Protein AF-A0A523IGF0-F1 (afdb_monomer_lite)

Secondary structure (DSSP, 8-state):
--------------PPPPPPPP-----------------SPPHHHHHHHHHHHHHHHHHHHHHHHHHHHHHHHHTTT-STT--HHHHHHS-TTSHHHHHHHHHHHHHHHHTTT---SSS---HHHHHHHHHHHHHHHHHHHH-S-HHHHSPPTTT-HHHHHHHHHHHHHHHHHHHHHHHHHHHHHHHHHHHT---SHHHHHTTTT--TTSHHIIIIIIIHHHHHHHH-TT--HHHH--STTSS-SSHHHHHHHHHHHHHHHHHHHHHT----GGGGTTSSSS--S---TTSS---TT-S---SS--TTSSB-TTS-B-SSEEEEEEEEE--TT--S--TT---HHHHHHHHHHHHHHT--SEEEEES---SSSSSHHHHHHHHHHHH--EEEEEE-SSS-EEEEEESS-EEEEEEEEPP--S--TT-----EEEEEEEEETTEEEEEEEEEPPPGGGT--HHHHHHHHHHHHHHHHHH---SSPEEEEEE-SS----TTSSS-SPPHHHHHHHHTT-EESTTSSPPP-BTTTB-TT-SBS-S-TT-TT-TT-B--EEEEEEPPPSSSSS---EEEEE-SPPEETT-S---------------B-SSGGGSPTTEEE-TTSBEEES-PPP-PBPTT--TTS-GGGSBPP--SSSB--EEEEEEEEE--

pLDDT: mean 74.48, std 20.08, range [22.47, 98.38]

Radius of gyration: 32.59 Å; chains: 1; bounding box: 82×56×120 Å

Foldseek 3Di:
DDDDDDDDDDDDDDDDDDDDDDDDDDDDDDDDDPDDPDFADDPLQLQLLLQLLVLLLQLLLLLLVQLLVLLLCQLAVNPPPDASVNRSPVSPVCRNVVSLVSNQVSCVVRPVVDHDPWNADHSVLSSVLSNVLSVVLVCQQQNDDSRVQRHRCVRPVLLNQLQSQLSVLLSQLLSQQSVQLSVLSSVCSVVSQCRDQVSSLVSGPDDPPCSSVCRLPVRNVVSCVVRCVVPQQCSNGVHPCNPPPDSSLVSSLQSQLSSSQSSCRRTVHQDDSVCNRPNDPDCPSADQAQCLDDGPPALFHPNHADPPQQAHNRRHGPPFDKFKEWFDEQDQPCPDAFPPDNFLLVLLVVVLVLVVVSLGQKYKYWFQFPDDPDHRCSNVVVNCVLNVWDKDWDWFPGTIIMMMTGPADWDDKDKDAQAADDDQPPDHGTWIKIWIWGRGRSGTAIEIETEADAVVSPGDLVRLLSSLVVVLVVCLVPFADLFWHKYWYQSNWFDAAPQECHNHTRNSVVVQVVLVKDWLQHDAFDYCHPPCDNRSFFAQPQFVVPSHRRPTGHRTTMMIGGHHPPHSHHRFWYKDFDHHKHWSPPDPADDDDDDADDDPWQFAPFQVSEDPQWTQDPSRTTDHPHHHDGDFDPPPPPVDDSSVRDTDHDSDSGIMIMTMMTTGTDD

Sequence (667 aa):
MTACVKPHERALCKRPPRLAPLIAAVGIALAFLPGSVSGQIPKDQQKCINGLNKNFAAVAKAQGKDICKCIKDGAQGKLGPMTIEACTTADSNGKVDKAKQKTISKEFKDCAASFPAFGATDSATVNQVAVDKELALIHAVFGSDLNQAIVLRENGKSAHKCQVDVVKATKKCQDAKLKAFNSCKKAGLKDGGITDRLDLEACMGLDPKGKIQSACVAKLGDKITKKCSGVDQATAFPGECFDAVDLQACLDQLVECGVCLALNVADGLSRNCDELDDGMLNLSCVPICGNGVFEFSEECDDGNTSDGDGCSSSCQAELPFTVRIVNHNILQNISTGNVGFDDLADRLILLADQIALVEPDLVTLQEVTLGFAGGPTILVDDLESRFGLEYFAAEYGVATGNAVLSKWPLTLKEVVRIPSEETVPVFSDRRFAARVVAESPVGPIDVYTMHFCAGSIGCSMAERTVQAEVFIDFLEATHVSAHPAIVGADFNAHTGTAPDSDPNNDPPIDLMQAAGWFSLFDGFDAACDAPTDRSGCTSGIADLTMMDDTTARRIDNIMIAPASQIGPIPPISEAVELGPTQRFADTPFADPNPECHFDPRLPCDDDSDCPSGSECNPNDFCVRETPMPCSIDANCPGDIAPESCRTTLWISDHVGVESTIEIQRLP

Structure (mmCIF, N/CA/C/O backbone):
data_AF-A0A523IGF0-F1
#
_entry.id   AF-A0A523IGF0-F1
#
loop_
_atom_site.group_PDB
_atom_site.id
_atom_site.type_symbol
_atom_site.label_atom_id
_atom_site.label_alt_id
_atom_site.label_comp_id
_atom_site.label_asym_id
_atom_site.label_entity_id
_atom_site.label_seq_id
_atom_site.pdbx_PDB_ins_code
_atom_site.Cartn_x
_atom_site.Cartn_y
_atom_site.Cartn_z
_atom_site.occupancy
_atom_site.B_iso_or_equiv
_atom_site.auth_seq_id
_atom_site.auth_comp_id
_atom_site.auth_asym_id
_atom_site.auth_atom_id
_atom_site.pdbx_PDB_model_num
ATOM 1 N N . MET A 1 1 ? -40.960 -32.192 48.885 1.00 31.78 1 MET A N 1
ATOM 2 C CA . MET A 1 1 ? -40.096 -33.169 49.577 1.00 31.78 1 MET A CA 1
ATOM 3 C C . MET A 1 1 ? -38.707 -33.038 48.958 1.00 31.78 1 MET A C 1
ATOM 5 O O . MET A 1 1 ? -38.567 -33.372 47.796 1.00 31.78 1 MET A O 1
ATOM 9 N N . THR A 1 2 ? -37.887 -32.117 49.485 1.00 30.45 2 THR A N 1
ATOM 10 C CA . THR A 1 2 ? -36.758 -32.346 50.433 1.00 30.45 2 THR A CA 1
ATOM 11 C C . THR A 1 2 ? -35.524 -32.942 49.729 1.00 30.45 2 THR A C 1
ATOM 13 O O . THR A 1 2 ? -35.648 -33.989 49.122 1.00 30.45 2 THR A O 1
ATOM 16 N N . ALA A 1 3 ? -34.312 -32.375 49.779 1.00 27.69 3 ALA A N 1
ATOM 17 C CA . ALA A 1 3 ? -33.796 -31.237 50.541 1.00 27.69 3 ALA A CA 1
ATOM 18 C C . ALA A 1 3 ? -32.466 -30.718 49.947 1.00 27.69 3 ALA A C 1
ATOM 20 O O . ALA A 1 3 ? -31.624 -31.502 49.519 1.00 27.69 3 ALA A O 1
ATOM 21 N N . CYS A 1 4 ? -32.263 -29.400 50.018 1.00 22.47 4 CYS A N 1
ATOM 22 C CA . CYS A 1 4 ? -30.950 -28.753 50.057 1.00 22.47 4 CYS A CA 1
ATOM 23 C C . CYS A 1 4 ? -30.325 -28.913 51.452 1.00 22.47 4 CYS A C 1
ATOM 25 O O . CYS A 1 4 ? -31.029 -28.681 52.433 1.00 22.47 4 CYS A O 1
ATOM 27 N N . VAL A 1 5 ? -29.006 -29.136 51.538 1.00 29.64 5 VAL A N 1
ATOM 28 C CA . VAL A 1 5 ? -28.158 -28.722 52.677 1.00 29.64 5 VAL A CA 1
ATOM 29 C C . VAL A 1 5 ? -26.767 -28.298 52.143 1.00 29.64 5 VAL A C 1
ATOM 31 O O . VAL A 1 5 ? -26.114 -29.060 51.440 1.00 29.64 5 VAL A O 1
ATOM 34 N N . LYS A 1 6 ? -26.349 -27.056 52.440 1.00 28.00 6 LYS A N 1
ATOM 35 C CA . LYS A 1 6 ? -24.984 -26.448 52.325 1.00 28.00 6 LYS A CA 1
ATOM 36 C C . LYS A 1 6 ? -24.284 -26.493 53.725 1.00 28.00 6 LYS A C 1
ATOM 38 O O . LYS A 1 6 ? -24.989 -26.938 54.630 1.00 28.00 6 LYS A O 1
ATOM 43 N N . PRO A 1 7 ? -23.079 -25.909 54.039 1.00 49.22 7 PRO A N 1
ATOM 44 C CA . PRO A 1 7 ? -21.962 -25.277 53.268 1.00 49.22 7 PRO A CA 1
ATOM 45 C C . PRO A 1 7 ? -20.502 -25.625 53.761 1.00 49.22 7 PRO A C 1
ATOM 47 O O . PRO A 1 7 ? -20.339 -26.382 54.709 1.00 49.22 7 PRO A O 1
ATOM 50 N N . HIS A 1 8 ? -19.493 -24.920 53.185 1.00 25.34 8 HIS A N 1
ATOM 51 C CA . HIS A 1 8 ? -18.041 -24.750 53.521 1.00 25.34 8 HIS A CA 1
ATOM 52 C C . HIS A 1 8 ? -17.089 -25.779 52.858 1.00 25.34 8 HIS A C 1
ATOM 54 O O . HIS A 1 8 ? -17.374 -26.961 52.897 1.00 25.34 8 HIS A O 1
ATOM 60 N N . GLU A 1 9 ? -15.977 -25.466 52.171 1.00 28.02 9 GLU A N 1
ATOM 61 C CA . GLU A 1 9 ? -15.043 -24.327 52.176 1.00 28.02 9 GLU A CA 1
ATOM 62 C C . GLU A 1 9 ? -14.240 -24.233 50.843 1.00 28.02 9 GLU A C 1
ATOM 64 O O . GLU A 1 9 ? -14.315 -25.107 49.985 1.00 28.02 9 GLU A O 1
ATOM 69 N N . ARG A 1 10 ? -13.509 -23.125 50.653 1.00 28.02 10 ARG A N 1
ATOM 70 C CA . ARG A 1 10 ? -12.804 -22.683 49.430 1.00 28.02 10 ARG A CA 1
ATOM 71 C C . ARG A 1 10 ? -11.469 -23.409 49.148 1.00 28.02 10 ARG A C 1
ATOM 73 O O . ARG A 1 10 ? -10.744 -23.733 50.076 1.00 28.02 10 ARG A O 1
ATOM 80 N N . ALA A 1 11 ? -11.088 -23.350 47.862 1.00 26.47 11 ALA A N 1
ATOM 81 C CA . ALA A 1 11 ? -9.728 -23.280 47.290 1.00 26.47 11 ALA A CA 1
ATOM 82 C C . ALA A 1 11 ? -8.967 -24.591 47.001 1.00 26.47 11 ALA A C 1
ATOM 84 O O . ALA A 1 11 ? -8.607 -25.310 47.920 1.00 26.47 11 ALA A O 1
ATOM 85 N N . LEU A 1 12 ? -8.611 -24.802 45.719 1.00 26.58 12 LEU A N 1
ATOM 86 C CA . LEU A 1 12 ? -7.233 -24.974 45.198 1.00 26.58 12 LEU A CA 1
ATOM 87 C C . LEU A 1 12 ? -7.236 -25.663 43.815 1.00 26.58 12 LEU A C 1
ATOM 89 O O . LEU A 1 12 ? -7.115 -26.876 43.716 1.00 26.58 12 LEU A O 1
ATOM 93 N N . CYS A 1 13 ? -7.252 -24.874 42.739 1.00 24.09 13 CYS A N 1
ATOM 94 C CA . CYS A 1 13 ? -6.592 -25.250 41.484 1.00 24.09 13 CYS A CA 1
ATOM 95 C C . CYS A 1 13 ? -5.586 -24.141 41.150 1.00 24.09 13 CYS A C 1
ATOM 97 O O . CYS A 1 13 ? -5.926 -23.140 40.526 1.00 24.09 13 CYS A O 1
ATOM 99 N N . LYS A 1 14 ? -4.351 -24.287 41.648 1.00 25.97 14 LYS A N 1
ATOM 100 C CA . LYS A 1 14 ? -3.180 -23.505 41.227 1.00 25.97 14 LYS A CA 1
ATOM 101 C C . LYS A 1 14 ? -2.313 -24.392 40.329 1.00 25.97 14 LYS A C 1
ATOM 103 O O . LYS A 1 14 ? -1.988 -25.511 40.714 1.00 25.97 14 LYS A O 1
ATOM 108 N N . ARG A 1 15 ? -1.953 -23.862 39.155 1.00 26.69 15 ARG A N 1
ATOM 109 C CA . ARG A 1 15 ? -0.914 -24.374 38.240 1.00 26.69 15 ARG A CA 1
ATOM 110 C C . ARG A 1 15 ? 0.449 -24.501 38.966 1.00 26.69 15 ARG A C 1
ATOM 112 O O . ARG A 1 15 ? 0.661 -23.788 39.951 1.00 26.69 15 ARG A O 1
ATOM 119 N N . PRO A 1 16 ? 1.351 -25.398 38.519 1.00 27.67 16 PRO A N 1
ATOM 120 C CA . PRO A 1 16 ? 2.559 -25.782 39.258 1.00 27.67 16 PRO A CA 1
ATOM 121 C C . PRO A 1 16 ? 3.610 -24.654 39.320 1.00 27.67 16 PRO A C 1
ATOM 123 O O . PRO A 1 16 ? 3.613 -23.772 38.457 1.00 27.67 16 PRO A O 1
ATOM 126 N N . PRO A 1 17 ? 4.510 -24.653 40.325 1.00 29.50 17 PRO A N 1
ATOM 127 C CA . PRO A 1 17 ? 5.514 -23.608 40.488 1.00 29.50 17 PRO A CA 1
ATOM 128 C C . PRO A 1 17 ? 6.702 -23.824 39.539 1.00 29.50 17 PRO A C 1
ATOM 130 O O . PRO A 1 17 ? 7.252 -24.920 39.450 1.00 29.50 17 PRO A O 1
ATOM 133 N N . ARG A 1 18 ? 7.133 -22.750 38.869 1.00 30.66 18 ARG A N 1
ATOM 134 C CA . ARG A 1 18 ? 8.437 -22.679 38.194 1.00 30.66 18 ARG A CA 1
ATOM 135 C C . ARG A 1 18 ? 9.541 -22.650 39.259 1.00 30.66 18 ARG A C 1
ATOM 137 O O . ARG A 1 18 ? 9.499 -21.806 40.155 1.00 30.66 18 ARG A O 1
ATOM 144 N N . LEU A 1 19 ? 10.503 -23.571 39.172 1.00 27.78 19 LEU A N 1
ATOM 145 C CA . LEU A 1 19 ? 11.728 -23.543 39.976 1.00 27.78 19 LEU A CA 1
ATOM 146 C C . LEU A 1 19 ? 12.536 -22.277 39.649 1.00 27.78 19 LEU A C 1
ATOM 148 O O . LEU A 1 19 ? 12.823 -22.003 38.487 1.00 27.78 19 LEU A O 1
ATOM 152 N N . ALA A 1 20 ? 12.930 -21.535 40.683 1.00 27.88 20 ALA A N 1
ATOM 153 C CA . ALA A 1 20 ? 13.970 -20.514 40.605 1.00 27.88 20 ALA A CA 1
ATOM 154 C C . ALA A 1 20 ? 15.355 -21.179 40.719 1.00 27.88 20 ALA A C 1
ATOM 156 O O . ALA A 1 20 ? 15.499 -22.083 41.549 1.00 27.88 20 ALA A O 1
ATOM 157 N N . PRO A 1 21 ? 16.392 -20.746 39.979 1.00 32.00 21 PRO A N 1
ATOM 158 C CA . PRO A 1 21 ? 17.744 -21.196 40.256 1.00 32.00 21 PRO A CA 1
ATOM 159 C C . PRO A 1 21 ? 18.361 -20.342 41.372 1.00 32.00 21 PRO A C 1
ATOM 161 O O . PRO A 1 21 ? 18.374 -19.111 41.326 1.00 32.00 21 PRO A O 1
ATOM 164 N N . LEU A 1 22 ? 18.863 -21.034 42.396 1.00 26.75 22 LEU A N 1
ATOM 165 C CA . LEU A 1 22 ? 19.730 -20.497 43.439 1.00 26.75 22 LEU A CA 1
ATOM 166 C C . LEU A 1 22 ? 21.075 -20.077 42.831 1.00 26.75 22 LEU A C 1
ATOM 168 O O . LEU A 1 22 ? 21.742 -20.867 42.167 1.00 26.75 22 LEU A O 1
ATOM 172 N N . ILE A 1 23 ? 21.489 -18.848 43.126 1.00 28.97 23 ILE A N 1
ATOM 173 C CA . ILE A 1 23 ? 22.829 -18.328 42.856 1.00 28.97 23 ILE A CA 1
ATOM 174 C C . ILE A 1 23 ? 23.820 -19.050 43.778 1.00 28.97 23 ILE A C 1
ATOM 176 O O . ILE A 1 23 ? 23.772 -18.879 44.996 1.00 28.97 23 ILE A O 1
ATOM 180 N N . ALA A 1 24 ? 24.733 -19.829 43.199 1.00 28.36 24 ALA A N 1
ATOM 181 C CA . ALA A 1 24 ? 25.944 -20.295 43.864 1.00 28.36 24 ALA A CA 1
ATOM 182 C C . ALA A 1 24 ? 27.136 -19.501 43.318 1.00 28.36 24 ALA A C 1
ATOM 184 O O . ALA A 1 24 ? 27.433 -19.531 42.126 1.00 28.36 24 ALA A O 1
ATOM 185 N N . ALA A 1 25 ? 27.793 -18.758 44.206 1.00 34.06 25 ALA A N 1
ATOM 186 C CA . ALA A 1 25 ? 28.998 -18.000 43.916 1.00 34.06 25 ALA A CA 1
ATOM 187 C C . ALA A 1 25 ? 30.176 -18.944 43.624 1.00 34.06 25 ALA A C 1
ATOM 189 O O . ALA A 1 25 ? 30.599 -19.699 44.499 1.00 34.06 25 ALA A O 1
ATOM 190 N N . VAL A 1 26 ? 30.746 -18.848 42.423 1.00 30.06 26 VAL A N 1
ATOM 191 C CA . VAL A 1 26 ? 32.098 -19.329 42.117 1.00 30.06 26 VAL A CA 1
ATOM 192 C C . VAL A 1 26 ? 32.860 -18.154 41.523 1.00 30.06 26 VAL A C 1
ATOM 194 O O . VAL A 1 26 ? 32.544 -17.667 40.440 1.00 30.06 26 VAL A O 1
ATOM 197 N N . GLY A 1 27 ? 33.834 -17.656 42.283 1.00 34.88 27 GLY A N 1
ATOM 198 C CA . GLY A 1 27 ? 34.740 -16.610 41.839 1.00 34.88 27 GLY A CA 1
ATOM 199 C C . GLY A 1 27 ? 35.701 -17.151 40.789 1.00 34.88 27 GLY A C 1
ATOM 200 O O . GLY A 1 27 ? 36.528 -18.009 41.088 1.00 34.88 27 GLY A O 1
ATOM 201 N N . ILE A 1 28 ? 35.618 -16.606 39.579 1.00 31.39 28 ILE A N 1
ATOM 202 C CA . ILE A 1 28 ? 36.698 -16.652 38.597 1.00 31.39 28 ILE A CA 1
ATOM 203 C C . ILE A 1 28 ? 37.107 -15.202 38.359 1.00 31.39 28 ILE A C 1
ATOM 205 O O . ILE A 1 28 ? 36.371 -14.415 37.768 1.00 31.39 28 ILE A O 1
ATOM 209 N N . ALA A 1 29 ? 38.275 -14.841 38.884 1.00 36.44 29 ALA A N 1
ATOM 210 C CA . ALA A 1 29 ? 38.940 -13.590 38.570 1.00 36.44 29 ALA A CA 1
ATOM 211 C C . ALA A 1 29 ? 39.449 -13.664 37.122 1.00 36.44 29 ALA A C 1
ATOM 213 O O . ALA A 1 29 ? 40.508 -14.230 36.860 1.00 36.44 29 ALA A O 1
ATOM 214 N N . LEU A 1 30 ? 38.674 -13.118 36.185 1.00 32.78 30 LEU A N 1
ATOM 215 C CA . LEU A 1 30 ? 39.119 -12.835 34.824 1.00 32.78 30 LEU A CA 1
ATOM 216 C C . LEU A 1 30 ? 39.528 -11.364 34.753 1.00 32.78 30 LEU A C 1
ATOM 218 O O . LEU A 1 30 ? 38.759 -10.462 35.083 1.00 32.78 30 LEU A O 1
ATOM 222 N N . ALA A 1 31 ? 40.794 -11.158 34.405 1.00 33.50 31 ALA A N 1
ATOM 223 C CA . ALA A 1 31 ? 41.445 -9.866 34.314 1.00 33.50 31 ALA A CA 1
ATOM 224 C C . ALA A 1 31 ? 40.680 -8.917 33.375 1.00 33.50 31 ALA A C 1
ATOM 226 O O . ALA A 1 31 ? 40.396 -9.257 32.228 1.00 33.50 31 ALA A O 1
ATOM 227 N N . PHE A 1 32 ? 40.387 -7.712 33.866 1.00 32.47 32 PHE A N 1
ATOM 228 C CA . PHE A 1 32 ? 39.876 -6.613 33.056 1.00 32.47 32 PHE A CA 1
ATOM 229 C C . PHE A 1 32 ? 40.948 -6.178 32.050 1.00 32.47 32 PHE A C 1
ATOM 231 O O . PHE A 1 32 ? 41.901 -5.483 32.401 1.00 32.47 32 PHE A O 1
ATOM 238 N N . LEU A 1 33 ? 40.766 -6.560 30.788 1.00 34.41 33 LEU A N 1
ATOM 239 C CA . LEU A 1 33 ? 41.190 -5.727 29.668 1.00 34.41 33 LEU A CA 1
ATOM 240 C C . LEU A 1 33 ? 40.113 -4.645 29.471 1.00 34.41 33 LEU A C 1
ATOM 242 O O . LEU A 1 33 ? 38.929 -4.952 29.631 1.00 34.41 33 LEU A O 1
ATOM 246 N N . PRO A 1 34 ? 40.469 -3.390 29.143 1.00 38.53 34 PRO A N 1
ATOM 247 C CA . PRO A 1 34 ? 39.488 -2.373 28.793 1.00 38.53 34 PRO A CA 1
ATOM 248 C C . PRO A 1 34 ? 38.891 -2.729 27.425 1.00 38.53 34 PRO A C 1
ATOM 250 O O . PRO A 1 34 ? 39.392 -2.318 26.383 1.00 38.53 34 PRO A O 1
ATOM 253 N N . GLY A 1 35 ? 37.850 -3.560 27.435 1.00 33.47 35 GLY A N 1
ATOM 254 C CA . GLY A 1 35 ? 37.002 -3.808 26.279 1.00 33.47 35 GLY A CA 1
ATOM 255 C C . GLY A 1 35 ? 36.142 -2.578 26.012 1.00 33.47 35 GLY A C 1
ATOM 256 O O . GLY A 1 35 ? 35.470 -2.071 26.910 1.00 33.47 35 GLY A O 1
ATOM 257 N N . SER A 1 36 ? 36.207 -2.082 24.785 1.00 34.75 36 SER A N 1
ATOM 258 C CA . SER A 1 36 ? 35.426 -0.973 24.252 1.00 34.75 36 SER A CA 1
ATOM 259 C C . SER A 1 36 ? 33.935 -1.114 24.583 1.00 34.75 36 SER A C 1
ATOM 261 O O . SER A 1 36 ? 33.307 -2.106 24.226 1.00 34.75 36 SER A O 1
ATOM 263 N N . VAL A 1 37 ? 33.350 -0.107 25.236 1.00 41.19 37 VAL A N 1
ATOM 264 C CA . VAL A 1 37 ? 31.892 0.034 25.345 1.00 41.19 37 VAL A CA 1
ATOM 265 C C . VAL A 1 37 ? 31.378 0.424 23.959 1.00 41.19 37 VAL A C 1
ATOM 267 O O . VAL A 1 37 ? 31.504 1.578 23.563 1.00 41.19 37 VAL A O 1
ATOM 270 N N . SER A 1 38 ? 30.838 -0.531 23.208 1.00 53.00 38 SER A N 1
ATOM 271 C CA . SER A 1 38 ? 30.121 -0.276 21.956 1.00 53.00 38 SER A CA 1
ATOM 272 C C . SER A 1 38 ? 28.827 -1.084 21.984 1.00 53.00 38 SER A C 1
ATOM 274 O O . SER A 1 38 ? 28.884 -2.303 22.111 1.00 53.00 38 SER A O 1
ATOM 276 N N . GLY A 1 39 ? 27.676 -0.405 21.960 1.00 61.50 39 GLY A N 1
ATOM 277 C CA . GLY A 1 39 ? 26.359 -1.056 21.941 1.00 61.50 39 GLY A CA 1
ATOM 278 C C . GLY A 1 39 ? 25.184 -0.187 22.407 1.00 61.50 39 GLY A C 1
ATOM 279 O O . GLY A 1 39 ? 24.046 -0.478 22.071 1.00 61.50 39 GLY A O 1
ATOM 280 N N . GLN A 1 40 ? 25.410 0.904 23.150 1.00 79.94 40 GLN A N 1
ATOM 281 C CA . GLN A 1 40 ? 24.304 1.770 23.578 1.00 79.94 40 GLN A CA 1
ATOM 282 C C . GLN A 1 40 ? 23.946 2.798 22.495 1.00 79.94 40 GLN A C 1
ATOM 284 O O . GLN A 1 40 ? 24.803 3.578 22.079 1.00 79.94 40 GLN A O 1
ATOM 289 N N . ILE A 1 41 ? 22.664 2.854 22.114 1.00 88.25 41 ILE A N 1
ATOM 290 C CA . ILE A 1 41 ? 22.127 3.850 21.173 1.00 88.25 41 ILE A CA 1
ATOM 291 C C . ILE A 1 41 ? 22.488 5.278 21.625 1.00 88.25 41 ILE A C 1
ATOM 293 O O . ILE A 1 41 ? 22.282 5.607 22.803 1.00 88.25 41 ILE A O 1
ATOM 297 N N . PRO A 1 42 ? 22.991 6.153 20.735 1.00 90.94 42 PRO A N 1
ATOM 298 C CA . PRO A 1 42 ? 23.308 7.543 21.056 1.00 90.94 42 PRO A CA 1
ATOM 299 C C . PRO A 1 42 ? 22.140 8.309 21.700 1.00 90.94 42 PRO A C 1
ATOM 301 O O . PRO A 1 42 ? 20.970 8.110 21.378 1.00 90.94 42 PRO A O 1
ATOM 304 N N . LYS A 1 43 ? 22.430 9.206 22.654 1.00 91.31 43 LYS A N 1
ATOM 305 C CA . LYS A 1 43 ? 21.389 9.893 23.455 1.00 91.31 43 LYS A CA 1
ATOM 306 C C . LYS A 1 43 ? 20.462 10.792 22.634 1.00 91.31 43 LYS A C 1
ATOM 308 O O . LYS A 1 43 ? 19.345 11.063 23.067 1.00 91.31 43 LYS A O 1
ATOM 313 N N . ASP A 1 44 ? 20.948 11.334 21.533 1.00 90.00 44 ASP A N 1
ATOM 314 C CA . ASP A 1 44 ? 20.191 12.080 20.530 1.00 90.00 44 ASP A CA 1
ATOM 315 C C . ASP A 1 44 ? 19.226 11.163 19.770 1.00 90.00 44 ASP A C 1
ATOM 317 O O . ASP A 1 44 ? 18.024 11.423 19.804 1.00 90.00 44 ASP A O 1
ATOM 321 N N . GLN A 1 45 ? 19.694 10.020 19.261 1.00 92.19 45 GLN A N 1
ATOM 322 C CA . GLN A 1 45 ? 18.820 9.004 18.661 1.00 92.19 45 GLN A CA 1
ATOM 323 C C . GLN A 1 45 ? 17.765 8.494 19.657 1.00 92.19 45 GLN A C 1
ATOM 325 O O . GLN A 1 45 ? 16.576 8.445 19.345 1.00 92.19 45 GLN A O 1
ATOM 330 N N . GLN A 1 46 ? 18.139 8.243 20.919 1.00 94.25 46 GLN A N 1
ATOM 331 C CA . GLN A 1 46 ? 17.171 7.892 21.966 1.00 94.25 46 GLN A CA 1
ATOM 332 C C . GLN A 1 46 ? 16.102 8.979 22.170 1.00 94.25 46 GLN A C 1
ATOM 334 O O . GLN A 1 46 ? 14.955 8.664 22.497 1.00 94.25 46 GLN A O 1
ATOM 339 N N . LYS A 1 47 ? 16.451 10.268 22.048 1.00 93.81 47 LYS A N 1
ATOM 340 C CA . LYS A 1 47 ? 15.484 11.372 22.178 1.00 93.81 47 LYS A CA 1
ATOM 341 C C . LYS A 1 47 ? 14.534 11.427 20.986 1.00 93.81 47 LYS A C 1
ATOM 343 O O . LYS A 1 47 ? 13.343 11.627 21.229 1.00 93.81 47 LYS A O 1
ATOM 348 N N . CYS A 1 48 ? 15.042 11.214 19.771 1.00 93.69 48 CYS A N 1
ATOM 349 C CA . CYS A 1 48 ? 14.235 11.074 18.560 1.00 93.69 48 CYS A CA 1
ATOM 350 C C . CYS A 1 48 ? 13.208 9.944 18.731 1.00 93.69 48 CYS A C 1
ATOM 352 O O . CYS A 1 48 ? 12.005 10.218 18.793 1.00 93.69 48 CYS A O 1
ATOM 354 N N . ILE A 1 49 ? 13.689 8.720 18.990 1.00 94.56 49 ILE A N 1
ATOM 355 C CA . ILE A 1 49 ? 12.874 7.513 19.202 1.00 94.56 49 ILE A CA 1
ATOM 356 C C . ILE A 1 49 ? 11.778 7.762 20.242 1.00 94.56 49 ILE A C 1
ATOM 358 O O . ILE A 1 49 ? 10.585 7.632 19.968 1.00 94.56 49 ILE A O 1
ATOM 362 N N . ASN A 1 50 ? 12.159 8.183 21.453 1.00 95.25 50 ASN A N 1
ATOM 363 C CA . ASN A 1 50 ? 11.201 8.421 22.537 1.00 95.25 50 ASN A CA 1
ATOM 364 C C . ASN A 1 50 ? 10.244 9.593 22.246 1.00 95.25 50 ASN A C 1
ATOM 366 O O . ASN A 1 50 ? 9.154 9.664 22.823 1.00 95.25 50 ASN A O 1
ATOM 370 N N . GLY A 1 51 ? 10.674 10.556 21.430 1.00 94.94 51 GLY A N 1
ATOM 371 C CA . GLY A 1 51 ? 9.918 11.742 21.057 1.00 94.94 51 GLY A CA 1
ATOM 372 C C . GLY A 1 51 ? 8.769 11.415 20.115 1.00 94.94 51 GLY A C 1
ATOM 373 O O . GLY A 1 51 ? 7.623 11.743 20.437 1.00 94.94 51 GLY A O 1
ATOM 374 N N . LEU A 1 52 ? 9.079 10.750 19.002 1.00 94.69 52 LEU A N 1
ATOM 375 C CA . LEU A 1 52 ? 8.106 10.368 17.979 1.00 94.69 52 LEU A CA 1
ATOM 376 C C . LEU A 1 52 ? 7.083 9.379 18.529 1.00 94.69 52 LEU A C 1
ATOM 378 O O . LEU A 1 52 ? 5.891 9.653 18.490 1.00 94.69 52 LEU A O 1
ATOM 382 N N . ASN A 1 53 ? 7.528 8.351 19.242 1.00 92.88 53 ASN A N 1
ATOM 383 C CA . ASN A 1 53 ? 6.659 7.365 19.890 1.00 92.88 53 ASN A CA 1
ATOM 384 C C . ASN A 1 53 ? 5.672 7.923 20.918 1.00 92.88 53 ASN A C 1
ATOM 386 O O . ASN A 1 53 ? 4.513 7.509 21.044 1.00 92.88 53 ASN A O 1
ATOM 390 N N . LYS A 1 54 ? 6.133 8.895 21.707 1.00 95.81 54 LYS A N 1
ATOM 391 C CA . LYS A 1 54 ? 5.254 9.589 22.645 1.00 95.81 54 LYS A CA 1
ATOM 392 C C . LYS A 1 54 ? 4.174 10.372 21.895 1.00 95.81 54 LYS A C 1
ATOM 394 O O . LYS A 1 54 ? 3.061 10.497 22.413 1.00 95.81 54 LYS A O 1
ATOM 399 N N . ASN A 1 55 ? 4.517 10.930 20.737 1.00 97.06 55 ASN A N 1
ATOM 400 C CA . ASN A 1 55 ? 3.601 11.698 19.910 1.00 97.06 55 ASN A CA 1
ATOM 401 C C . ASN A 1 55 ? 2.669 10.799 19.088 1.00 97.06 55 ASN A C 1
ATOM 403 O O . ASN A 1 55 ? 1.483 11.106 19.071 1.00 97.06 55 ASN A O 1
ATOM 407 N N . PHE A 1 56 ? 3.127 9.647 18.587 1.00 97.19 56 PHE A N 1
ATOM 408 C CA . PHE A 1 56 ? 2.294 8.565 18.045 1.00 97.19 56 PHE A CA 1
ATOM 409 C C . PHE A 1 56 ? 1.121 8.256 18.987 1.00 97.19 56 PHE A C 1
ATOM 411 O O . PHE A 1 56 ? -0.048 8.491 18.679 1.00 97.19 56 PHE A O 1
ATOM 418 N N . ALA A 1 57 ? 1.435 7.897 20.238 1.00 97.38 57 ALA A N 1
ATOM 419 C CA . ALA A 1 57 ? 0.426 7.627 21.261 1.00 97.38 57 ALA A CA 1
ATOM 420 C C . ALA A 1 57 ? -0.420 8.862 21.641 1.00 97.38 57 ALA A C 1
ATOM 422 O O . ALA A 1 57 ? -1.478 8.724 22.262 1.00 97.38 57 ALA A O 1
ATOM 423 N N . ALA A 1 58 ? 0.035 10.082 21.342 1.00 98.00 58 ALA A N 1
ATOM 424 C CA . ALA A 1 58 ? -0.724 11.306 21.577 1.00 98.00 58 ALA A CA 1
ATOM 425 C C . ALA A 1 58 ? -1.717 11.608 20.444 1.00 98.00 58 ALA A C 1
ATOM 427 O O . ALA A 1 58 ? -2.831 12.029 20.763 1.00 98.00 58 ALA A O 1
ATOM 428 N N . VAL A 1 59 ? -1.330 11.376 19.184 1.00 98.19 59 VAL A N 1
ATOM 429 C CA . VAL A 1 59 ? -2.186 11.481 17.991 1.00 98.19 59 VAL A CA 1
ATOM 430 C C . VAL A 1 59 ? -3.280 10.425 18.063 1.00 98.19 59 VAL A C 1
ATOM 432 O O . VAL A 1 59 ? -4.449 10.793 18.143 1.00 98.19 59 VAL A O 1
ATOM 435 N N . ALA A 1 60 ? -2.910 9.153 18.238 1.00 97.56 60 ALA A N 1
ATOM 436 C CA . ALA A 1 60 ? -3.847 8.041 18.418 1.00 97.56 60 ALA A CA 1
ATOM 437 C C . ALA A 1 60 ? -4.851 8.329 19.553 1.00 97.56 60 ALA A C 1
ATOM 439 O O . ALA A 1 60 ? -6.071 8.225 19.429 1.00 97.56 60 ALA A O 1
ATOM 440 N N . LYS A 1 61 ? -4.357 8.860 20.681 1.00 97.81 61 LYS A N 1
ATOM 441 C CA . LYS A 1 61 ? -5.215 9.256 21.804 1.00 97.81 61 LYS A CA 1
ATOM 442 C C . LYS A 1 61 ? -6.152 10.424 21.491 1.00 97.81 61 LYS A C 1
ATOM 444 O O . LYS A 1 61 ? -7.193 10.511 22.156 1.00 97.81 61 LYS A O 1
ATOM 449 N N . ALA A 1 62 ? -5.750 11.360 20.634 1.00 98.06 62 ALA A N 1
ATOM 450 C CA . ALA A 1 62 ? -6.583 12.472 20.193 1.00 98.06 62 ALA A CA 1
ATOM 451 C C . ALA A 1 62 ? -7.677 11.961 19.251 1.00 98.06 62 ALA A C 1
ATOM 453 O O . ALA A 1 62 ? -8.845 12.192 19.561 1.00 98.06 62 ALA A O 1
ATOM 454 N N . GLN A 1 63 ? -7.303 11.174 18.239 1.00 97.81 63 GLN A N 1
ATOM 455 C CA . GLN A 1 63 ? -8.213 10.568 17.269 1.00 97.81 63 GLN A CA 1
ATOM 456 C C . GLN A 1 63 ? -9.257 9.684 17.958 1.00 97.81 63 GLN A C 1
ATOM 458 O O . GLN A 1 63 ? -10.447 9.981 17.916 1.00 97.81 63 GLN A O 1
ATOM 463 N N . GLY A 1 64 ? -8.839 8.705 18.767 1.00 97.25 64 GLY A N 1
ATOM 464 C CA . GLY A 1 64 ? -9.782 7.831 19.475 1.00 97.25 64 GLY A CA 1
ATOM 465 C C . GLY A 1 64 ? -10.706 8.565 20.459 1.00 97.25 64 GLY A C 1
ATOM 466 O O . GLY A 1 64 ? -11.785 8.082 20.805 1.00 97.25 64 GLY A O 1
ATOM 467 N N . LYS A 1 65 ? -10.318 9.752 20.953 1.00 97.38 65 LYS A N 1
ATOM 468 C CA . LYS A 1 65 ? -11.225 10.593 21.757 1.00 97.38 65 LYS A CA 1
ATOM 469 C C . LYS A 1 65 ? -12.273 11.288 20.901 1.00 97.38 65 LYS A C 1
ATOM 471 O O . LYS A 1 65 ? -13.379 11.481 21.410 1.00 97.38 65 LYS A O 1
ATOM 476 N N . ASP A 1 66 ? -11.898 11.711 19.703 1.00 97.06 66 ASP A N 1
ATOM 477 C CA . ASP A 1 66 ? -12.807 12.350 18.764 1.00 97.06 66 ASP A CA 1
ATOM 478 C C . ASP A 1 66 ? -13.816 11.324 18.244 1.00 97.06 66 ASP A C 1
ATOM 480 O O . ASP A 1 66 ? -15.009 11.526 18.443 1.00 97.06 66 ASP A O 1
ATOM 484 N N . ILE A 1 67 ? -13.363 10.131 17.841 1.00 97.19 67 ILE A N 1
ATOM 485 C CA . ILE A 1 67 ? -14.224 8.982 17.500 1.00 97.19 67 ILE A CA 1
ATOM 486 C C . ILE A 1 67 ? -15.224 8.667 18.625 1.00 97.19 67 ILE A C 1
ATOM 488 O O . ILE A 1 67 ? -16.439 8.659 18.421 1.00 97.19 67 ILE A O 1
ATOM 492 N N . CYS A 1 68 ? -14.748 8.498 19.868 1.00 97.69 68 CYS A N 1
ATOM 493 C CA . CYS A 1 68 ? -15.632 8.259 21.019 1.00 97.69 68 CYS A CA 1
ATOM 494 C C . CYS A 1 68 ? -16.670 9.378 21.224 1.00 97.69 68 CYS A C 1
ATOM 496 O O . CYS A 1 68 ? -17.753 9.136 21.769 1.00 97.69 68 CYS A O 1
ATOM 498 N N . LYS A 1 69 ? -16.315 10.628 20.898 1.00 97.56 69 LYS A N 1
ATOM 499 C CA . LYS A 1 69 ? -17.223 11.773 20.988 1.00 97.56 69 LYS A CA 1
ATOM 500 C C . LYS A 1 69 ? -18.245 11.714 19.853 1.00 97.56 69 LYS A C 1
ATOM 502 O O . LYS A 1 69 ? -19.425 11.873 20.148 1.00 97.56 69 LYS A O 1
ATOM 507 N N . CYS A 1 70 ? -17.813 11.452 18.625 1.00 97.75 70 CYS A N 1
ATOM 508 C CA . CYS A 1 70 ? -18.659 11.331 17.444 1.00 97.75 70 CYS A CA 1
ATOM 509 C C . CYS A 1 70 ? -19.707 10.238 17.598 1.00 97.75 70 CYS A C 1
ATOM 511 O O . CYS A 1 70 ? -20.889 10.531 17.480 1.00 97.75 70 CYS A O 1
ATOM 513 N N . ILE A 1 71 ? -19.320 9.037 18.029 1.00 97.81 71 ILE A N 1
ATOM 514 C CA . ILE A 1 71 ? -20.274 7.951 18.305 1.00 97.81 71 ILE A CA 1
ATOM 515 C C . ILE A 1 71 ? -21.286 8.362 19.375 1.00 97.81 71 ILE A C 1
ATOM 517 O O . ILE A 1 71 ? -22.491 8.167 19.233 1.00 97.81 71 ILE A O 1
ATOM 521 N N . LYS A 1 72 ? -20.816 8.970 20.470 1.00 97.69 72 LYS A N 1
ATOM 522 C CA . LYS A 1 72 ? -21.702 9.394 21.559 1.00 97.69 72 LYS A CA 1
ATOM 523 C C . LYS A 1 72 ? -22.686 10.476 21.112 1.00 97.69 72 LYS A C 1
ATOM 525 O O . LYS A 1 72 ? -23.848 10.425 21.517 1.00 97.69 72 LYS A O 1
ATOM 530 N N . ASP A 1 73 ? -22.208 11.487 20.399 1.00 97.31 73 ASP A N 1
ATOM 531 C CA . ASP A 1 73 ? -23.012 12.632 19.984 1.00 97.31 73 ASP A CA 1
ATOM 532 C C . ASP A 1 73 ? -23.931 12.250 18.813 1.00 97.31 73 ASP A C 1
ATOM 534 O O . ASP A 1 73 ? -25.106 12.613 18.835 1.00 97.31 73 ASP A O 1
ATOM 538 N N . GLY A 1 74 ? -23.452 11.430 17.877 1.00 96.25 74 GLY A N 1
ATOM 539 C CA . GLY A 1 74 ? -24.210 10.837 16.775 1.00 96.25 74 GLY A CA 1
ATOM 540 C C . GLY A 1 74 ? -25.365 9.981 17.258 1.00 96.25 74 GLY A C 1
ATOM 541 O O . GLY A 1 74 ? -26.519 10.275 16.960 1.00 96.25 74 GLY A O 1
ATOM 542 N N . ALA A 1 75 ? -25.096 9.047 18.170 1.00 96.38 75 ALA A N 1
ATOM 543 C CA . ALA A 1 75 ? -26.144 8.250 18.798 1.00 96.38 75 ALA A CA 1
ATOM 544 C C . ALA A 1 75 ? -27.140 9.082 19.638 1.00 96.38 75 ALA A C 1
ATOM 546 O O . ALA A 1 75 ? -28.183 8.582 20.058 1.00 96.38 75 ALA A O 1
ATOM 547 N N . GLN A 1 76 ? -26.821 10.345 19.941 1.00 96.62 76 GLN A N 1
ATOM 548 C CA . GLN A 1 76 ? -27.703 11.290 20.632 1.00 96.62 76 GLN A CA 1
ATOM 549 C C . GLN A 1 76 ? -28.383 12.294 19.690 1.00 96.62 76 GLN A C 1
ATOM 551 O O . GLN A 1 76 ? -29.083 13.169 20.202 1.00 96.62 76 GLN A O 1
ATOM 556 N N . GLY A 1 77 ? -28.167 12.205 18.373 1.00 94.56 77 GLY A N 1
ATOM 557 C CA . GLY A 1 77 ? -28.692 13.158 17.391 1.00 94.56 77 GLY A CA 1
ATOM 558 C C . GLY A 1 77 ? -28.101 14.566 17.529 1.00 94.56 77 GLY A C 1
ATOM 559 O O . GLY A 1 77 ? -28.783 15.555 17.279 1.00 94.56 77 GLY A O 1
ATOM 560 N N . LYS A 1 78 ? -26.855 14.689 18.007 1.00 95.94 78 LYS A N 1
ATOM 561 C CA . LYS A 1 78 ? -26.202 15.976 18.325 1.00 95.94 78 LYS A CA 1
ATOM 562 C C . LYS A 1 78 ? -25.189 16.456 17.286 1.00 95.94 78 LYS A C 1
ATOM 564 O O . LYS A 1 78 ? -24.541 17.471 17.526 1.00 95.94 78 LYS A O 1
ATOM 569 N N . LEU A 1 79 ? -25.037 15.745 16.171 1.00 94.38 79 LEU A N 1
ATOM 570 C CA . LEU A 1 79 ? -24.083 16.094 15.109 1.00 94.38 79 LEU A CA 1
ATOM 571 C C . LEU A 1 79 ? -24.633 17.121 14.103 1.00 94.38 79 LEU A C 1
ATOM 573 O O . LEU A 1 79 ? -23.905 17.576 13.225 1.00 94.38 79 LEU A O 1
ATOM 577 N N . GLY A 1 80 ? -25.896 17.537 14.245 1.00 90.94 80 GLY A N 1
ATOM 578 C CA . GLY A 1 80 ? -26.536 18.406 13.260 1.00 90.94 80 GLY A CA 1
ATOM 579 C C . GLY A 1 80 ? -26.677 17.669 11.921 1.00 90.94 80 GLY A C 1
ATOM 580 O O . GLY A 1 80 ? -27.210 16.563 11.935 1.00 90.94 80 GLY A O 1
ATOM 581 N N . PRO A 1 81 ? -26.227 18.245 10.789 1.00 92.50 81 PRO A N 1
ATOM 582 C CA . PRO A 1 81 ? -26.316 17.602 9.475 1.00 92.50 81 PRO A CA 1
ATOM 583 C C . PRO A 1 81 ? -25.219 16.555 9.214 1.00 92.50 81 PRO A C 1
ATOM 585 O O . PRO A 1 81 ? -25.277 15.858 8.209 1.00 92.50 81 PRO A O 1
ATOM 588 N N . MET A 1 82 ? -24.198 16.473 10.071 1.00 94.00 82 MET A N 1
ATOM 589 C CA . MET A 1 82 ? -23.054 15.585 9.872 1.00 94.00 82 MET A CA 1
ATOM 590 C C . MET A 1 82 ? -23.397 14.145 10.275 1.00 94.00 82 MET A C 1
ATOM 592 O O . MET A 1 82 ? -24.033 13.920 11.309 1.00 94.00 82 MET A O 1
ATOM 596 N N . THR A 1 83 ? -22.948 13.178 9.476 1.00 95.50 83 THR A N 1
ATOM 597 C CA . THR A 1 83 ? -23.070 11.747 9.779 1.00 95.50 83 THR A CA 1
ATOM 598 C C . THR A 1 83 ? -22.061 11.328 10.857 1.00 95.50 83 THR A C 1
ATOM 600 O O . THR A 1 83 ? -21.169 12.096 11.231 1.00 95.50 83 THR A O 1
ATOM 603 N N . ILE A 1 84 ? -22.211 10.125 11.416 1.00 94.12 84 ILE A N 1
ATOM 604 C CA . ILE A 1 84 ? -21.261 9.597 12.405 1.00 94.12 84 ILE A CA 1
ATOM 605 C C . ILE A 1 84 ? -19.902 9.388 11.743 1.00 94.12 84 ILE A C 1
ATOM 607 O O . ILE A 1 84 ? -18.907 9.833 12.311 1.00 94.12 84 ILE A O 1
ATOM 611 N N . GLU A 1 85 ? -19.888 8.821 10.535 1.00 91.56 85 GLU A N 1
ATOM 612 C CA . GLU A 1 85 ? -18.673 8.648 9.728 1.00 91.56 85 GLU A CA 1
ATOM 613 C C . GLU A 1 85 ? -17.979 9.971 9.422 1.00 91.56 85 GLU A C 1
ATOM 615 O O . GLU A 1 85 ? -16.815 10.166 9.749 1.00 91.56 85 GLU A O 1
ATOM 620 N N . ALA A 1 86 ? -18.707 10.957 8.896 1.00 90.62 86 ALA A N 1
ATOM 621 C CA . ALA A 1 86 ? -18.104 12.253 8.598 1.00 90.62 86 ALA A CA 1
ATOM 622 C C . ALA A 1 86 ? -17.539 12.932 9.861 1.00 90.62 86 ALA A C 1
ATOM 624 O O . ALA A 1 86 ? -16.587 13.702 9.788 1.00 90.62 86 ALA A O 1
ATOM 625 N N . CYS A 1 87 ? -18.102 12.647 11.039 1.00 96.69 87 CYS A N 1
ATOM 626 C CA . CYS A 1 87 ? -17.589 13.187 12.291 1.00 96.69 87 CYS A CA 1
ATOM 627 C C . CYS A 1 87 ? -16.250 12.565 12.702 1.00 96.69 87 CYS A C 1
ATOM 629 O O . CYS A 1 87 ? -15.403 13.292 13.223 1.00 96.69 87 CYS A O 1
ATOM 631 N N . THR A 1 88 ? -16.041 11.256 12.511 1.00 91.50 88 THR A N 1
ATOM 632 C CA . THR A 1 88 ? -14.826 10.567 12.990 1.00 91.50 88 THR A CA 1
ATOM 633 C C . THR A 1 88 ? -13.554 11.076 12.311 1.00 91.50 88 THR A C 1
ATOM 635 O O . THR A 1 88 ? -12.485 11.006 12.920 1.00 91.50 88 THR A O 1
ATOM 638 N N . THR A 1 89 ? -13.662 11.647 11.111 1.00 88.75 89 THR A N 1
ATOM 639 C CA . THR A 1 89 ? -12.535 12.170 10.323 1.00 88.75 89 THR A CA 1
ATOM 640 C C . THR A 1 89 ? -12.429 13.699 10.323 1.00 88.75 89 THR A C 1
ATOM 642 O O . THR A 1 89 ? -11.386 14.239 9.965 1.00 88.75 89 THR A O 1
ATOM 645 N N . ALA A 1 90 ? -13.455 14.424 10.781 1.00 91.06 90 ALA A N 1
ATOM 646 C CA . ALA A 1 90 ? -13.518 15.883 10.651 1.00 91.06 90 ALA A CA 1
ATOM 647 C C . ALA A 1 90 ? -12.563 16.687 11.559 1.00 91.06 90 ALA A C 1
ATOM 649 O O . ALA A 1 90 ? -12.434 17.893 11.353 1.00 91.06 90 ALA A O 1
ATOM 650 N N . ASP A 1 91 ? -11.999 16.089 12.620 1.00 92.69 91 ASP A N 1
ATOM 651 C CA . ASP A 1 91 ? -11.244 16.770 13.694 1.00 92.69 91 ASP A CA 1
ATOM 652 C C . ASP A 1 91 ? -11.836 18.142 14.066 1.00 92.69 91 ASP A C 1
ATOM 654 O O . ASP A 1 91 ? -11.154 19.169 14.105 1.00 92.69 91 ASP A O 1
ATOM 658 N N . SER A 1 92 ? -13.136 18.201 14.372 1.00 87.56 92 SER A N 1
ATOM 659 C CA . SER A 1 92 ? -13.836 19.491 14.532 1.00 87.56 92 SER A CA 1
ATOM 660 C C . SER A 1 92 ? -13.294 20.360 15.682 1.00 87.56 92 SER A C 1
ATOM 662 O O . SER A 1 92 ? -13.691 21.512 15.847 1.00 87.56 92 SER A O 1
ATOM 664 N N . ASN A 1 93 ? -12.412 19.811 16.525 1.00 87.25 93 ASN A N 1
ATOM 665 C CA . ASN A 1 93 ? -11.750 20.518 17.618 1.00 87.25 93 ASN A CA 1
ATOM 666 C C . ASN A 1 93 ? -10.274 20.868 17.328 1.00 87.25 93 ASN A C 1
ATOM 668 O O . ASN A 1 93 ? -9.614 21.405 18.229 1.00 87.25 93 ASN A O 1
ATOM 672 N N . GLY A 1 94 ? -9.745 20.517 16.151 1.00 95.12 94 GLY A N 1
ATOM 673 C CA . GLY A 1 94 ? -8.351 20.708 15.736 1.00 95.12 94 GLY A CA 1
ATOM 674 C C . GLY A 1 94 ? -7.332 20.026 16.655 1.00 95.12 94 GLY A C 1
ATOM 675 O O . GLY A 1 94 ? -6.209 20.511 16.829 1.00 95.12 94 GLY A O 1
ATOM 676 N N . LYS A 1 95 ? -7.738 18.987 17.396 1.00 96.25 95 LYS A N 1
ATOM 677 C CA . LYS A 1 95 ? -6.892 18.345 18.415 1.00 96.25 95 LYS A CA 1
ATOM 678 C C . LYS A 1 95 ? -5.998 17.278 17.814 1.00 96.25 95 LYS A C 1
ATOM 680 O O . LYS A 1 95 ? -4.914 17.073 18.371 1.00 96.25 95 LYS A O 1
ATOM 685 N N . VAL A 1 96 ? -6.462 16.607 16.766 1.00 96.31 96 VAL A N 1
ATOM 686 C CA . VAL A 1 96 ? -5.697 15.601 16.030 1.00 96.31 96 VAL A CA 1
ATOM 687 C C . VAL A 1 96 ? -4.602 16.319 15.258 1.00 96.31 96 VAL A C 1
ATOM 689 O O . VAL A 1 96 ? -3.429 16.054 15.513 1.00 96.31 96 VAL A O 1
ATOM 692 N N . ASP A 1 97 ? -4.944 17.357 14.498 1.00 95.94 97 ASP A N 1
ATOM 693 C CA . ASP A 1 97 ? -3.979 18.179 13.764 1.00 95.94 97 ASP A CA 1
ATOM 694 C C . ASP A 1 97 ? -2.953 18.825 14.687 1.00 95.94 97 ASP A C 1
ATOM 696 O O . ASP A 1 97 ? -1.743 18.749 14.470 1.00 95.94 97 ASP A O 1
ATOM 700 N N . LYS A 1 98 ? -3.396 19.385 15.816 1.00 97.94 98 LYS A N 1
ATOM 701 C CA . LYS A 1 98 ? -2.470 19.937 16.813 1.00 97.94 98 LYS A CA 1
ATOM 702 C C . LYS A 1 98 ? -1.537 18.882 17.412 1.00 97.94 98 LYS A C 1
ATOM 704 O O . LYS A 1 98 ? -0.466 19.239 17.912 1.00 97.94 98 LYS A O 1
ATOM 709 N N . ALA A 1 99 ? -1.940 17.614 17.460 1.00 98.06 99 ALA A N 1
ATOM 710 C CA . ALA A 1 99 ? -1.056 16.525 17.857 1.00 98.06 99 ALA A CA 1
ATOM 711 C C . ALA A 1 99 ? -0.092 16.162 16.716 1.00 98.06 99 ALA A C 1
ATOM 713 O O . ALA A 1 99 ? 1.106 16.097 16.986 1.00 98.06 99 ALA A O 1
ATOM 714 N N . LYS A 1 100 ? -0.576 16.064 15.469 1.00 96.19 100 LYS A N 1
ATOM 715 C CA . LYS A 1 100 ? 0.239 15.799 14.271 1.00 96.19 100 LYS A CA 1
ATOM 716 C C . LYS A 1 100 ? 1.362 16.826 14.093 1.00 96.19 100 LYS A C 1
ATOM 718 O O . LYS A 1 100 ? 2.534 16.475 13.967 1.00 96.19 100 LYS A O 1
ATOM 723 N N . GLN A 1 101 ? 1.035 18.108 14.250 1.00 96.44 101 GLN A N 1
ATOM 724 C CA . GLN A 1 101 ? 2.000 19.212 14.184 1.00 96.44 101 GLN A CA 1
ATOM 725 C C . GLN A 1 101 ? 3.076 19.145 15.277 1.00 96.44 101 GLN A C 1
ATOM 727 O O . GLN A 1 101 ? 4.220 19.560 15.075 1.00 96.44 101 GLN A O 1
ATOM 732 N N . LYS A 1 102 ? 2.747 18.590 16.453 1.00 97.25 102 LYS A N 1
ATOM 733 C CA . LYS A 1 102 ? 3.751 18.348 17.498 1.00 97.25 102 LYS A CA 1
ATOM 734 C C . LYS A 1 102 ? 4.683 17.204 17.140 1.00 97.25 102 LYS A C 1
ATOM 736 O O . LYS A 1 102 ? 5.811 17.239 17.619 1.00 97.25 102 LYS A O 1
ATOM 741 N N . THR A 1 103 ? 4.236 16.220 16.362 1.00 95.94 103 THR A N 1
ATOM 742 C CA . THR A 1 103 ? 5.086 15.151 15.822 1.00 95.94 103 THR A CA 1
ATOM 743 C C . THR A 1 103 ? 6.103 15.728 14.850 1.00 95.94 103 THR A C 1
ATOM 745 O O . THR A 1 103 ? 7.291 15.591 15.117 1.00 95.94 103 THR A O 1
ATOM 748 N N . ILE A 1 104 ? 5.657 16.500 13.854 1.00 92.38 104 ILE A N 1
ATOM 749 C CA . ILE A 1 104 ? 6.527 17.170 12.866 1.00 92.38 104 ILE A CA 1
ATOM 750 C C . ILE A 1 104 ? 7.556 18.066 13.568 1.00 92.38 104 ILE A C 1
ATOM 752 O O . ILE A 1 104 ? 8.765 17.940 13.390 1.00 92.38 104 ILE A O 1
ATOM 756 N N . SER A 1 105 ? 7.085 18.922 14.483 1.00 93.44 105 SER A N 1
ATOM 757 C CA . SER A 1 105 ? 7.970 19.789 15.275 1.00 93.44 105 SER A CA 1
ATOM 758 C C . SER A 1 105 ? 8.972 18.998 16.123 1.00 93.44 105 SER A C 1
ATOM 760 O O . SER A 1 105 ? 10.037 19.509 16.471 1.00 93.44 105 SER A O 1
ATOM 762 N N . LYS A 1 106 ? 8.604 17.782 16.546 1.00 92.81 106 LYS A N 1
ATOM 763 C CA . LYS A 1 106 ? 9.450 16.934 17.384 1.00 92.81 106 LYS A CA 1
ATOM 764 C C . LYS A 1 106 ? 10.510 16.223 16.560 1.00 92.81 106 LYS A C 1
ATOM 766 O O . LYS A 1 106 ? 11.647 16.194 17.016 1.00 92.81 106 LYS A O 1
ATOM 771 N N . GLU A 1 107 ? 10.151 15.721 15.385 1.00 91.25 107 GLU A N 1
ATOM 772 C CA . GLU A 1 107 ? 11.081 15.147 14.416 1.00 91.25 107 GLU A CA 1
ATOM 773 C C . GLU A 1 107 ? 12.170 16.154 14.054 1.00 91.25 107 GLU A C 1
ATOM 775 O O . GLU A 1 107 ? 13.345 15.931 14.340 1.00 91.25 107 GLU A O 1
ATOM 780 N N . PHE A 1 108 ? 11.765 17.327 13.562 1.00 89.44 108 PHE A N 1
ATOM 781 C CA . PHE A 1 108 ? 12.689 18.383 13.156 1.00 89.44 108 PHE A CA 1
ATOM 782 C C . PHE A 1 108 ? 13.661 18.775 14.279 1.00 89.44 108 PHE A C 1
ATOM 784 O O . PHE A 1 108 ? 14.829 19.074 14.047 1.00 89.44 108 PHE A O 1
ATOM 791 N N . LYS A 1 109 ? 13.189 18.766 15.530 1.00 90.62 109 LYS A N 1
ATOM 792 C CA . LYS A 1 109 ? 13.995 19.164 16.685 1.00 90.62 109 LYS A CA 1
ATOM 793 C C . LYS A 1 109 ? 14.938 18.073 17.189 1.00 90.62 109 LYS A C 1
ATOM 795 O O . LYS A 1 109 ? 16.036 18.393 17.642 1.00 90.62 109 LYS A O 1
ATOM 800 N N . ASP A 1 110 ? 14.479 16.827 17.232 1.00 90.62 110 ASP A N 1
ATOM 801 C CA . ASP A 1 110 ? 15.165 15.751 17.950 1.00 90.62 110 ASP A CA 1
ATOM 802 C C . ASP A 1 110 ? 15.808 14.709 17.015 1.00 90.62 110 ASP A C 1
ATOM 804 O O . ASP A 1 110 ? 16.654 13.962 17.497 1.00 90.62 110 ASP A O 1
ATOM 808 N N . CYS A 1 111 ? 15.457 14.676 15.723 1.00 87.38 111 CYS A N 1
ATOM 809 C CA . CYS A 1 111 ? 15.904 13.665 14.750 1.00 87.38 111 CYS A CA 1
ATOM 810 C C . CYS A 1 111 ? 16.823 14.218 13.641 1.00 87.38 111 CYS A C 1
ATOM 812 O O . CYS A 1 111 ? 17.513 13.448 12.985 1.00 87.38 111 CYS A O 1
ATOM 814 N N . ALA A 1 112 ? 16.897 15.543 13.456 1.00 76.62 112 ALA A N 1
ATOM 815 C CA . ALA A 1 112 ? 17.595 16.166 12.320 1.00 76.62 112 ALA A CA 1
ATOM 816 C C . ALA A 1 112 ? 19.120 15.936 12.256 1.00 76.62 112 ALA A C 1
ATOM 818 O O . ALA A 1 112 ? 19.712 16.069 11.192 1.00 76.62 112 ALA A O 1
ATOM 819 N N . ALA A 1 113 ? 19.776 15.640 13.383 1.00 74.81 113 ALA A N 1
ATOM 820 C CA . ALA A 1 113 ? 21.230 15.448 13.424 1.00 74.81 113 ALA A CA 1
ATOM 821 C C . ALA A 1 113 ? 21.658 14.007 13.101 1.00 74.81 113 ALA A C 1
ATOM 823 O O . ALA A 1 113 ? 22.743 13.791 12.569 1.00 74.81 113 ALA A O 1
ATOM 824 N N . SER A 1 114 ? 20.831 13.029 13.469 1.00 77.75 114 SER A N 1
ATOM 825 C CA . SER A 1 114 ? 21.075 11.609 13.243 1.00 77.75 114 SER A CA 1
ATOM 826 C C . SER A 1 114 ? 19.766 10.859 13.437 1.00 77.75 114 SER A C 1
ATOM 828 O O . SER A 1 114 ? 19.199 10.848 14.536 1.00 77.75 114 SER A O 1
ATOM 830 N N . PHE A 1 115 ? 19.292 10.246 12.359 1.00 85.00 115 PHE A N 1
ATOM 831 C CA . PHE A 1 115 ? 18.094 9.431 12.389 1.00 85.00 115 PHE A CA 1
ATOM 832 C C . PHE A 1 115 ? 18.437 8.015 12.889 1.00 85.00 115 PHE A C 1
ATOM 834 O O . PHE A 1 115 ? 19.475 7.472 12.497 1.00 85.00 115 PHE A O 1
ATOM 841 N N . PRO A 1 116 ? 17.650 7.429 13.808 1.00 85.12 116 PRO A N 1
ATOM 842 C CA . PRO A 1 116 ? 17.917 6.090 14.326 1.00 85.12 116 PRO A CA 1
ATOM 843 C C . PRO A 1 116 ? 17.678 5.013 13.257 1.00 85.12 116 PRO A C 1
ATOM 845 O O . PRO A 1 116 ? 16.766 5.134 12.452 1.00 85.12 116 PRO A O 1
ATOM 848 N N . ALA A 1 117 ? 18.448 3.922 13.293 1.00 80.25 117 ALA A N 1
ATOM 849 C CA . ALA A 1 117 ? 18.266 2.793 12.369 1.00 80.25 117 ALA A CA 1
ATOM 850 C C . ALA A 1 117 ? 16.991 1.965 12.643 1.00 80.25 117 ALA A C 1
ATOM 852 O O . ALA A 1 117 ? 16.583 1.171 11.806 1.00 80.25 117 ALA A O 1
ATOM 853 N N . PHE A 1 118 ? 16.390 2.110 13.828 1.00 83.00 118 PHE A N 1
ATOM 854 C CA . PHE A 1 118 ? 15.148 1.442 14.221 1.00 83.00 118 PHE A CA 1
ATOM 855 C C . PHE A 1 118 ? 14.423 2.244 15.308 1.00 83.00 118 PHE A C 1
ATOM 857 O O . PHE A 1 118 ? 15.002 3.111 15.972 1.00 83.00 118 PHE A O 1
ATOM 864 N N . GLY A 1 119 ? 13.161 1.905 15.566 1.00 82.94 119 GLY A N 1
ATOM 865 C CA . GLY A 1 119 ? 12.404 2.437 16.696 1.00 82.94 119 GLY A CA 1
ATOM 866 C C . GLY A 1 119 ? 11.787 3.813 16.458 1.00 82.94 119 GLY A C 1
ATOM 867 O O . GLY A 1 119 ? 11.243 4.381 17.408 1.00 82.94 119 GLY A O 1
ATOM 868 N N . ALA A 1 120 ? 11.894 4.344 15.241 1.00 87.25 120 ALA A N 1
ATOM 869 C CA . ALA A 1 120 ? 11.127 5.467 14.722 1.00 87.25 120 ALA A CA 1
ATOM 870 C C . ALA A 1 120 ? 11.235 5.512 13.190 1.00 87.25 120 ALA A C 1
ATOM 872 O O . ALA A 1 120 ? 12.335 5.363 12.666 1.00 87.25 120 ALA A O 1
ATOM 873 N N . THR A 1 121 ? 10.120 5.776 12.511 1.00 86.00 121 THR A N 1
ATOM 874 C CA . THR A 1 121 ? 10.058 6.256 11.118 1.00 86.00 121 THR A CA 1
ATOM 875 C C . THR A 1 121 ? 9.820 7.772 11.106 1.00 86.00 121 THR A C 1
ATOM 877 O O . THR A 1 121 ? 10.072 8.446 12.110 1.00 86.00 121 THR A O 1
ATOM 880 N N . ASP A 1 122 ? 9.391 8.359 9.995 1.00 84.06 122 ASP A N 1
ATOM 881 C CA . ASP A 1 122 ? 9.172 9.801 9.873 1.00 84.06 122 ASP A CA 1
ATOM 882 C C . ASP A 1 122 ? 7.838 10.271 10.497 1.00 84.06 122 ASP A C 1
ATOM 884 O O . ASP A 1 122 ? 6.945 9.490 10.849 1.00 84.06 122 ASP A O 1
ATOM 888 N N . SER A 1 123 ? 7.673 11.588 10.665 1.00 84.75 123 SER A N 1
ATOM 889 C CA . SER A 1 123 ? 6.445 12.125 11.259 1.00 84.75 123 SER A CA 1
ATOM 890 C C . SER A 1 123 ? 5.198 11.996 10.388 1.00 84.75 123 SER A C 1
ATOM 892 O O . SER A 1 123 ? 4.107 12.031 10.964 1.00 84.75 123 SER A O 1
ATOM 894 N N . ALA A 1 124 ? 5.308 11.865 9.063 1.00 75.88 124 ALA A N 1
ATOM 895 C CA . ALA A 1 124 ? 4.155 11.645 8.193 1.00 75.88 124 ALA A CA 1
ATOM 896 C C . ALA A 1 124 ? 3.598 10.239 8.440 1.00 75.88 124 ALA A C 1
ATOM 898 O O . ALA A 1 124 ? 2.450 10.124 8.877 1.00 75.88 124 ALA A O 1
ATOM 899 N N . THR A 1 125 ? 4.450 9.217 8.337 1.00 76.56 125 THR A N 1
ATOM 900 C CA . THR A 1 125 ? 4.137 7.812 8.632 1.00 76.56 125 THR A CA 1
ATOM 901 C C . THR A 1 125 ? 3.557 7.653 10.037 1.00 76.56 125 THR A C 1
ATOM 903 O O . THR A 1 125 ? 2.445 7.152 10.214 1.00 76.56 125 THR A O 1
ATOM 906 N N . VAL A 1 126 ? 4.242 8.183 11.060 1.00 84.12 126 VAL A N 1
ATOM 907 C CA . VAL A 1 126 ? 3.787 8.117 12.461 1.00 84.12 126 VAL A CA 1
ATOM 908 C C . VAL A 1 126 ? 2.422 8.784 12.666 1.00 84.12 126 VAL A C 1
ATOM 910 O O . VAL A 1 126 ? 1.615 8.323 13.476 1.00 84.12 126 VAL A O 1
ATOM 913 N N . ASN A 1 127 ? 2.160 9.908 11.999 1.00 86.56 127 ASN A N 1
ATOM 914 C CA . ASN A 1 127 ? 0.891 10.617 12.137 1.00 86.56 127 ASN A CA 1
ATOM 915 C C . ASN A 1 127 ? -0.257 9.909 11.421 1.00 86.56 127 ASN A C 1
ATOM 917 O O . ASN A 1 127 ? -1.376 9.956 11.937 1.00 86.56 127 ASN A O 1
ATOM 921 N N . GLN A 1 128 ? 0.020 9.324 10.258 1.00 80.12 128 GLN A N 1
ATOM 922 C CA . GLN A 1 128 ? -0.955 8.649 9.414 1.00 80.12 128 GLN A CA 1
ATOM 923 C C . GLN A 1 128 ? -1.426 7.361 10.090 1.00 80.12 128 GLN A C 1
ATOM 925 O O . GLN A 1 128 ? -2.570 7.291 10.540 1.00 80.12 128 GLN A O 1
ATOM 930 N N . VAL A 1 129 ? -0.497 6.453 10.404 1.00 81.19 129 VAL A N 1
ATOM 931 C CA . VAL A 1 129 ? -0.828 5.171 11.045 1.00 81.19 129 VAL A CA 1
ATOM 932 C C . VAL A 1 129 ? -1.453 5.328 12.441 1.00 81.19 129 VAL A C 1
ATOM 934 O O . VAL A 1 129 ? -2.239 4.498 12.900 1.00 81.19 129 VAL A O 1
ATOM 937 N N . ALA A 1 130 ? -1.169 6.431 13.147 1.00 90.50 130 ALA A N 1
ATOM 938 C CA . ALA A 1 130 ? -1.838 6.741 14.412 1.00 90.50 130 ALA A CA 1
ATOM 939 C C . ALA A 1 130 ? -3.336 7.033 14.254 1.00 90.50 130 ALA A C 1
ATOM 941 O O . ALA A 1 130 ? -4.092 6.802 15.204 1.00 90.50 130 ALA A O 1
ATOM 942 N N . VAL A 1 131 ? -3.738 7.608 13.118 1.00 87.19 131 VAL A N 1
ATOM 943 C CA . VAL A 1 131 ? -5.137 7.883 12.784 1.00 87.19 131 VAL A CA 1
ATOM 944 C C . VAL A 1 131 ? -5.796 6.621 12.251 1.00 87.19 131 VAL A C 1
ATOM 946 O O . VAL A 1 131 ? -6.816 6.219 12.815 1.00 87.19 131 VAL A O 1
ATOM 949 N N . ASP A 1 132 ? -5.173 5.976 11.268 1.00 80.50 132 ASP A N 1
ATOM 950 C CA . ASP A 1 132 ? -5.746 4.833 10.550 1.00 80.50 132 ASP A CA 1
ATOM 951 C C . ASP A 1 132 ? -6.061 3.690 11.503 1.00 80.50 132 ASP A C 1
ATOM 953 O O . ASP A 1 132 ? -7.205 3.261 11.584 1.00 80.50 132 ASP A O 1
ATOM 957 N N . LYS A 1 133 ? -5.126 3.337 12.394 1.00 89.62 133 LYS A N 1
ATOM 958 C CA . LYS A 1 133 ? -5.362 2.329 13.439 1.00 89.62 133 LYS A CA 1
ATOM 959 C C . LYS A 1 133 ? -6.611 2.611 14.289 1.00 89.62 133 LYS A C 1
ATOM 961 O O . LYS A 1 133 ? -7.259 1.697 14.785 1.00 89.62 133 LYS A O 1
ATOM 966 N N . GLU A 1 134 ? -6.902 3.874 14.611 1.00 92.56 134 GLU A N 1
ATOM 967 C CA . GLU A 1 134 ? -8.082 4.202 15.430 1.00 92.56 134 GLU A CA 1
ATOM 968 C C . GLU A 1 134 ? -9.391 4.114 14.633 1.00 92.56 134 GLU A C 1
ATOM 970 O O . GLU A 1 134 ? -10.419 3.808 15.239 1.00 92.56 134 GLU A O 1
ATOM 975 N N . LEU A 1 135 ? -9.352 4.397 13.326 1.00 85.56 135 LEU A N 1
ATOM 976 C CA . LEU A 1 135 ? -10.486 4.239 12.413 1.00 85.56 135 LEU A CA 1
ATOM 977 C C . LEU A 1 135 ? -10.732 2.752 12.117 1.00 85.56 135 LEU A C 1
ATOM 979 O O . LEU A 1 135 ? -11.817 2.254 12.402 1.00 85.56 135 LEU A O 1
ATOM 983 N N . ALA A 1 136 ? -9.690 2.020 11.726 1.00 80.44 136 ALA A N 1
ATOM 984 C CA . ALA A 1 136 ? -9.725 0.577 11.512 1.00 80.44 136 ALA A CA 1
ATOM 985 C C . ALA A 1 136 ? -10.312 -0.162 12.723 1.00 80.44 136 ALA A C 1
ATOM 987 O O . ALA A 1 136 ? -11.290 -0.889 12.600 1.00 80.44 136 ALA A O 1
ATOM 988 N N . LEU A 1 137 ? -9.825 0.125 13.941 1.00 88.06 137 LEU A N 1
ATOM 989 C CA . LEU A 1 137 ? -10.363 -0.498 15.155 1.00 88.06 137 LEU A CA 1
ATOM 990 C C . LEU A 1 137 ? -11.860 -0.217 15.357 1.00 88.06 137 LEU A C 1
ATOM 992 O O . LEU A 1 137 ? -12.569 -1.056 15.909 1.00 88.06 137 LEU A O 1
ATOM 996 N N . ILE A 1 138 ? -12.353 0.978 15.015 1.00 92.25 138 ILE A N 1
ATOM 997 C CA . ILE A 1 138 ? -13.765 1.280 15.253 1.00 92.25 138 ILE A CA 1
ATOM 998 C C . ILE A 1 138 ? -14.675 0.585 14.241 1.00 92.25 138 ILE A C 1
ATOM 1000 O O . ILE A 1 138 ? -15.762 0.152 14.630 1.00 92.25 138 ILE A O 1
ATOM 1004 N N . HIS A 1 139 ? -14.206 0.421 13.005 1.00 85.75 139 HIS A N 1
ATOM 1005 C CA . HIS A 1 139 ? -14.876 -0.365 11.972 1.00 85.75 139 HIS A CA 1
ATOM 1006 C C . HIS A 1 139 ? -14.796 -1.864 12.257 1.00 85.75 139 HIS A C 1
ATOM 1008 O O . HIS A 1 139 ? -15.821 -2.527 12.203 1.00 85.75 139 HIS A O 1
ATOM 1014 N N . ALA A 1 140 ? -13.675 -2.379 12.760 1.00 81.94 140 ALA A N 1
ATOM 1015 C CA . ALA A 1 140 ? -13.581 -3.755 13.258 1.00 81.94 140 ALA A CA 1
ATOM 1016 C C . ALA A 1 140 ? -14.617 -4.053 14.363 1.00 81.94 140 ALA A C 1
ATOM 1018 O O . ALA A 1 140 ? -15.192 -5.134 14.449 1.00 81.94 140 ALA A O 1
ATOM 1019 N N . V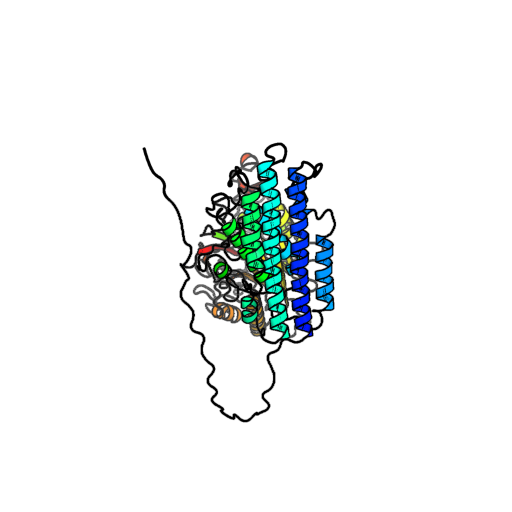AL A 1 141 ? -14.924 -3.072 15.224 1.00 88.38 141 VAL A N 1
ATOM 1020 C CA . VAL A 1 141 ? -15.896 -3.239 16.322 1.00 88.38 141 VAL A CA 1
ATOM 1021 C C . VAL A 1 141 ? -17.356 -3.174 15.852 1.00 88.38 141 VAL A C 1
ATOM 1023 O O . VAL A 1 141 ? -18.222 -3.816 16.455 1.00 88.38 141 VAL A O 1
ATOM 1026 N N . PHE A 1 142 ? -17.661 -2.374 14.831 1.00 89.19 142 PHE A N 1
ATOM 1027 C CA . PHE A 1 142 ? -19.041 -2.055 14.443 1.00 89.19 142 PHE A CA 1
ATO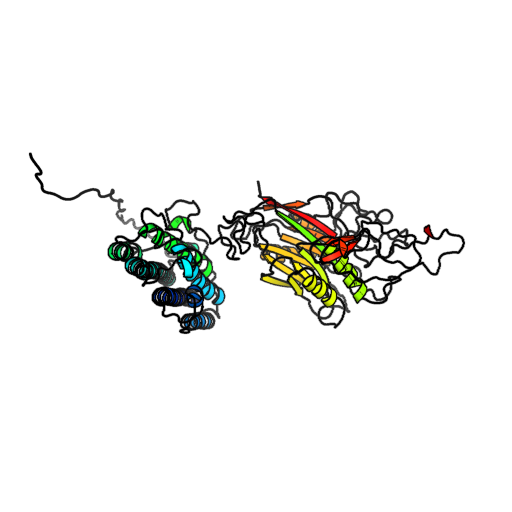M 1028 C C . PHE A 1 142 ? -19.416 -2.419 13.005 1.00 89.19 142 PHE A C 1
ATOM 1030 O O . PHE A 1 142 ? -20.580 -2.270 12.658 1.00 89.19 142 PHE A O 1
ATOM 1037 N N . GLY A 1 143 ? -18.492 -2.904 12.189 1.00 80.00 143 GLY A N 1
ATOM 1038 C CA . GLY A 1 143 ? -18.658 -3.029 10.745 1.00 80.00 143 GLY A CA 1
ATOM 1039 C C . GLY A 1 143 ? -18.315 -1.735 9.996 1.00 80.00 143 GLY A C 1
ATOM 1040 O O . GLY A 1 143 ? -18.010 -0.705 10.603 1.00 80.00 143 GLY A O 1
ATOM 1041 N N . SER A 1 144 ? -18.381 -1.808 8.667 1.00 77.94 144 SER A N 1
ATOM 1042 C CA . SER A 1 144 ? -17.923 -0.767 7.736 1.00 77.94 144 SER A CA 1
ATOM 1043 C C . SER A 1 144 ? -18.766 0.515 7.726 1.00 77.94 144 SER A C 1
ATOM 1045 O O . SER A 1 144 ? -18.237 1.573 7.405 1.00 77.94 144 SER A O 1
ATOM 1047 N N . ASP A 1 145 ? -20.051 0.459 8.102 1.00 81.75 145 ASP A N 1
ATOM 1048 C CA . ASP A 1 145 ? -20.922 1.644 8.179 1.00 81.75 145 ASP A CA 1
ATOM 1049 C C . ASP A 1 145 ? -21.328 1.970 9.625 1.00 81.75 145 ASP A C 1
ATOM 1051 O O . ASP A 1 145 ? -22.307 1.445 10.175 1.00 81.75 145 ASP A O 1
ATOM 1055 N N . LEU A 1 146 ? -20.622 2.923 10.245 1.00 87.94 146 LEU A N 1
ATOM 1056 C CA . LEU A 1 146 ? -20.952 3.408 11.587 1.00 87.94 146 LEU A CA 1
ATOM 1057 C C . LEU A 1 146 ? -22.323 4.097 11.653 1.00 87.94 146 LEU A C 1
ATOM 1059 O O . LEU A 1 146 ? -22.926 4.152 12.729 1.00 87.94 146 LEU A O 1
ATOM 1063 N N . ASN A 1 147 ? -22.839 4.647 10.552 1.00 91.44 147 ASN A N 1
ATOM 1064 C CA . ASN A 1 147 ? -24.149 5.304 10.554 1.00 91.44 147 ASN A CA 1
ATOM 1065 C C . ASN A 1 147 ? -25.277 4.287 10.711 1.00 91.44 147 ASN A C 1
ATOM 1067 O O . ASN A 1 147 ? -26.274 4.583 11.375 1.00 91.44 147 ASN A O 1
ATOM 1071 N N . GLN A 1 148 ? -25.099 3.097 10.138 1.00 90.56 148 GLN A N 1
ATOM 1072 C CA . GLN A 1 148 ? -26.026 1.983 10.276 1.00 90.56 148 GLN A CA 1
ATOM 1073 C C . GLN A 1 148 ? -25.828 1.230 11.598 1.00 90.56 148 GLN A C 1
ATOM 1075 O O . GLN A 1 148 ? -26.806 0.885 12.266 1.00 90.56 148 GLN A O 1
ATOM 1080 N N . ALA A 1 149 ? -24.580 0.995 12.004 1.00 93.31 149 ALA A N 1
ATOM 1081 C CA . ALA A 1 149 ? -24.259 0.153 13.154 1.00 93.31 149 ALA A CA 1
ATOM 1082 C C . ALA A 1 149 ? -24.536 0.807 14.520 1.00 93.31 149 ALA A C 1
ATOM 1084 O O . ALA A 1 149 ? -24.842 0.133 15.513 1.00 93.31 149 ALA A O 1
ATOM 1085 N N . ILE A 1 150 ? -24.413 2.134 14.623 1.00 97.62 150 ILE A N 1
ATOM 1086 C CA . ILE A 1 150 ? -24.572 2.827 15.903 1.00 97.62 150 ILE A CA 1
AT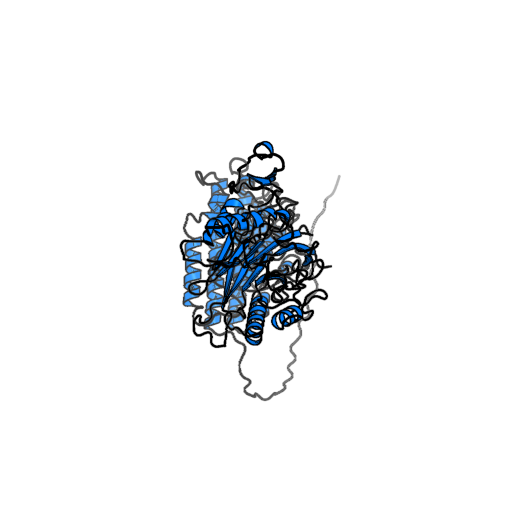OM 1087 C C . ILE A 1 150 ? -26.054 3.021 16.246 1.00 97.62 150 ILE A C 1
ATOM 1089 O O . ILE A 1 150 ? -26.795 3.772 15.612 1.00 97.62 150 ILE A O 1
ATOM 1093 N N . VAL A 1 151 ? -26.482 2.416 17.356 1.00 96.38 151 VAL A N 1
ATOM 1094 C CA . VAL A 1 151 ? -27.870 2.466 17.812 1.00 96.38 151 VAL A CA 1
ATOM 1095 C C . VAL A 1 151 ? -28.197 3.843 18.386 1.00 96.38 151 VAL A C 1
ATOM 1097 O O . VAL A 1 151 ? -27.683 4.261 19.434 1.00 96.38 151 VAL A O 1
ATOM 1100 N N . LEU A 1 152 ? -29.136 4.531 17.734 1.00 95.75 152 LEU A N 1
ATOM 1101 C CA . LEU A 1 152 ? -29.676 5.796 18.220 1.00 95.75 152 LEU A CA 1
ATOM 1102 C C . LEU A 1 152 ? -30.345 5.614 19.588 1.00 95.75 152 LEU A C 1
ATOM 1104 O O . LEU A 1 152 ? -31.082 4.660 19.850 1.00 95.75 152 LEU A O 1
ATOM 1108 N N . ARG A 1 153 ? -30.123 6.575 20.488 1.00 94.75 153 ARG A N 1
ATOM 1109 C CA . ARG A 1 153 ? -30.613 6.533 21.873 1.00 94.75 153 ARG A CA 1
ATOM 1110 C C . ARG A 1 153 ? -32.133 6.374 21.971 1.00 94.75 153 ARG A C 1
ATOM 1112 O O . ARG A 1 153 ? -32.605 5.796 22.952 1.00 94.75 153 ARG A O 1
ATOM 1119 N N . GLU A 1 154 ? -32.872 6.933 21.021 1.00 92.38 154 GLU A N 1
ATOM 1120 C CA . GLU A 1 154 ? -34.332 6.821 20.937 1.00 92.38 154 GLU A CA 1
ATOM 1121 C C . GLU A 1 154 ? -34.799 5.417 20.536 1.00 92.38 154 GLU A C 1
ATOM 1123 O O . GLU A 1 154 ? -35.796 4.946 21.077 1.00 92.38 154 GLU A O 1
ATOM 1128 N N . ASN A 1 155 ? -34.016 4.716 19.710 1.00 91.31 155 ASN A N 1
ATOM 1129 C CA . ASN A 1 155 ? -34.309 3.365 19.227 1.00 91.31 155 ASN A CA 1
ATOM 1130 C C . ASN A 1 155 ? -33.848 2.276 20.208 1.00 91.31 155 ASN A C 1
ATOM 1132 O O . ASN A 1 155 ? -34.395 1.178 20.227 1.00 91.31 15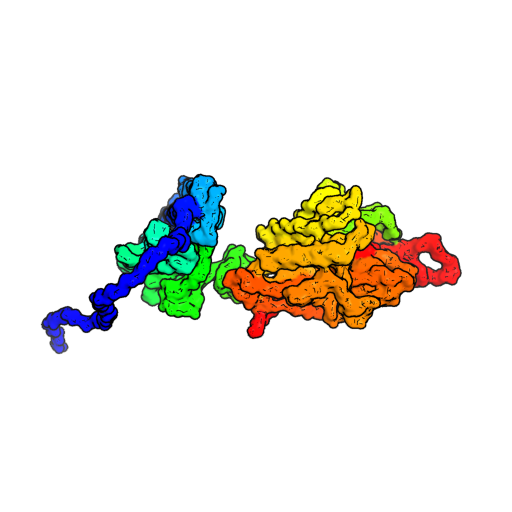5 ASN A O 1
ATOM 1136 N N . GLY A 1 156 ? -32.873 2.571 21.076 1.00 93.12 156 GLY A N 1
ATOM 1137 C CA . GLY A 1 156 ? -32.379 1.594 22.044 1.00 93.12 156 GLY A CA 1
ATOM 1138 C C . GLY A 1 156 ? -31.476 2.188 23.115 1.00 93.12 156 GLY A C 1
ATOM 1139 O O . GLY A 1 156 ? -30.254 2.127 23.022 1.00 93.12 156 GLY A O 1
ATOM 1140 N N . LYS A 1 157 ? -32.051 2.707 24.209 1.00 93.81 157 LYS A N 1
ATOM 1141 C CA . LYS A 1 157 ? -31.280 3.343 25.300 1.00 93.81 157 LYS A CA 1
ATOM 1142 C C . LYS A 1 157 ? -30.226 2.423 25.935 1.00 93.81 157 LYS A C 1
ATOM 1144 O O . LYS A 1 157 ? -29.166 2.912 26.336 1.00 93.81 157 LYS A O 1
ATOM 1149 N N . SER A 1 158 ? -30.528 1.131 26.084 1.00 94.56 158 SER A N 1
ATOM 1150 C CA . SER A 1 158 ? -29.592 0.146 26.643 1.00 94.56 158 SER A CA 1
ATOM 1151 C C . SER A 1 158 ? -28.465 -0.169 25.659 1.00 94.56 158 SER A C 1
ATOM 1153 O O . SER A 1 158 ? -27.304 -0.055 26.045 1.00 94.56 158 SER A O 1
ATOM 1155 N N . ALA A 1 159 ? -28.795 -0.447 24.392 1.00 95.00 159 ALA A N 1
ATOM 1156 C CA . ALA A 1 159 ? -27.824 -0.714 23.328 1.00 95.00 159 ALA A CA 1
ATOM 1157 C C . ALA A 1 159 ? -26.887 0.481 23.089 1.00 95.00 159 ALA A C 1
ATOM 1159 O O . ALA A 1 159 ? -25.677 0.344 23.231 1.00 95.00 159 ALA A O 1
ATOM 1160 N N . HIS A 1 160 ? -27.435 1.690 22.930 1.00 94.75 160 HIS A N 1
ATOM 1161 C CA . HIS A 1 160 ? -26.669 2.940 22.867 1.00 94.75 160 HIS A CA 1
ATOM 1162 C C . HIS A 1 160 ? -25.646 3.064 24.010 1.00 94.75 160 HIS A C 1
ATOM 1164 O O . HIS A 1 160 ? -24.482 3.419 23.819 1.00 94.75 160 HIS A O 1
ATOM 1170 N N . LYS A 1 161 ? -26.089 2.805 25.248 1.00 95.94 161 LYS A N 1
ATOM 1171 C CA . LYS A 1 161 ? -25.231 2.949 26.427 1.00 95.94 161 LYS A CA 1
ATOM 1172 C C . LYS A 1 161 ? -24.159 1.864 26.485 1.00 95.94 161 LYS A C 1
ATOM 1174 O O . LYS A 1 161 ? -23.064 2.162 26.957 1.00 95.94 161 LYS A O 1
ATOM 1179 N N . CYS A 1 162 ? -24.483 0.649 26.048 1.00 97.88 162 CYS A N 1
ATOM 1180 C CA . CYS A 1 162 ? -23.535 -0.442 25.873 1.00 97.88 162 CYS A CA 1
ATOM 1181 C C . CYS A 1 162 ? -22.430 -0.027 24.890 1.00 97.88 162 CYS A C 1
ATOM 1183 O O . CYS A 1 162 ? -21.281 0.080 25.316 1.00 97.88 162 CYS A O 1
ATOM 1185 N N . GLN A 1 163 ? -22.788 0.353 23.659 1.00 97.88 163 GLN A N 1
ATOM 1186 C CA . GLN A 1 163 ? -21.847 0.768 22.611 1.00 97.88 163 GLN A CA 1
ATOM 1187 C C . GLN A 1 163 ? -20.902 1.883 23.090 1.00 97.88 163 GLN A C 1
ATOM 1189 O O . GLN A 1 163 ? -19.683 1.719 23.113 1.00 97.88 163 GLN A O 1
ATOM 1194 N N . VAL A 1 164 ? -21.452 2.996 23.594 1.00 98.12 164 VAL A N 1
ATOM 1195 C CA . VAL A 1 164 ? -20.654 4.165 24.013 1.00 98.12 164 VAL A CA 1
ATOM 1196 C C . VAL A 1 164 ? -19.691 3.855 25.168 1.00 98.12 164 VAL A C 1
ATOM 1198 O O . VAL A 1 164 ? -18.570 4.374 25.203 1.00 98.12 164 VAL A O 1
ATOM 1201 N N . ASP A 1 165 ? -20.115 3.068 26.163 1.00 98.06 165 ASP A N 1
ATOM 1202 C CA . ASP A 1 165 ? -19.257 2.760 27.313 1.00 98.06 165 ASP A CA 1
ATOM 1203 C C . ASP A 1 165 ? -18.208 1.682 26.995 1.00 98.06 165 ASP A C 1
ATOM 1205 O O . ASP A 1 165 ? -17.113 1.760 27.567 1.00 98.06 165 ASP A O 1
ATOM 1209 N N . VAL A 1 166 ? -18.524 0.717 26.120 1.00 98.19 166 VAL A N 1
ATOM 1210 C CA . VAL A 1 166 ? -17.600 -0.346 25.687 1.00 98.19 166 VAL A CA 1
ATOM 1211 C C . VAL A 1 166 ? -16.513 0.225 24.789 1.00 98.19 166 VAL A C 1
ATOM 1213 O O . VAL A 1 166 ? -15.353 0.118 25.165 1.00 98.19 166 VAL A O 1
ATOM 1216 N N . VAL A 1 167 ? -16.844 0.979 23.736 1.00 97.56 167 VAL A N 1
ATOM 1217 C CA . VAL A 1 167 ? -15.846 1.635 22.858 1.00 97.56 167 VAL A CA 1
ATOM 1218 C C . VAL A 1 167 ? -14.871 2.489 23.656 1.00 97.56 167 VAL A C 1
ATOM 1220 O O . VAL A 1 167 ? -13.655 2.432 23.490 1.00 97.56 167 VAL A O 1
ATOM 1223 N N . LYS A 1 168 ? -15.388 3.257 24.619 1.00 98.38 168 LYS A N 1
ATOM 1224 C CA . LYS A 1 168 ? -14.551 4.076 25.499 1.00 98.38 168 LYS A CA 1
ATOM 1225 C C . LYS A 1 168 ? -13.624 3.241 26.388 1.00 98.38 168 LYS A C 1
ATOM 1227 O O . LYS A 1 168 ? -12.607 3.763 26.857 1.00 98.38 168 LYS A O 1
ATOM 1232 N N . ALA A 1 169 ? -13.993 2.007 26.718 1.00 98.31 169 ALA A N 1
ATOM 1233 C CA . ALA A 1 169 ? -13.149 1.073 27.453 1.00 98.31 169 ALA A CA 1
ATOM 1234 C C . ALA A 1 169 ? -12.147 0.358 26.536 1.00 98.31 169 ALA A C 1
ATOM 1236 O O . ALA A 1 169 ? -10.975 0.328 26.906 1.00 98.31 169 ALA A O 1
ATOM 1237 N N . THR A 1 170 ? -12.547 -0.073 25.340 1.00 97.69 170 THR A N 1
ATOM 1238 C CA . THR A 1 170 ? -11.669 -0.614 24.285 1.00 97.69 170 THR A CA 1
ATOM 1239 C C . THR A 1 170 ? -10.558 0.383 23.950 1.00 97.69 170 THR A C 1
ATOM 1241 O O . THR A 1 170 ? -9.372 0.107 24.110 1.00 97.69 170 THR A O 1
ATOM 1244 N N . LYS A 1 171 ? -10.922 1.648 23.728 1.00 97.81 171 LYS A N 1
ATOM 1245 C CA . LYS A 1 171 ? -9.974 2.756 23.550 1.00 97.81 171 LYS A CA 1
ATOM 1246 C C . LYS A 1 171 ? -9.002 2.922 24.727 1.00 97.81 171 LYS A C 1
ATOM 1248 O O . LYS A 1 171 ? -7.846 3.312 24.564 1.00 97.81 171 LYS A O 1
ATOM 1253 N N . LYS A 1 172 ? -9.460 2.684 25.964 1.00 98.12 172 LYS A N 1
ATOM 1254 C CA . LYS A 1 172 ? -8.601 2.754 27.164 1.00 98.12 172 LYS A CA 1
ATOM 1255 C C . LYS A 1 172 ? -7.658 1.562 27.284 1.00 98.12 172 LYS A C 1
ATOM 1257 O O . LYS A 1 172 ? -6.591 1.743 27.871 1.00 98.12 172 LYS A O 1
ATOM 1262 N N . CYS A 1 173 ? -8.074 0.396 26.801 1.00 97.88 173 CYS A N 1
ATOM 1263 C CA . CYS A 1 173 ? -7.232 -0.783 26.671 1.00 97.88 173 CYS A CA 1
ATOM 1264 C C . CYS A 1 173 ? -6.066 -0.484 25.719 1.00 97.88 173 CYS A C 1
ATOM 1266 O O . CYS A 1 173 ? -4.916 -0.520 26.150 1.00 97.88 173 CYS A O 1
ATOM 1268 N N . GLN A 1 174 ? -6.353 0.014 24.516 1.00 96.44 174 GLN A N 1
ATOM 1269 C CA . GLN A 1 174 ? -5.342 0.437 23.540 1.00 96.44 174 GLN A CA 1
ATOM 1270 C C . GLN A 1 174 ? -4.367 1.482 24.100 1.00 96.44 174 GLN A C 1
ATOM 1272 O O . GLN A 1 174 ? -3.146 1.333 24.068 1.00 96.44 174 GLN A O 1
ATOM 1277 N N . ASP A 1 175 ? -4.914 2.521 24.739 1.00 97.31 175 ASP A N 1
ATOM 1278 C CA . ASP A 1 175 ? -4.153 3.540 25.466 1.00 97.31 175 ASP A CA 1
ATOM 1279 C C . ASP A 1 175 ? -3.230 2.955 26.553 1.00 97.31 175 ASP A C 1
ATOM 1281 O O . ASP A 1 175 ? -2.319 3.654 27.012 1.00 97.31 175 ASP A O 1
ATOM 1285 N N . ALA A 1 176 ? -3.534 1.775 27.099 1.00 97.50 176 ALA A N 1
ATOM 1286 C CA . ALA A 1 176 ? -2.710 1.098 28.093 1.00 97.50 176 ALA A CA 1
ATOM 1287 C C . ALA A 1 176 ? -1.576 0.316 27.422 1.00 97.50 176 ALA A C 1
ATOM 1289 O O . ALA A 1 176 ? -0.444 0.466 27.887 1.00 97.50 176 ALA A O 1
ATOM 1290 N N . LYS A 1 177 ? -1.851 -0.397 26.320 1.00 96.12 177 LYS A N 1
ATOM 1291 C CA . LYS A 1 177 ? -0.851 -1.134 25.526 1.00 96.12 177 LYS A CA 1
ATOM 1292 C C . LYS A 1 177 ? 0.235 -0.206 24.981 1.00 96.12 177 LYS A C 1
ATOM 1294 O O . LYS A 1 177 ? 1.397 -0.333 25.360 1.00 96.12 177 LYS A O 1
ATOM 1299 N N . LEU A 1 178 ? -0.155 0.873 24.294 1.00 96.25 178 LEU A N 1
ATOM 1300 C CA . LEU A 1 178 ? 0.784 1.895 23.797 1.00 96.25 178 LEU A CA 1
ATOM 1301 C C . LEU A 1 178 ? 1.622 2.544 24.910 1.00 96.25 178 LEU A C 1
ATOM 1303 O O . LEU A 1 178 ? 2.782 2.909 24.720 1.00 96.25 178 LEU A O 1
ATOM 1307 N N . LYS A 1 179 ? 1.054 2.717 26.111 1.00 95.81 179 LYS A N 1
ATOM 1308 C CA . LYS A 1 179 ? 1.805 3.260 27.257 1.00 95.81 179 LYS A CA 1
ATOM 1309 C C . LYS A 1 179 ? 2.764 2.247 27.863 1.00 95.81 179 LYS A C 1
ATOM 1311 O O . LYS A 1 179 ? 3.791 2.672 28.396 1.00 95.81 179 LYS A O 1
ATOM 1316 N N . ALA A 1 180 ? 2.405 0.968 27.874 1.00 95.81 180 ALA A N 1
ATOM 1317 C CA . ALA A 1 180 ? 3.256 -0.101 28.369 1.00 95.81 180 ALA A CA 1
ATOM 1318 C C . ALA A 1 180 ? 4.474 -0.254 27.455 1.00 95.81 180 ALA A C 1
ATOM 1320 O O . ALA A 1 180 ? 5.594 -0.101 27.944 1.00 95.81 180 ALA A O 1
ATOM 1321 N N . PHE A 1 181 ? 4.244 -0.353 26.144 1.00 95.56 181 PHE A N 1
ATOM 1322 C CA . PHE A 1 181 ? 5.286 -0.382 25.122 1.00 95.56 181 PHE A CA 1
ATOM 1323 C C . PHE A 1 181 ? 6.231 0.825 25.233 1.00 95.56 181 PHE A C 1
ATOM 1325 O O . PHE A 1 181 ? 7.426 0.666 25.475 1.00 95.56 181 PHE A O 1
ATOM 1332 N N . ASN A 1 182 ? 5.689 2.050 25.244 1.00 95.62 182 ASN A N 1
ATOM 1333 C CA . ASN A 1 182 ? 6.490 3.270 25.420 1.00 95.62 182 ASN A CA 1
ATOM 1334 C C . ASN A 1 182 ? 7.270 3.319 26.743 1.00 95.62 182 ASN A C 1
ATOM 1336 O O . ASN A 1 182 ? 8.329 3.944 26.830 1.00 95.62 182 ASN A O 1
ATOM 1340 N N . SER A 1 183 ? 6.746 2.700 27.804 1.00 95.69 183 SER A N 1
ATOM 1341 C CA . SER A 1 183 ? 7.455 2.616 29.084 1.00 95.69 183 SER A CA 1
ATOM 1342 C C . SER A 1 183 ? 8.604 1.611 29.029 1.00 95.69 183 SER A C 1
ATOM 1344 O O . SER A 1 183 ? 9.656 1.901 29.596 1.00 95.69 183 SER A O 1
ATOM 1346 N N . CYS A 1 184 ? 8.399 0.466 28.371 1.00 95.81 184 CYS A N 1
ATOM 1347 C CA . CYS A 1 184 ? 9.422 -0.551 28.145 1.00 95.81 184 CYS A CA 1
ATOM 1348 C C . CYS A 1 184 ? 10.552 0.008 27.278 1.00 95.81 184 CYS A C 1
ATOM 1350 O O . CYS A 1 184 ? 11.681 0.103 27.754 1.00 95.81 184 CYS A O 1
ATOM 1352 N N . LYS A 1 185 ? 10.214 0.533 26.094 1.00 94.62 185 LYS A N 1
ATOM 1353 C CA . LYS A 1 185 ? 11.135 1.192 25.158 1.00 94.62 185 LYS A CA 1
ATOM 1354 C C . LYS A 1 185 ? 12.021 2.221 25.852 1.00 94.62 185 LYS A C 1
ATOM 1356 O O . LYS A 1 185 ? 13.246 2.158 25.798 1.00 94.62 185 LYS A O 1
ATOM 1361 N N . LYS A 1 186 ? 11.403 3.156 26.580 1.00 95.19 186 LYS A N 1
ATOM 1362 C CA . LYS A 1 186 ? 12.139 4.216 27.276 1.00 95.19 186 LYS A CA 1
ATOM 1363 C C . LYS A 1 186 ? 13.102 3.675 28.337 1.00 95.19 186 LYS A C 1
ATOM 1365 O O . LYS A 1 186 ? 14.155 4.273 28.548 1.00 95.19 186 LYS A O 1
ATOM 1370 N N . ALA A 1 187 ? 12.721 2.615 29.050 1.00 95.19 187 ALA A N 1
ATOM 1371 C CA . ALA A 1 187 ? 13.579 1.993 30.052 1.00 95.19 187 ALA A CA 1
ATOM 1372 C C . ALA A 1 187 ? 14.742 1.237 29.391 1.00 95.19 187 ALA A C 1
ATOM 1374 O O . ALA A 1 187 ? 15.889 1.483 29.752 1.00 95.19 187 ALA A O 1
ATOM 1375 N N . GLY A 1 188 ? 14.455 0.413 28.379 1.00 94.81 188 GLY A N 1
ATOM 1376 C CA . GLY A 1 188 ? 15.458 -0.367 27.656 1.00 94.81 188 GLY A CA 1
ATOM 1377 C C . GLY A 1 188 ? 16.511 0.504 26.972 1.00 94.81 188 GLY A C 1
ATOM 1378 O O . GLY A 1 188 ? 17.699 0.294 27.189 1.00 94.81 188 GLY A O 1
ATOM 1379 N N . LEU A 1 189 ? 16.101 1.567 26.270 1.00 94.69 189 LEU A N 1
ATOM 1380 C CA . LEU A 1 189 ? 17.037 2.516 25.648 1.00 94.69 189 LEU A CA 1
ATOM 1381 C C . LEU A 1 189 ? 17.932 3.222 26.679 1.00 94.69 189 LEU A C 1
ATOM 1383 O O . LEU A 1 189 ? 19.135 3.405 26.472 1.00 94.69 189 LEU A O 1
ATOM 1387 N N . LYS A 1 190 ? 17.346 3.623 27.814 1.00 94.12 190 LYS A N 1
ATOM 1388 C CA . LYS A 1 190 ? 18.070 4.341 28.867 1.00 94.12 190 LYS A CA 1
ATOM 1389 C C . LYS A 1 190 ? 19.124 3.455 29.532 1.00 94.12 190 LYS A C 1
ATOM 1391 O O . LYS A 1 190 ? 20.234 3.929 29.778 1.00 94.12 190 LYS A O 1
ATOM 1396 N N . ASP A 1 191 ? 18.762 2.215 29.834 1.00 93.12 191 ASP A N 1
ATOM 1397 C CA . ASP A 1 191 ? 19.601 1.296 30.603 1.00 93.12 191 ASP A CA 1
ATOM 1398 C C . ASP A 1 191 ? 20.469 0.399 29.691 1.00 93.12 191 ASP A C 1
ATOM 1400 O O . ASP A 1 191 ? 21.269 -0.386 30.190 1.00 93.12 191 ASP A O 1
ATOM 1404 N N . GLY A 1 192 ? 20.362 0.560 28.363 1.00 91.81 192 GLY A N 1
ATOM 1405 C CA . GLY A 1 192 ? 21.169 -0.143 27.359 1.00 91.81 192 GLY A CA 1
ATOM 1406 C C . GLY A 1 192 ? 20.696 -1.562 27.035 1.00 91.81 192 GLY A C 1
ATOM 1407 O O . GLY A 1 192 ? 21.436 -2.307 26.412 1.00 91.81 192 GLY A O 1
ATOM 1408 N N . GLY A 1 193 ? 19.488 -1.937 27.463 1.00 91.81 193 GLY A N 1
ATOM 1409 C CA . GLY A 1 193 ? 18.872 -3.234 27.166 1.00 91.81 193 GLY A CA 1
ATOM 1410 C C . GLY A 1 193 ? 18.076 -3.273 25.860 1.00 91.81 193 GLY A C 1
ATOM 1411 O O . GLY A 1 193 ? 17.442 -4.281 25.595 1.00 91.81 193 GLY A O 1
ATOM 1412 N N . ILE A 1 194 ? 18.045 -2.169 25.105 1.00 94.06 194 ILE A N 1
ATOM 1413 C CA . ILE A 1 194 ? 17.548 -2.124 23.725 1.00 94.06 194 ILE A CA 1
ATOM 1414 C C . ILE A 1 194 ? 18.660 -1.542 22.870 1.00 94.06 194 ILE A C 1
ATOM 1416 O O . ILE A 1 194 ? 18.997 -0.359 23.007 1.00 94.06 194 ILE A O 1
ATOM 1420 N N . THR A 1 195 ? 19.232 -2.396 22.035 1.00 90.00 195 THR A N 1
ATOM 1421 C CA . THR A 1 195 ? 20.376 -2.093 21.173 1.00 90.00 195 THR A CA 1
ATOM 1422 C C . THR A 1 195 ? 20.067 -2.310 19.697 1.00 90.00 195 THR A C 1
ATOM 1424 O O . THR A 1 195 ? 20.712 -1.690 18.854 1.00 90.00 195 THR A O 1
ATOM 1427 N N . ASP A 1 196 ? 19.031 -3.089 19.394 1.00 84.81 196 ASP A N 1
ATOM 1428 C CA . ASP A 1 196 ? 18.537 -3.339 18.045 1.00 84.81 196 ASP A CA 1
ATOM 1429 C C . ASP A 1 196 ? 16.996 -3.424 17.990 1.00 84.81 196 ASP A C 1
ATOM 1431 O O . ASP A 1 196 ? 16.281 -3.188 18.974 1.00 84.81 196 ASP A O 1
ATOM 1435 N N . ARG A 1 197 ? 16.487 -3.737 16.795 1.00 85.31 197 ARG A N 1
ATOM 1436 C CA . ARG A 1 197 ? 15.063 -3.902 16.500 1.00 85.31 197 ARG A CA 1
ATOM 1437 C C . ARG A 1 197 ? 14.422 -5.048 17.292 1.00 85.31 197 ARG A C 1
ATOM 1439 O O . ARG A 1 197 ? 13.331 -4.859 17.825 1.00 85.31 197 ARG A O 1
ATOM 1446 N N . LEU A 1 198 ? 15.095 -6.194 17.407 1.00 84.31 198 LEU A N 1
ATOM 1447 C CA . LEU A 1 198 ? 14.564 -7.391 18.069 1.00 84.31 198 LEU A CA 1
ATOM 1448 C C . LEU A 1 198 ? 14.372 -7.148 19.572 1.00 84.31 198 LEU A C 1
ATOM 1450 O O . LEU A 1 198 ? 13.336 -7.500 20.143 1.00 84.31 198 LEU A O 1
ATOM 1454 N N . ASP A 1 199 ? 15.331 -6.467 20.208 1.00 89.12 199 ASP A N 1
ATOM 1455 C CA . ASP A 1 199 ? 15.214 -6.047 21.607 1.00 89.12 199 ASP A CA 1
ATOM 1456 C C . ASP A 1 199 ? 13.980 -5.158 21.824 1.00 89.12 199 ASP A C 1
ATOM 1458 O O . ASP A 1 199 ? 13.311 -5.223 22.863 1.00 89.12 199 ASP A O 1
ATOM 1462 N N . LEU A 1 200 ? 13.678 -4.291 20.852 1.00 89.81 200 LEU A N 1
ATOM 1463 C CA . LEU A 1 200 ? 12.536 -3.395 20.935 1.00 89.81 200 LEU A CA 1
ATOM 1464 C C . LEU A 1 200 ? 11.206 -4.120 20.695 1.00 89.81 200 LEU A C 1
ATOM 1466 O O . LEU A 1 200 ? 10.232 -3.855 21.404 1.00 89.81 200 LEU A O 1
ATOM 1470 N N . GLU A 1 201 ? 11.153 -5.043 19.740 1.00 89.12 201 GLU A N 1
ATOM 1471 C CA . GLU A 1 201 ? 9.975 -5.874 19.474 1.00 89.12 201 GLU A CA 1
ATOM 1472 C C . GLU A 1 201 ? 9.541 -6.643 20.723 1.00 89.12 201 GLU A C 1
ATOM 1474 O O . GLU A 1 201 ? 8.343 -6.748 21.002 1.00 89.12 201 GLU A O 1
ATOM 1479 N N . ALA A 1 202 ? 10.492 -7.084 21.554 1.00 89.94 202 ALA A N 1
ATOM 1480 C CA . ALA A 1 202 ? 10.225 -7.751 22.828 1.00 89.94 202 ALA A CA 1
ATOM 1481 C C . ALA A 1 202 ? 9.429 -6.897 23.838 1.00 89.94 202 ALA A C 1
ATOM 1483 O O . ALA A 1 202 ? 8.907 -7.437 24.814 1.00 89.94 202 ALA A O 1
ATOM 1484 N N . CYS A 1 203 ? 9.297 -5.581 23.625 1.00 93.06 203 CYS A N 1
ATOM 1485 C CA . CYS A 1 203 ? 8.452 -4.721 24.452 1.00 93.06 203 CYS A CA 1
ATOM 1486 C C . CYS A 1 203 ? 6.946 -4.882 24.206 1.00 93.06 203 CYS A C 1
ATOM 1488 O O . CYS A 1 203 ? 6.158 -4.456 25.061 1.00 93.06 203 CYS A O 1
ATOM 1490 N N . MET A 1 204 ? 6.530 -5.421 23.056 1.00 90.31 204 MET A N 1
ATOM 1491 C CA . MET A 1 204 ? 5.111 -5.620 22.745 1.00 90.31 204 MET A CA 1
ATOM 1492 C C . MET A 1 204 ? 4.492 -6.681 23.668 1.00 90.31 204 MET A C 1
ATOM 1494 O O . MET A 1 204 ? 5.164 -7.623 24.085 1.00 90.31 204 MET A O 1
ATOM 1498 N N . GLY A 1 205 ? 3.241 -6.476 24.087 1.00 84.75 205 GLY A N 1
ATOM 1499 C CA . GLY A 1 205 ? 2.549 -7.350 25.045 1.00 84.75 205 GLY A CA 1
ATOM 1500 C C . GLY A 1 205 ? 3.053 -7.314 26.503 1.00 84.75 205 GLY A C 1
ATOM 1501 O O . GLY A 1 205 ? 2.398 -7.855 27.397 1.00 84.75 205 GLY A O 1
ATOM 1502 N N . LEU A 1 206 ? 4.181 -6.659 26.822 1.00 89.62 206 LEU A N 1
ATOM 1503 C CA . LEU A 1 206 ? 4.704 -6.645 28.196 1.00 89.62 206 LEU A CA 1
ATOM 1504 C C . LEU A 1 206 ? 3.829 -5.829 29.159 1.00 89.62 206 LEU A C 1
ATOM 1506 O O . LEU A 1 206 ? 3.692 -4.610 29.033 1.00 89.62 206 LEU A O 1
ATOM 1510 N N . ASP A 1 207 ? 3.357 -6.473 30.233 1.00 92.75 207 ASP A N 1
ATOM 1511 C CA . ASP A 1 207 ? 2.585 -5.815 31.297 1.00 92.75 207 ASP A CA 1
ATOM 1512 C C . ASP A 1 207 ? 3.164 -5.986 32.717 1.00 92.75 207 ASP A C 1
ATOM 1514 O O . ASP A 1 207 ? 2.477 -6.438 33.639 1.00 92.75 207 ASP A O 1
ATOM 1518 N N . PRO A 1 208 ? 4.412 -5.557 32.983 1.00 89.62 208 PRO A N 1
ATOM 1519 C CA . PRO A 1 208 ? 5.037 -5.739 34.297 1.00 89.62 208 PRO A CA 1
ATOM 1520 C C . PRO A 1 208 ? 4.309 -4.999 35.434 1.00 89.62 208 PRO A C 1
ATOM 1522 O O . PRO A 1 208 ? 4.552 -5.264 36.609 1.00 89.62 208 PRO A O 1
ATOM 1525 N N . LYS A 1 209 ? 3.437 -4.033 35.107 1.00 91.06 209 LYS A N 1
ATOM 1526 C CA . LYS A 1 209 ? 2.685 -3.221 36.080 1.00 91.06 209 LYS A CA 1
ATOM 1527 C C . LYS A 1 209 ? 1.197 -3.584 36.152 1.00 91.06 209 LYS A C 1
ATOM 1529 O O . LYS A 1 209 ? 0.466 -2.877 36.850 1.00 91.06 209 LYS A O 1
ATOM 1534 N N . GLY A 1 210 ? 0.738 -4.617 35.441 1.00 94.00 210 GLY A N 1
ATOM 1535 C CA . GLY A 1 210 ? -0.668 -5.042 35.431 1.00 94.00 210 GLY A CA 1
ATOM 1536 C C . GLY A 1 210 ? -1.647 -3.991 34.879 1.00 94.00 210 GLY A C 1
ATOM 1537 O O . GLY A 1 210 ? -2.825 -3.976 35.250 1.00 94.00 210 GLY A O 1
ATOM 1538 N N . LYS A 1 211 ? -1.168 -3.027 34.083 1.00 95.25 211 LYS A N 1
ATOM 1539 C CA . LYS A 1 211 ? -1.978 -1.924 33.549 1.00 95.25 211 LYS A CA 1
ATOM 1540 C C . LYS A 1 211 ? -2.783 -2.338 32.325 1.00 95.25 211 LYS A C 1
ATOM 1542 O O . LYS A 1 211 ? -3.906 -1.843 32.205 1.00 95.25 211 LYS A O 1
ATOM 1547 N N . ILE A 1 212 ? -2.230 -3.195 31.467 1.00 95.25 212 ILE A N 1
ATOM 1548 C CA . ILE A 1 212 ? -2.946 -3.799 30.336 1.00 95.25 212 ILE A CA 1
ATOM 1549 C C . ILE A 1 212 ? -4.038 -4.701 30.908 1.00 95.25 212 ILE A C 1
ATOM 1551 O O . ILE A 1 212 ? -5.213 -4.414 30.695 1.00 95.25 212 ILE A O 1
ATOM 1555 N N . GLN A 1 213 ? -3.688 -5.629 31.806 1.00 94.88 213 GLN A N 1
ATOM 1556 C CA . GLN A 1 213 ? -4.646 -6.500 32.499 1.00 94.88 213 GLN A CA 1
ATOM 1557 C C . GLN A 1 213 ? -5.778 -5.704 33.173 1.00 94.88 213 GLN A C 1
ATOM 1559 O O . GLN A 1 213 ? -6.958 -6.053 33.106 1.00 94.88 213 GLN A O 1
ATOM 1564 N N . SER A 1 214 ? -5.447 -4.588 33.831 1.00 97.12 214 SER A N 1
ATOM 1565 C CA . SER A 1 214 ? -6.455 -3.729 34.458 1.00 97.12 214 SER A CA 1
ATOM 1566 C C . SER A 1 214 ? -7.393 -3.067 33.445 1.00 97.12 214 SER A C 1
ATOM 1568 O O . SER A 1 214 ? -8.565 -2.853 33.760 1.00 97.12 214 SER A O 1
ATOM 1570 N N . ALA A 1 215 ? -6.887 -2.649 32.285 1.00 97.69 215 ALA A N 1
ATOM 1571 C CA . ALA A 1 215 ? -7.654 -1.900 31.297 1.00 97.69 215 ALA A CA 1
ATOM 1572 C C . ALA A 1 215 ? -8.469 -2.814 30.375 1.00 97.69 215 ALA A C 1
ATOM 1574 O O . ALA A 1 215 ? -9.667 -2.576 30.225 1.00 97.69 215 ALA A O 1
ATOM 1575 N N . CYS A 1 216 ? -7.819 -3.834 29.822 1.00 96.19 216 CYS A N 1
ATOM 1576 C CA . CYS A 1 216 ? -8.327 -4.711 28.775 1.00 96.19 216 CYS A CA 1
ATOM 1577 C C . CYS A 1 216 ? -9.172 -5.864 29.308 1.00 96.19 216 CYS A C 1
ATOM 1579 O O . CYS A 1 216 ? -10.185 -6.186 28.714 1.00 96.19 216 CYS A O 1
ATOM 1581 N N . VAL A 1 217 ? -8.852 -6.382 30.497 1.00 95.00 217 VAL A N 1
ATOM 1582 C CA . VAL A 1 217 ? -9.638 -7.460 31.112 1.00 95.00 217 VAL A CA 1
ATOM 1583 C C . VAL A 1 217 ? -10.604 -6.886 32.141 1.00 95.00 217 VAL A C 1
ATOM 1585 O O . VAL A 1 217 ? -11.816 -6.834 31.937 1.00 95.00 217 VAL A O 1
ATOM 1588 N N . ALA A 1 218 ? -10.077 -6.350 33.247 1.00 96.62 218 ALA A N 1
ATOM 1589 C CA . ALA A 1 218 ? -10.921 -5.984 34.386 1.00 96.62 218 ALA A CA 1
ATOM 1590 C C . ALA A 1 218 ? -11.905 -4.844 34.069 1.00 96.62 218 ALA A C 1
ATOM 1592 O O . ALA A 1 218 ? -13.094 -4.955 34.351 1.00 96.62 218 ALA A O 1
ATOM 1593 N N . LYS A 1 219 ? -11.431 -3.722 33.506 1.00 97.81 219 LYS A N 1
ATOM 1594 C CA . LYS A 1 219 ? -12.280 -2.541 33.259 1.00 97.81 219 LYS A CA 1
ATOM 1595 C C . LYS A 1 219 ? -13.186 -2.696 32.043 1.00 97.81 219 LYS A C 1
ATOM 1597 O O . LYS A 1 219 ? -14.296 -2.166 32.091 1.00 97.81 219 LYS A O 1
ATOM 1602 N N . LEU A 1 220 ? -12.722 -3.347 30.980 1.00 98.00 220 LEU A N 1
ATOM 1603 C CA . LEU A 1 220 ? -13.528 -3.602 29.786 1.00 98.00 220 LEU A CA 1
ATOM 1604 C C . LEU A 1 220 ? -14.632 -4.621 30.082 1.00 98.00 220 LEU A C 1
ATOM 1606 O O . LEU A 1 220 ? -15.804 -4.294 29.892 1.00 98.00 220 LEU A O 1
ATOM 1610 N N . GLY A 1 221 ? -14.295 -5.765 30.686 1.00 97.25 221 GLY A N 1
ATOM 1611 C CA . GLY A 1 221 ? -15.278 -6.765 31.119 1.00 97.25 221 GLY A CA 1
ATOM 1612 C C . GLY A 1 221 ? -16.313 -6.189 32.093 1.00 97.25 221 GLY A C 1
ATOM 1613 O O . GLY A 1 221 ? -17.516 -6.427 31.959 1.00 97.25 221 GLY A O 1
ATOM 1614 N N . ASP A 1 222 ? -15.881 -5.314 33.010 1.00 97.62 222 ASP A N 1
ATOM 1615 C CA . ASP A 1 222 ? -16.782 -4.564 33.892 1.00 97.62 222 ASP A CA 1
ATOM 1616 C C . ASP A 1 222 ? -17.778 -3.684 33.122 1.00 97.62 222 ASP A C 1
ATOM 1618 O O . ASP A 1 222 ? -18.920 -3.513 33.559 1.00 97.62 222 ASP A O 1
ATOM 1622 N N . LYS A 1 223 ? -17.352 -3.056 32.018 1.00 97.69 223 LYS A N 1
ATOM 1623 C CA . LYS A 1 223 ? -18.233 -2.223 31.191 1.00 97.69 223 LYS A CA 1
ATOM 1624 C C . LYS A 1 223 ? -19.229 -3.065 30.421 1.00 97.69 223 LYS A C 1
ATOM 1626 O O . LYS A 1 223 ? -20.411 -2.738 30.497 1.00 97.69 223 LYS A O 1
ATOM 1631 N N . ILE A 1 224 ? -18.775 -4.143 29.791 1.00 97.31 224 ILE A N 1
ATOM 1632 C CA . ILE A 1 224 ? -19.633 -5.094 29.079 1.00 97.31 224 ILE A CA 1
ATOM 1633 C C . ILE A 1 224 ? -20.711 -5.613 30.041 1.00 97.31 224 ILE A C 1
ATOM 1635 O O . ILE A 1 224 ? -21.899 -5.350 29.854 1.00 97.31 224 ILE A O 1
ATOM 1639 N N . THR A 1 225 ? -20.303 -6.169 31.183 1.00 95.75 225 THR A N 1
ATOM 1640 C CA . THR A 1 225 ? -21.225 -6.730 32.186 1.00 95.75 225 THR A CA 1
ATOM 1641 C C . THR A 1 225 ? -22.239 -5.702 32.706 1.00 95.75 225 THR A C 1
ATOM 1643 O O . THR A 1 225 ? -23.424 -5.993 32.856 1.00 95.75 225 THR A O 1
ATOM 1646 N N . LYS A 1 226 ? -21.800 -4.468 33.002 1.00 96.00 226 LYS A N 1
ATOM 1647 C CA . LYS A 1 226 ? -22.658 -3.444 33.634 1.00 96.00 226 LYS A CA 1
ATOM 1648 C C . LYS A 1 226 ? -23.518 -2.653 32.649 1.00 96.00 226 LYS A C 1
ATOM 1650 O O . LYS A 1 226 ? -24.388 -1.904 33.110 1.00 96.00 226 LYS A O 1
ATOM 1655 N N . LYS A 1 227 ? -23.219 -2.679 31.348 1.00 96.56 227 LYS A N 1
ATOM 1656 C CA . LYS A 1 227 ? -23.854 -1.798 30.347 1.00 96.56 227 LYS A CA 1
ATOM 1657 C C . LYS A 1 227 ? -24.561 -2.545 29.231 1.00 96.56 227 LYS A C 1
ATOM 1659 O O . LYS A 1 227 ? -25.510 -1.982 28.701 1.00 96.56 227 LYS A O 1
ATOM 1664 N N . CYS A 1 228 ? -24.161 -3.779 28.955 1.00 96.19 228 CYS A N 1
ATOM 1665 C CA . CYS A 1 228 ? -24.686 -4.589 27.859 1.00 96.19 228 CYS A CA 1
ATOM 1666 C C . CYS A 1 228 ? -25.646 -5.694 28.325 1.00 96.19 228 CYS A C 1
ATOM 1668 O O . CYS A 1 228 ? -26.062 -6.528 27.535 1.00 96.19 228 CYS A O 1
ATOM 1670 N N . SER A 1 229 ? -26.038 -5.709 29.605 1.00 93.06 229 SER A N 1
ATOM 1671 C CA . SER A 1 229 ? -27.007 -6.690 30.106 1.00 93.06 229 SER A CA 1
ATOM 1672 C C . SER A 1 229 ? -28.359 -6.547 29.393 1.00 93.06 229 SER A C 1
ATOM 1674 O O . SER A 1 229 ? -28.968 -5.475 29.428 1.00 93.06 229 SER A O 1
ATOM 1676 N N . GLY A 1 230 ? -28.813 -7.635 28.761 1.00 91.62 230 GLY A N 1
ATOM 1677 C CA . GLY A 1 230 ? -30.054 -7.677 27.980 1.00 91.62 230 GLY A CA 1
ATOM 1678 C C . GLY A 1 230 ? -29.966 -6.980 26.619 1.00 91.62 230 GLY A C 1
ATOM 1679 O O . GLY A 1 230 ? -31.004 -6.663 26.045 1.00 91.62 230 GLY A O 1
ATOM 1680 N N . VAL A 1 231 ? -28.756 -6.697 26.136 1.00 96.00 231 VAL A N 1
ATOM 1681 C CA . VAL A 1 231 ? -28.498 -6.190 24.787 1.00 96.00 231 VAL A CA 1
ATOM 1682 C C . VAL A 1 231 ? -27.949 -7.343 23.955 1.00 96.00 231 VAL A C 1
ATOM 1684 O O . VAL A 1 231 ? -27.043 -8.037 24.408 1.00 96.00 231 VAL A O 1
ATOM 1687 N N . ASP A 1 232 ? -28.513 -7.546 22.769 1.00 94.44 232 ASP A N 1
ATOM 1688 C CA . ASP A 1 232 ? -28.005 -8.514 21.800 1.00 94.44 232 ASP A CA 1
ATOM 1689 C C . ASP A 1 232 ? -26.631 -8.074 21.265 1.00 94.44 232 ASP A C 1
ATOM 1691 O O . ASP A 1 232 ? -26.446 -6.901 20.926 1.00 94.44 232 ASP A O 1
ATOM 1695 N N . GLN A 1 233 ? -25.659 -8.992 21.245 1.00 92.25 233 GLN A N 1
ATOM 1696 C CA . GLN A 1 233 ? -24.270 -8.673 20.902 1.00 92.25 233 GLN A CA 1
ATOM 1697 C C . GLN A 1 233 ? -24.125 -8.298 19.433 1.00 92.25 233 GLN A C 1
ATOM 1699 O O . GLN A 1 233 ? -23.539 -7.256 19.166 1.00 92.25 233 GLN A O 1
ATOM 1704 N N . ALA A 1 234 ? -24.726 -9.065 18.521 1.00 89.50 234 ALA A N 1
ATOM 1705 C CA . ALA A 1 234 ? -24.682 -8.778 17.091 1.00 89.50 234 ALA A CA 1
ATOM 1706 C C . ALA A 1 234 ? -25.324 -7.423 16.762 1.00 89.50 234 ALA A C 1
ATOM 1708 O O . ALA A 1 234 ? -24.821 -6.670 15.941 1.00 89.50 234 ALA A O 1
ATOM 1709 N N . THR A 1 235 ? -26.383 -7.048 17.481 1.00 89.12 235 THR A N 1
ATOM 1710 C CA . THR A 1 235 ? -26.984 -5.712 17.361 1.00 89.12 235 THR A CA 1
ATOM 1711 C C . THR A 1 235 ? -26.074 -4.605 17.909 1.00 89.12 235 THR A C 1
ATOM 1713 O O . THR A 1 235 ? -26.072 -3.486 17.402 1.00 89.12 235 THR A O 1
ATOM 1716 N N . ALA A 1 236 ? -25.348 -4.861 19.001 1.00 94.25 236 ALA A N 1
ATOM 1717 C CA . ALA A 1 236 ? -24.512 -3.848 19.641 1.00 94.25 236 ALA A CA 1
ATOM 1718 C C . ALA A 1 236 ? -23.142 -3.690 18.979 1.00 94.25 236 ALA A C 1
ATOM 1720 O O . ALA A 1 236 ? -22.637 -2.574 18.939 1.00 94.25 236 ALA A O 1
ATOM 1721 N N . PHE A 1 237 ? -22.545 -4.769 18.495 1.00 94.69 237 PHE A N 1
ATOM 1722 C CA . PHE A 1 237 ? -21.204 -4.817 17.923 1.00 94.69 237 PHE A CA 1
ATOM 1723 C C . PHE A 1 237 ? -21.239 -5.702 16.669 1.00 94.69 237 PHE A C 1
ATOM 1725 O O . PHE A 1 237 ? -20.773 -6.834 16.732 1.00 94.69 237 PHE A O 1
ATOM 1732 N N . PRO A 1 238 ? -21.837 -5.229 15.559 1.00 87.88 238 PRO A N 1
ATOM 1733 C CA . PRO A 1 238 ? -21.998 -6.040 14.351 1.00 87.88 238 PRO A CA 1
ATOM 1734 C C . PRO A 1 238 ? -20.703 -6.266 13.556 1.00 87.88 238 PRO A C 1
ATOM 1736 O O . PRO A 1 238 ? -20.764 -6.879 12.498 1.00 87.88 238 PRO A O 1
ATOM 1739 N N . GLY A 1 239 ? -19.557 -5.770 14.037 1.00 85.25 239 GLY A N 1
ATOM 1740 C CA . GLY A 1 239 ? -18.253 -6.040 13.433 1.00 85.25 239 GLY A CA 1
ATOM 1741 C C . GLY A 1 239 ? -17.710 -7.428 13.786 1.00 85.25 239 GLY A C 1
ATOM 1742 O O . GLY A 1 239 ? -18.453 -8.342 14.125 1.00 85.25 239 GLY A O 1
ATOM 1743 N N . GLU A 1 240 ? -16.394 -7.576 13.783 1.00 83.44 240 GLU A N 1
ATOM 1744 C CA . GLU A 1 240 ? -15.688 -8.861 13.889 1.00 83.44 240 GLU A CA 1
ATOM 1745 C C . GLU A 1 240 ? -16.002 -9.649 15.169 1.00 83.44 240 GLU A C 1
ATOM 1747 O O . GLU A 1 240 ? -15.963 -10.874 15.185 1.00 83.44 240 GLU A O 1
ATOM 1752 N N . CYS A 1 241 ? -16.380 -8.965 16.252 1.00 85.00 241 CYS A N 1
ATOM 1753 C CA . CYS A 1 241 ? -16.750 -9.613 17.510 1.00 85.00 241 CYS A CA 1
ATOM 1754 C C . CYS A 1 241 ? -18.256 -9.916 17.651 1.00 85.00 241 CYS A C 1
ATOM 1756 O O . CYS A 1 241 ? -18.720 -10.112 18.780 1.00 85.00 241 CYS A O 1
ATOM 1758 N N . PHE A 1 242 ? -19.051 -9.919 16.576 1.00 85.81 242 PHE A N 1
ATOM 1759 C CA . PHE A 1 242 ? -20.517 -10.008 16.674 1.00 85.81 242 PHE A CA 1
ATOM 1760 C C . PHE A 1 242 ? -21.028 -11.307 17.321 1.00 85.81 242 PHE A C 1
ATOM 1762 O O . PHE A 1 242 ? -21.992 -11.264 18.091 1.00 85.81 242 PHE A O 1
ATOM 1769 N N . ASP A 1 243 ? -20.369 -12.440 17.078 1.00 83.19 243 ASP A N 1
ATOM 1770 C CA . ASP A 1 243 ? -20.732 -13.770 17.590 1.00 83.19 243 ASP A CA 1
ATOM 1771 C C . ASP A 1 243 ? -19.720 -14.340 18.600 1.00 83.19 243 ASP A C 1
ATOM 1773 O O . ASP A 1 243 ? -19.886 -15.458 19.100 1.00 83.19 243 ASP A O 1
ATOM 1777 N N . ALA A 1 244 ? -18.706 -13.550 18.963 1.00 84.12 244 ALA A N 1
ATOM 1778 C CA . ALA A 1 244 ? -17.665 -13.949 19.895 1.00 84.12 244 ALA A CA 1
ATOM 1779 C C . ALA A 1 244 ? -18.246 -14.453 21.228 1.00 84.12 244 ALA A C 1
ATOM 1781 O O . ALA A 1 244 ? -18.995 -13.749 21.914 1.00 84.12 244 ALA A O 1
ATOM 1782 N N . VAL A 1 245 ? -17.828 -15.656 21.641 1.00 87.44 245 VAL A N 1
ATOM 1783 C CA . VAL A 1 245 ? -18.236 -16.277 22.917 1.00 87.44 245 VAL A CA 1
ATOM 1784 C C . VAL A 1 245 ? -17.820 -15.420 24.116 1.00 87.44 245 VAL A C 1
ATOM 1786 O O . VAL A 1 245 ? -18.564 -15.296 25.090 1.00 87.44 245 VAL A O 1
ATOM 1789 N N . ASP A 1 246 ? -16.629 -14.826 24.041 1.00 90.00 246 ASP A N 1
ATOM 1790 C CA . ASP A 1 246 ? -16.136 -13.849 25.005 1.00 90.00 246 ASP A CA 1
ATOM 1791 C C . ASP A 1 246 ? -15.816 -12.535 24.286 1.00 90.00 246 ASP A C 1
ATOM 1793 O O . ASP A 1 246 ? -14.710 -12.312 23.793 1.00 90.00 246 ASP A O 1
ATOM 1797 N N . LEU A 1 247 ? -16.806 -11.640 24.260 1.00 92.44 247 LEU A N 1
ATOM 1798 C CA . LEU A 1 247 ? -16.670 -10.304 23.683 1.00 92.44 247 LEU A CA 1
ATOM 1799 C C . LEU A 1 247 ? -15.501 -9.511 24.282 1.00 92.44 247 LEU A C 1
ATOM 1801 O O . LEU A 1 247 ? -14.892 -8.705 23.586 1.00 92.44 247 LEU A O 1
ATOM 1805 N N . GLN A 1 248 ? -15.180 -9.690 25.570 1.00 95.56 248 GLN A N 1
ATOM 1806 C CA . GLN A 1 248 ? -14.050 -8.970 26.154 1.00 95.56 248 GLN A CA 1
ATOM 1807 C C . GLN A 1 248 ? -12.741 -9.455 25.548 1.00 95.56 248 GLN A C 1
ATOM 1809 O O . GLN A 1 248 ? -11.903 -8.616 25.221 1.00 95.56 248 GLN A O 1
ATOM 1814 N N . ALA A 1 249 ? -12.561 -10.774 25.458 1.00 89.44 249 ALA A N 1
ATOM 1815 C CA . ALA A 1 249 ? -11.357 -11.369 24.895 1.00 89.44 249 ALA A CA 1
ATOM 1816 C C . ALA A 1 249 ? -11.189 -10.971 23.424 1.00 89.44 249 ALA A C 1
ATOM 1818 O O . ALA A 1 249 ? -10.133 -10.459 23.072 1.00 89.44 249 ALA A O 1
ATOM 1819 N N . CYS A 1 250 ? -12.256 -11.065 22.624 1.00 89.00 250 CYS A N 1
ATOM 1820 C CA . CYS A 1 250 ? -12.233 -10.652 21.219 1.00 89.00 250 CYS A CA 1
ATOM 1821 C C . CYS A 1 250 ? -11.835 -9.175 21.058 1.00 89.00 250 CYS A C 1
ATOM 1823 O O . CYS A 1 250 ? -10.887 -8.845 20.354 1.00 89.00 250 CYS A O 1
ATOM 1825 N N . LEU A 1 251 ? -12.466 -8.263 21.809 1.00 93.62 251 LEU A N 1
ATOM 1826 C CA . LEU A 1 251 ? -12.113 -6.838 21.758 1.00 93.62 251 LEU A CA 1
ATOM 1827 C C . LEU A 1 251 ? -10.683 -6.543 22.245 1.00 93.62 251 LEU A C 1
ATOM 1829 O O . LEU A 1 251 ? -10.109 -5.525 21.865 1.00 93.62 251 LEU A O 1
ATOM 1833 N N . ASP A 1 252 ? -10.126 -7.364 23.137 1.00 93.12 252 ASP A N 1
ATOM 1834 C CA . ASP A 1 252 ? -8.732 -7.242 23.577 1.00 93.12 252 ASP A CA 1
ATOM 1835 C C . ASP A 1 252 ? -7.757 -7.689 22.480 1.00 93.12 252 ASP A C 1
ATOM 1837 O O . ASP A 1 252 ? -6.736 -7.027 22.282 1.00 93.12 252 ASP A O 1
ATOM 1841 N N . GLN A 1 253 ? -8.107 -8.748 21.742 1.00 87.88 253 GLN A N 1
ATOM 1842 C CA . GLN A 1 253 ? -7.352 -9.260 20.595 1.00 87.88 253 GLN A CA 1
ATOM 1843 C C . GLN A 1 253 ? -7.321 -8.246 19.450 1.00 87.88 253 GLN A C 1
ATOM 1845 O O . GLN A 1 253 ? -6.228 -7.822 19.087 1.00 87.88 253 GLN A O 1
ATOM 1850 N N . LEU A 1 254 ? -8.474 -7.710 19.018 1.00 87.94 254 LEU A N 1
ATOM 1851 C CA . LEU A 1 254 ? -8.525 -6.631 18.011 1.00 87.94 254 LEU A CA 1
ATOM 1852 C C . LEU A 1 254 ? -7.615 -5.450 18.384 1.00 87.94 254 LEU A C 1
ATOM 1854 O O . LEU A 1 254 ? -6.917 -4.864 17.557 1.00 87.94 254 LEU A O 1
ATOM 1858 N N . VAL A 1 255 ? -7.587 -5.101 19.676 1.00 93.25 255 VAL A N 1
ATOM 1859 C CA . VAL A 1 255 ? -6.728 -4.031 20.186 1.00 93.25 255 VAL A CA 1
ATOM 1860 C C . VAL A 1 255 ? -5.250 -4.427 20.237 1.00 93.25 255 VAL A C 1
ATOM 1862 O O . VAL A 1 255 ? -4.405 -3.551 20.067 1.00 93.25 255 VAL A O 1
ATOM 1865 N N . GLU A 1 256 ? -4.902 -5.681 20.538 1.00 90.06 256 GLU A N 1
ATOM 1866 C CA . GLU A 1 256 ? -3.507 -6.147 20.474 1.00 90.06 256 GLU A CA 1
ATOM 1867 C C . GLU A 1 256 ? -3.001 -6.104 19.029 1.00 90.06 256 GLU A C 1
ATOM 1869 O O . GLU A 1 256 ? -1.979 -5.465 18.784 1.00 90.06 256 GLU A O 1
ATOM 1874 N N . CYS A 1 257 ? -3.771 -6.666 18.093 1.00 85.81 257 CYS A N 1
ATOM 1875 C CA . CYS A 1 257 ? -3.477 -6.710 16.664 1.00 85.81 257 CYS A CA 1
ATOM 1876 C C . CYS A 1 257 ? -3.235 -5.320 16.083 1.00 85.81 257 CYS A C 1
ATOM 1878 O O . CYS A 1 257 ? -2.124 -5.010 15.651 1.00 85.81 257 CYS A O 1
ATOM 1880 N N . GLY A 1 258 ? -4.223 -4.425 16.191 1.00 88.25 258 GLY A N 1
ATOM 1881 C CA . GLY A 1 258 ? -4.085 -3.069 15.663 1.00 88.25 258 GLY A CA 1
ATOM 1882 C C . GLY A 1 258 ? -2.937 -2.289 16.316 1.00 88.25 258 GLY A C 1
ATOM 1883 O O . GLY A 1 258 ? -2.273 -1.483 15.666 1.00 88.25 258 GLY A O 1
ATOM 1884 N N . VAL A 1 259 ? -2.647 -2.514 17.606 1.00 93.00 259 VAL A N 1
ATOM 1885 C CA . VAL A 1 259 ? -1.484 -1.883 18.255 1.00 93.00 259 VAL A CA 1
ATOM 1886 C C . VAL A 1 259 ? -0.172 -2.434 17.712 1.00 93.00 259 VAL A C 1
ATOM 1888 O O . VAL A 1 259 ? 0.743 -1.643 17.502 1.00 93.00 259 VAL A O 1
ATOM 1891 N N . CYS A 1 260 ? -0.068 -3.743 17.510 1.00 90.31 260 CYS A N 1
ATOM 1892 C CA . CYS A 1 260 ? 1.134 -4.371 16.983 1.00 90.31 260 CYS A CA 1
ATOM 1893 C C . CYS A 1 260 ? 1.419 -3.921 15.543 1.00 90.31 260 CYS A C 1
ATOM 1895 O O . CYS A 1 260 ? 2.494 -3.374 15.296 1.00 90.31 260 CYS A O 1
ATOM 1897 N N . LEU A 1 261 ? 0.434 -4.024 14.641 1.00 84.06 261 LEU A N 1
ATOM 1898 C CA . LEU A 1 261 ? 0.561 -3.621 13.234 1.00 84.06 261 LEU A CA 1
ATOM 1899 C C . LEU A 1 261 ? 0.982 -2.153 13.107 1.00 84.06 261 LEU A C 1
ATOM 1901 O O . LEU A 1 261 ? 1.962 -1.817 12.444 1.00 84.06 261 LEU A O 1
ATOM 1905 N N . ALA A 1 262 ? 0.327 -1.264 13.854 1.00 88.50 262 ALA A N 1
ATOM 1906 C CA . ALA A 1 262 ? 0.681 0.147 13.809 1.00 88.50 262 ALA A CA 1
ATOM 1907 C C . ALA A 1 262 ? 2.056 0.456 14.414 1.00 88.50 262 ALA A C 1
ATOM 1909 O O . ALA A 1 262 ? 2.675 1.446 14.031 1.00 88.50 262 ALA A O 1
ATOM 1910 N N . LEU A 1 263 ? 2.533 -0.334 15.383 1.00 92.19 263 LEU A N 1
ATOM 1911 C CA . LEU A 1 263 ? 3.891 -0.187 15.905 1.00 92.19 263 LEU A CA 1
ATOM 1912 C C . LEU A 1 263 ? 4.929 -0.716 14.913 1.00 92.19 263 LEU A C 1
ATOM 1914 O O . LEU A 1 263 ? 5.982 -0.097 14.805 1.00 92.19 263 LEU A O 1
ATOM 1918 N N . ASN A 1 264 ? 4.637 -1.781 14.160 1.00 84.62 264 ASN A N 1
ATOM 1919 C CA . ASN A 1 264 ? 5.497 -2.224 13.060 1.00 84.62 264 ASN A CA 1
ATOM 1920 C C . ASN A 1 264 ? 5.739 -1.082 12.065 1.00 84.62 264 ASN A C 1
ATOM 1922 O O . ASN A 1 264 ? 6.888 -0.734 11.802 1.00 84.62 264 ASN A O 1
ATOM 1926 N N . VAL A 1 265 ? 4.680 -0.393 11.643 1.00 79.38 265 VAL A N 1
ATOM 1927 C CA . VAL A 1 265 ? 4.783 0.755 10.727 1.00 79.38 265 VAL A CA 1
ATOM 1928 C C . VAL A 1 265 ? 5.427 1.985 11.391 1.00 79.38 265 VAL A C 1
ATOM 1930 O O . VAL A 1 265 ? 6.354 2.583 10.849 1.00 79.38 265 VAL A O 1
ATOM 1933 N N . ALA A 1 266 ? 4.976 2.386 12.585 1.00 85.94 266 ALA A N 1
ATOM 1934 C CA . ALA A 1 266 ? 5.440 3.622 13.232 1.00 85.94 266 ALA A CA 1
ATOM 1935 C C . ALA A 1 266 ? 6.903 3.565 13.714 1.00 85.94 266 ALA A C 1
ATOM 1937 O O . ALA A 1 266 ? 7.546 4.605 13.881 1.00 85.94 266 ALA A O 1
ATOM 1938 N N . ASP A 1 267 ? 7.418 2.367 13.995 1.00 87.31 267 ASP A N 1
ATOM 1939 C CA . ASP A 1 267 ? 8.760 2.163 14.540 1.00 87.31 267 ASP A CA 1
ATOM 1940 C C . ASP A 1 267 ? 9.707 1.389 13.614 1.00 87.31 267 ASP A C 1
ATOM 1942 O O . ASP A 1 267 ? 10.862 1.179 13.999 1.00 87.31 267 ASP A O 1
ATOM 1946 N N . GLY A 1 268 ? 9.250 0.970 12.429 1.00 77.88 268 GLY A N 1
ATOM 1947 C CA . GLY A 1 268 ? 10.032 0.139 11.508 1.00 77.88 268 GLY A CA 1
ATOM 1948 C C . GLY A 1 268 ? 10.351 -1.238 12.099 1.00 77.88 268 GLY A C 1
ATOM 1949 O O . GLY A 1 268 ? 11.502 -1.679 12.082 1.00 77.88 268 GLY A O 1
ATOM 1950 N N . LEU A 1 269 ? 9.357 -1.880 12.715 1.00 82.31 269 LEU A N 1
ATOM 1951 C CA . LEU A 1 269 ? 9.473 -3.219 13.305 1.00 82.31 269 LEU A CA 1
ATOM 1952 C C . LEU A 1 269 ? 8.833 -4.256 12.380 1.00 82.31 269 LEU A C 1
ATOM 1954 O O . LEU A 1 269 ? 8.044 -3.907 11.509 1.00 82.31 269 LEU A O 1
ATOM 1958 N N . SER A 1 270 ? 9.154 -5.531 12.578 1.00 78.75 270 SER A N 1
ATOM 1959 C CA . SER A 1 270 ? 8.535 -6.635 11.836 1.00 78.75 270 SER A CA 1
ATOM 1960 C C . SER A 1 270 ? 8.118 -7.754 12.786 1.00 78.75 270 SER A C 1
ATOM 1962 O O . SER A 1 270 ? 8.385 -8.932 12.536 1.00 78.75 270 SER A O 1
ATOM 1964 N N . ARG A 1 271 ? 7.522 -7.392 13.928 1.00 78.56 271 ARG A N 1
ATOM 1965 C CA . ARG A 1 271 ? 7.037 -8.395 14.870 1.00 78.56 271 ARG A CA 1
ATOM 1966 C C . ARG A 1 271 ? 5.842 -9.110 14.251 1.00 78.56 271 ARG A C 1
ATOM 1968 O O . ARG A 1 271 ? 4.906 -8.446 13.817 1.00 78.56 271 ARG A O 1
ATOM 1975 N N . ASN A 1 272 ? 5.841 -10.440 14.294 1.00 74.44 272 ASN A N 1
ATOM 1976 C CA . ASN A 1 272 ? 4.642 -11.199 13.974 1.00 74.44 272 ASN A CA 1
ATOM 1977 C C . ASN A 1 272 ? 3.557 -10.911 15.030 1.00 74.44 272 ASN A C 1
ATOM 1979 O O . ASN A 1 272 ? 3.733 -11.216 16.216 1.00 74.44 272 ASN A O 1
ATOM 1983 N N . CYS A 1 273 ? 2.472 -10.270 14.602 1.00 78.38 273 CYS A N 1
ATOM 1984 C CA . CYS A 1 273 ? 1.400 -9.832 15.486 1.00 78.38 273 CYS A CA 1
ATOM 1985 C C . CYS A 1 273 ? 0.482 -10.974 15.938 1.00 78.38 273 CYS A C 1
ATOM 1987 O O . CYS A 1 273 ? -0.076 -10.870 17.030 1.00 78.38 273 CYS A O 1
ATOM 1989 N N . ASP A 1 274 ? 0.455 -12.088 15.205 1.00 68.31 274 ASP A N 1
ATOM 1990 C CA . ASP A 1 274 ? -0.277 -13.307 15.577 1.00 68.31 274 ASP A CA 1
ATOM 1991 C C . ASP A 1 274 ? 0.301 -13.951 16.850 1.00 68.31 274 ASP A C 1
ATOM 1993 O O . ASP A 1 274 ? -0.379 -14.568 17.661 1.00 68.31 274 ASP A O 1
ATOM 1997 N N . GLU A 1 275 ? 1.593 -13.756 17.135 1.00 67.06 275 GLU A N 1
ATOM 1998 C CA . GLU A 1 275 ? 2.170 -14.276 18.382 1.00 67.06 275 GLU A CA 1
ATOM 1999 C C . GLU A 1 275 ? 1.608 -13.592 19.645 1.00 67.06 275 GLU A C 1
ATOM 2001 O O . GLU A 1 275 ? 1.917 -14.008 20.770 1.00 67.06 275 GLU A O 1
ATOM 2006 N N . LEU A 1 276 ? 0.838 -12.511 19.487 1.00 65.81 276 LEU A N 1
ATOM 2007 C CA . LEU A 1 276 ? 0.322 -11.699 20.583 1.00 65.81 276 LEU A CA 1
ATOM 2008 C C . LEU A 1 276 ? -1.171 -11.918 20.887 1.00 65.81 276 LEU A C 1
ATOM 2010 O O . LEU A 1 276 ? -1.604 -11.489 21.960 1.00 65.81 276 LEU A O 1
ATOM 2014 N N . ASP A 1 277 ? -1.946 -12.588 20.030 1.00 62.41 277 ASP A N 1
ATOM 2015 C CA . ASP A 1 277 ? -3.406 -12.720 20.183 1.00 62.41 277 ASP A CA 1
ATOM 2016 C C . ASP A 1 277 ? -3.866 -14.029 20.870 1.00 62.41 277 ASP A C 1
ATOM 2018 O O . ASP A 1 277 ? -4.584 -13.982 21.877 1.00 62.41 277 ASP A O 1
ATOM 2022 N N . ASP A 1 278 ? -3.444 -15.192 20.385 1.00 57.09 278 ASP A N 1
ATOM 2023 C CA . ASP A 1 278 ? -3.785 -16.540 20.836 1.00 57.09 278 ASP A CA 1
ATOM 2024 C C . ASP A 1 278 ? -2.536 -17.445 20.944 1.00 57.09 278 ASP A C 1
ATOM 2026 O O . ASP A 1 278 ? -2.582 -18.510 21.576 1.00 57.09 278 ASP A O 1
ATOM 2030 N N . GLY A 1 279 ? -1.389 -16.965 20.445 1.00 53.19 279 GLY A N 1
ATOM 2031 C CA . GLY A 1 279 ? -0.101 -17.652 20.495 1.00 53.19 279 GLY A CA 1
ATOM 2032 C C . GLY A 1 279 ? 0.038 -18.774 19.464 1.00 53.19 279 GLY A C 1
ATOM 2033 O O . GLY A 1 279 ? 0.913 -19.633 19.626 1.00 53.19 279 GLY A O 1
ATOM 2034 N N . MET A 1 280 ? -0.820 -18.795 18.446 1.00 49.66 280 MET A N 1
ATOM 2035 C CA . MET A 1 280 ? -0.743 -19.641 17.264 1.00 49.66 280 MET A CA 1
ATOM 2036 C C . MET A 1 280 ? -0.334 -18.790 16.056 1.00 49.66 280 MET A C 1
ATOM 2038 O O . MET A 1 280 ? -0.717 -17.640 15.918 1.00 49.66 280 MET A O 1
ATOM 2042 N N . LEU A 1 281 ? 0.471 -19.360 15.160 1.00 49.22 281 LEU A N 1
ATOM 2043 C CA . LEU A 1 281 ? 0.840 -18.717 13.896 1.00 49.22 281 LEU A CA 1
ATOM 2044 C C . LEU A 1 281 ? -0.273 -18.981 12.872 1.00 49.22 281 LEU A C 1
ATOM 2046 O O . LEU A 1 281 ? -0.143 -19.894 12.056 1.00 49.22 281 LEU A O 1
ATOM 2050 N N . ASN A 1 282 ? -1.406 -18.287 13.004 1.00 49.38 282 ASN A N 1
ATOM 2051 C CA . ASN A 1 282 ? -2.627 -18.563 12.239 1.00 49.38 282 ASN A CA 1
ATOM 2052 C C . ASN A 1 282 ? -3.289 -17.330 11.595 1.00 49.38 282 ASN A C 1
ATOM 2054 O O . ASN A 1 282 ? -4.417 -17.483 11.130 1.00 49.38 282 ASN A O 1
ATOM 2058 N N . LEU A 1 283 ? -2.621 -16.169 11.534 1.00 49.72 283 LEU A N 1
ATOM 2059 C CA . LEU A 1 283 ? -3.112 -14.971 10.835 1.00 49.72 283 LEU A CA 1
ATOM 2060 C C . LEU A 1 283 ? -4.406 -14.382 11.434 1.00 49.72 283 LEU A C 1
ATOM 2062 O O . LEU A 1 283 ? -5.303 -13.972 10.701 1.00 49.72 283 LEU A O 1
ATOM 2066 N N . SER A 1 284 ? -4.546 -14.362 12.767 1.00 57.59 284 SER A N 1
ATOM 2067 C CA . SER A 1 284 ? -5.782 -13.903 13.428 1.00 57.59 284 SER A CA 1
ATOM 2068 C C . SER A 1 284 ? -5.897 -12.373 13.586 1.00 57.59 284 SER A C 1
ATOM 2070 O O . SER A 1 284 ? -6.970 -11.858 13.909 1.00 57.59 284 SER A O 1
ATOM 2072 N N . CYS A 1 285 ? -4.836 -11.626 13.270 1.00 62.47 285 CYS A N 1
ATOM 2073 C CA . CYS A 1 285 ? -4.870 -10.173 13.108 1.00 62.47 285 CYS A CA 1
ATOM 2074 C C . CYS A 1 285 ? -5.233 -9.787 11.656 1.00 62.47 285 CYS A C 1
ATOM 2076 O O . CYS A 1 285 ? -4.339 -9.520 10.860 1.00 62.47 285 CYS A O 1
ATOM 2078 N N . VAL A 1 286 ? -6.531 -9.778 11.316 1.00 53.94 286 VAL A N 1
ATOM 2079 C CA . VAL A 1 286 ? -7.028 -9.652 9.926 1.00 53.94 286 VAL A CA 1
ATOM 2080 C C . VAL A 1 286 ? -6.960 -8.197 9.395 1.00 53.94 286 VAL A C 1
ATOM 2082 O O . VAL A 1 286 ? -7.304 -7.271 10.136 1.00 53.94 286 VAL A O 1
ATOM 2085 N N . PRO A 1 287 ? -6.529 -7.991 8.138 1.00 57.41 287 PRO A N 1
ATOM 2086 C CA . PRO A 1 287 ? -6.531 -6.715 7.423 1.00 57.41 287 PRO A CA 1
ATOM 2087 C C . PRO A 1 287 ? -7.927 -6.377 6.861 1.00 57.41 287 PRO A C 1
ATOM 2089 O O . PRO A 1 287 ? -8.794 -7.249 6.764 1.00 57.41 287 PRO A O 1
ATOM 2092 N N . ILE A 1 288 ? -8.195 -5.107 6.553 1.00 64.69 288 ILE A N 1
ATOM 2093 C CA . ILE A 1 288 ? -9.509 -4.659 6.071 1.00 64.69 288 ILE A CA 1
ATOM 2094 C C . ILE A 1 288 ? -9.545 -4.732 4.551 1.00 64.69 288 ILE A C 1
ATOM 2096 O O . ILE A 1 288 ? -9.216 -3.759 3.886 1.00 64.69 288 ILE A O 1
ATOM 2100 N N . CYS A 1 289 ? -10.098 -5.820 4.032 1.00 62.28 289 CYS A N 1
ATOM 2101 C CA . CYS A 1 289 ? -10.170 -5.990 2.594 1.00 62.28 289 CYS A CA 1
ATOM 2102 C C . CYS A 1 289 ? -11.014 -4.932 1.873 1.00 62.28 289 CYS A C 1
ATOM 2104 O O . CYS A 1 289 ? -12.166 -4.683 2.260 1.00 62.28 289 CYS A O 1
ATOM 2106 N N . GLY A 1 290 ? -10.458 -4.364 0.803 1.00 57.16 290 GLY A N 1
ATOM 2107 C CA . GLY A 1 290 ? -11.151 -3.449 -0.100 1.00 57.16 290 GLY A CA 1
ATOM 2108 C C . GLY A 1 290 ? -11.095 -1.994 0.330 1.00 57.16 290 GLY A C 1
ATOM 2109 O O . GLY A 1 290 ? -12.027 -1.227 0.071 1.00 57.16 290 GLY A O 1
ATOM 2110 N N . ASN A 1 291 ? -10.056 -1.619 1.069 1.00 60.91 291 ASN A N 1
ATOM 2111 C CA . ASN A 1 291 ? -9.879 -0.274 1.594 1.00 60.91 291 ASN A CA 1
ATOM 2112 C C . ASN A 1 291 ? -8.892 0.569 0.752 1.00 60.91 291 ASN A C 1
ATOM 2114 O O . ASN A 1 291 ? -8.771 1.778 0.983 1.00 60.91 291 ASN A O 1
ATOM 2118 N N . GLY A 1 292 ? -8.230 -0.050 -0.230 1.00 49.62 292 GLY A N 1
ATOM 2119 C CA . GLY A 1 292 ? -7.235 0.546 -1.118 1.00 49.62 292 GLY A CA 1
ATOM 2120 C C . GLY A 1 292 ? -5.839 0.649 -0.499 1.00 49.62 292 GLY A C 1
ATOM 2121 O O . GLY A 1 292 ? -5.029 1.455 -0.957 1.00 49.62 292 GLY A O 1
ATOM 2122 N N . VAL A 1 293 ? -5.565 -0.093 0.576 1.00 53.38 293 VAL A N 1
ATOM 2123 C CA . VAL A 1 293 ? -4.287 -0.120 1.294 1.00 53.38 293 VAL A CA 1
ATOM 2124 C C . VAL A 1 293 ? -3.875 -1.570 1.460 1.00 53.38 293 VAL A C 1
ATOM 2126 O O . VAL A 1 293 ? -4.391 -2.252 2.328 1.00 53.38 293 VAL A O 1
ATOM 2129 N N . PHE A 1 294 ? -2.876 -1.989 0.690 1.00 53.03 294 PHE A N 1
ATOM 2130 C CA . PHE A 1 294 ? -2.314 -3.332 0.765 1.00 53.03 294 PHE A CA 1
ATOM 2131 C C . PHE A 1 294 ? -1.639 -3.597 2.126 1.00 53.03 294 PHE A C 1
ATOM 2133 O O . PHE A 1 294 ? -0.576 -3.044 2.442 1.00 53.03 294 PHE A O 1
ATOM 2140 N N . GLU A 1 295 ? -2.260 -4.433 2.956 1.00 61.31 295 GLU A N 1
ATOM 2141 C CA . GLU A 1 295 ? -1.791 -4.800 4.292 1.00 61.31 295 GLU A CA 1
ATOM 2142 C C . GLU A 1 295 ? -1.031 -6.142 4.304 1.00 61.31 295 GLU A C 1
ATOM 2144 O O . GLU A 1 295 ? -1.143 -6.980 3.420 1.00 61.31 295 GLU A O 1
ATOM 2149 N N . PHE A 1 296 ? -0.225 -6.381 5.346 1.00 48.12 296 PHE A N 1
ATOM 2150 C CA . PHE A 1 296 ? 0.771 -7.470 5.382 1.00 48.12 296 PHE A CA 1
ATOM 2151 C C . PHE A 1 296 ? 0.223 -8.904 5.190 1.00 48.12 296 PHE A C 1
ATOM 2153 O O . PHE A 1 296 ? 0.994 -9.814 4.892 1.00 48.12 296 PHE A O 1
ATOM 2160 N N . SER A 1 297 ? -1.071 -9.131 5.393 1.00 55.69 297 SER A N 1
ATOM 2161 C CA . SER A 1 297 ? -1.725 -10.440 5.233 1.00 55.69 297 SER A CA 1
ATOM 2162 C C . SER A 1 297 ? -2.779 -10.460 4.124 1.00 55.69 297 SER A C 1
ATOM 2164 O O . SER A 1 297 ? -3.515 -11.438 4.011 1.00 55.69 297 SER A O 1
ATOM 2166 N N . GLU A 1 298 ? -2.864 -9.390 3.337 1.00 65.25 298 GLU A N 1
ATOM 2167 C CA . GLU A 1 298 ? -3.617 -9.362 2.091 1.00 65.25 298 GLU A CA 1
ATOM 2168 C C . GLU A 1 298 ? -2.732 -9.900 0.971 1.00 65.25 298 GLU A C 1
ATOM 2170 O O . GLU A 1 298 ? -1.534 -9.625 0.910 1.00 65.25 298 GLU A O 1
ATOM 2175 N N . GLU A 1 299 ? -3.315 -10.701 0.088 1.00 64.88 299 GLU A N 1
ATOM 2176 C CA . GLU A 1 299 ? -2.668 -11.052 -1.176 1.00 64.88 299 GLU A CA 1
ATOM 2177 C C . GLU A 1 299 ? -2.973 -10.020 -2.263 1.00 64.88 299 GLU A C 1
ATOM 2179 O O . GLU A 1 299 ? -2.313 -10.044 -3.291 1.00 64.88 299 GLU A O 1
ATOM 2184 N N . CYS A 1 300 ? -3.949 -9.137 -2.028 1.00 67.50 300 CYS A N 1
ATOM 2185 C CA . CYS A 1 300 ? -4.402 -8.051 -2.893 1.00 67.50 300 CYS A CA 1
ATOM 2186 C C . CYS A 1 300 ? -5.286 -7.071 -2.091 1.00 67.50 300 CYS A C 1
ATOM 2188 O O . CYS A 1 300 ? -5.903 -7.499 -1.121 1.00 67.50 300 CYS A O 1
ATOM 2190 N N . ASP A 1 301 ? -5.398 -5.806 -2.504 1.00 71.25 301 ASP A N 1
ATOM 2191 C CA . ASP A 1 301 ? -6.487 -4.896 -2.097 1.00 71.25 301 ASP A CA 1
ATOM 2192 C C . ASP A 1 301 ? -6.700 -3.887 -3.228 1.00 71.25 301 ASP A C 1
ATOM 2194 O O . ASP A 1 301 ? -5.828 -3.071 -3.528 1.00 71.25 301 ASP A O 1
ATOM 2198 N N . ASP A 1 302 ? -7.855 -3.968 -3.877 1.00 66.31 302 ASP A N 1
ATOM 2199 C CA . ASP A 1 302 ? -8.190 -3.195 -5.069 1.00 66.31 302 ASP A CA 1
ATOM 2200 C C . ASP A 1 302 ? -9.160 -2.031 -4.773 1.00 66.31 302 ASP A C 1
ATOM 2202 O O . ASP A 1 302 ? -9.764 -1.434 -5.671 1.00 66.31 302 ASP A O 1
ATOM 2206 N N . GLY A 1 303 ? -9.324 -1.688 -3.493 1.00 63.38 303 GLY A N 1
ATOM 2207 C CA . GLY A 1 303 ? -10.222 -0.630 -3.048 1.00 63.38 303 GLY A CA 1
ATOM 2208 C C . GLY A 1 303 ? -11.700 -1.009 -3.057 1.00 63.38 303 GLY A C 1
ATOM 2209 O O . GLY A 1 303 ? -12.544 -0.118 -2.888 1.00 63.38 303 GLY A O 1
ATOM 2210 N N . ASN A 1 304 ? -12.040 -2.290 -3.253 1.00 66.06 304 ASN A N 1
ATOM 2211 C CA . ASN A 1 304 ? -13.410 -2.769 -3.154 1.00 66.06 304 ASN A CA 1
ATOM 2212 C C . ASN A 1 304 ? -13.509 -4.250 -2.683 1.00 66.06 304 ASN A C 1
ATOM 2214 O O . ASN A 1 304 ? -12.547 -4.835 -2.217 1.00 66.06 304 ASN A O 1
ATOM 2218 N N . THR A 1 305 ? -14.716 -4.829 -2.638 1.00 71.50 305 THR A N 1
ATOM 2219 C CA . THR A 1 305 ? -14.940 -6.211 -2.130 1.00 71.50 305 THR A CA 1
ATOM 2220 C C . THR A 1 305 ? -15.708 -7.081 -3.130 1.00 71.50 305 THR A C 1
ATOM 2222 O O . THR A 1 305 ? -16.430 -8.001 -2.738 1.00 71.50 305 THR A O 1
ATOM 2225 N N . SER A 1 306 ? -15.633 -6.737 -4.413 1.00 67.69 306 SER A N 1
ATOM 2226 C CA . SER A 1 306 ? -16.297 -7.454 -5.497 1.00 67.69 306 SER A CA 1
ATOM 2227 C C . SER A 1 306 ? -15.413 -8.609 -5.933 1.00 67.69 306 SER A C 1
ATOM 2229 O O . SER A 1 306 ? -14.258 -8.414 -6.248 1.00 67.69 306 SER A O 1
ATOM 2231 N N . ASP A 1 307 ? -15.956 -9.819 -5.982 1.00 69.38 307 ASP A N 1
ATOM 2232 C CA . ASP A 1 307 ? -15.211 -10.937 -6.564 1.00 69.38 307 ASP A CA 1
ATOM 2233 C C . ASP A 1 307 ? -15.143 -10.792 -8.100 1.00 69.38 307 ASP A C 1
ATOM 2235 O O . ASP A 1 307 ? -16.112 -10.350 -8.734 1.00 69.38 307 ASP A O 1
ATOM 2239 N N . GLY A 1 308 ? -14.059 -11.262 -8.715 1.00 70.69 308 GLY A N 1
ATOM 2240 C CA . GLY A 1 308 ? -13.870 -11.339 -10.167 1.00 70.69 308 GLY A CA 1
ATOM 2241 C C . GLY A 1 308 ? -13.124 -10.168 -10.817 1.00 70.69 308 GLY A C 1
ATOM 2242 O O . GLY A 1 308 ? -13.044 -10.137 -12.047 1.00 70.69 308 GLY A O 1
ATOM 2243 N N . ASP A 1 309 ? -12.619 -9.204 -10.047 1.00 63.22 309 ASP A N 1
ATOM 2244 C CA . ASP A 1 309 ? -11.850 -8.044 -10.526 1.00 63.22 309 ASP A CA 1
ATOM 2245 C C . ASP A 1 309 ? -10.333 -8.166 -10.287 1.00 63.22 309 ASP A C 1
ATOM 2247 O O . ASP A 1 309 ? -9.575 -7.258 -10.634 1.00 63.22 309 ASP A O 1
ATOM 2251 N N . GLY A 1 310 ? -9.877 -9.317 -9.782 1.00 67.19 310 GLY A N 1
ATOM 2252 C CA . GLY A 1 310 ? -8.478 -9.570 -9.447 1.00 67.19 310 GLY A CA 1
ATOM 2253 C C . GLY A 1 310 ? -8.223 -9.631 -7.943 1.00 67.19 310 GLY A C 1
ATOM 2254 O O . GLY A 1 310 ? -7.226 -10.242 -7.543 1.00 67.19 310 GLY A O 1
ATOM 2255 N N . CYS A 1 311 ? -9.138 -9.115 -7.112 1.00 78.75 311 CYS A N 1
ATOM 2256 C CA . CYS A 1 311 ? -9.077 -9.270 -5.665 1.00 78.75 311 CYS A CA 1
ATOM 2257 C C . CYS A 1 311 ? -10.394 -9.765 -5.071 1.00 78.75 311 CYS A C 1
ATOM 2259 O O . CYS A 1 311 ? -11.396 -9.066 -5.046 1.00 78.75 311 CYS A O 1
ATOM 2261 N N . SER A 1 312 ? -10.397 -10.977 -4.512 1.00 77.25 312 SER A N 1
ATOM 2262 C CA . SER A 1 312 ? -11.616 -11.492 -3.876 1.00 77.25 312 SER A CA 1
ATOM 2263 C C . SER A 1 312 ? -12.012 -10.661 -2.653 1.00 77.25 312 SER A C 1
ATOM 2265 O O . SER A 1 312 ? -11.165 -10.084 -1.969 1.00 77.25 312 SER A O 1
ATOM 2267 N N . SER A 1 313 ? -13.275 -10.768 -2.232 1.00 76.75 313 SER A N 1
ATOM 2268 C CA . SER A 1 313 ? -13.800 -10.132 -1.013 1.00 76.75 313 SER A CA 1
ATOM 2269 C C . SER A 1 313 ? -13.110 -10.575 0.295 1.00 76.75 313 SER A C 1
ATOM 2271 O O . SER A 1 313 ? -13.516 -10.176 1.389 1.00 76.75 313 SER A O 1
ATOM 2273 N N . SER A 1 314 ? -12.154 -11.500 0.205 1.00 67.88 314 SER A N 1
ATOM 2274 C CA . SER A 1 314 ? -11.354 -12.047 1.302 1.00 67.88 314 SER A CA 1
ATOM 2275 C C . SER A 1 314 ? -9.865 -11.707 1.192 1.00 67.88 314 SER A C 1
ATOM 2277 O O . SER A 1 314 ? -9.058 -12.291 1.915 1.00 67.88 314 SER A O 1
ATOM 2279 N N . CYS A 1 315 ? -9.505 -10.787 0.293 1.00 72.88 315 CYS A N 1
ATOM 2280 C CA . CYS A 1 315 ? -8.138 -10.339 0.029 1.00 72.88 315 CYS A CA 1
ATOM 2281 C C . CYS A 1 315 ? -7.204 -11.484 -0.344 1.00 72.88 315 CYS A C 1
ATOM 2283 O O . CYS A 1 315 ? -6.053 -11.578 0.084 1.00 72.88 315 CYS A O 1
ATOM 2285 N N . GLN A 1 316 ? -7.762 -12.397 -1.136 1.00 75.62 316 GLN A N 1
ATOM 2286 C CA . GLN A 1 316 ? -7.025 -13.403 -1.882 1.00 75.62 316 GLN A CA 1
ATOM 2287 C C . GLN A 1 316 ? -6.949 -12.933 -3.326 1.00 75.62 316 GLN A C 1
ATOM 2289 O O . GLN A 1 316 ? -7.998 -12.650 -3.918 1.00 75.62 316 GLN A O 1
ATOM 2294 N N . ALA A 1 317 ? -5.733 -12.877 -3.865 1.00 72.00 317 ALA A N 1
ATOM 2295 C CA . ALA A 1 317 ? -5.511 -12.535 -5.257 1.00 72.00 317 ALA A CA 1
ATOM 2296 C C . ALA A 1 317 ? -6.178 -13.598 -6.131 1.00 72.00 317 ALA A C 1
ATOM 2298 O O . ALA A 1 317 ? -5.974 -14.807 -5.953 1.00 72.00 317 ALA A O 1
ATOM 2299 N N . GLU A 1 318 ? -6.984 -13.155 -7.085 1.00 75.88 318 GLU A N 1
ATOM 2300 C CA . GLU A 1 318 ? -7.671 -14.038 -8.018 1.00 75.88 318 GLU A CA 1
ATOM 2301 C C . GLU A 1 318 ? -6.731 -14.374 -9.176 1.00 75.88 318 GLU A C 1
ATOM 2303 O O . GLU A 1 318 ? -6.847 -13.861 -10.283 1.00 75.88 318 GLU A O 1
ATOM 2308 N N . LEU A 1 319 ? -5.744 -15.226 -8.889 1.00 72.62 319 LEU A N 1
ATOM 2309 C CA . LEU A 1 319 ? -4.760 -15.665 -9.876 1.00 72.62 319 LEU A CA 1
ATOM 2310 C C . LEU A 1 319 ? -5.270 -16.874 -10.686 1.00 72.62 319 LEU A C 1
ATOM 2312 O O . LEU A 1 319 ? -5.943 -17.750 -10.124 1.00 72.62 319 LEU A O 1
ATOM 2316 N N . PRO A 1 320 ? -4.894 -16.996 -11.975 1.00 76.31 320 PRO A N 1
ATOM 2317 C CA . PRO A 1 320 ? -3.966 -16.133 -12.717 1.00 76.31 320 PRO A CA 1
ATOM 2318 C C . PRO A 1 320 ? -4.537 -14.751 -13.069 1.00 76.31 320 PRO A C 1
ATOM 2320 O O . PRO A 1 320 ? -5.715 -14.630 -13.394 1.00 76.31 320 PRO A O 1
ATOM 2323 N N . PHE A 1 321 ? -3.678 -13.731 -13.050 1.00 81.25 321 PHE A N 1
ATOM 2324 C CA . PHE A 1 321 ? -4.021 -12.359 -13.426 1.00 81.25 321 PHE A CA 1
ATOM 2325 C C . PHE A 1 321 ? -3.215 -11.929 -14.648 1.00 81.25 321 PHE A C 1
ATOM 2327 O O . PHE A 1 321 ? -2.001 -12.106 -14.690 1.00 81.25 321 PHE A O 1
ATOM 2334 N N . THR A 1 322 ? -3.885 -11.387 -15.660 1.00 86.62 322 THR A N 1
ATOM 2335 C CA . THR A 1 322 ? -3.245 -11.004 -16.923 1.00 86.62 322 THR A CA 1
ATOM 2336 C C . THR A 1 322 ? -2.934 -9.513 -16.938 1.00 86.62 322 THR A C 1
ATOM 2338 O O . THR A 1 322 ? -3.790 -8.709 -16.583 1.00 86.62 322 THR A O 1
ATOM 2341 N N . VAL A 1 323 ? -1.732 -9.150 -17.385 1.00 88.00 323 VAL A N 1
ATOM 2342 C CA . VAL A 1 323 ? -1.308 -7.764 -17.610 1.00 88.00 323 VAL A CA 1
ATOM 2343 C C . VAL A 1 323 ? -0.894 -7.610 -19.069 1.00 88.00 323 VAL A C 1
ATOM 2345 O O . VAL A 1 323 ? 0.009 -8.300 -19.546 1.00 88.00 323 VAL A O 1
ATOM 2348 N N . ARG A 1 324 ? -1.541 -6.692 -19.785 1.00 87.44 324 ARG A N 1
ATOM 2349 C CA . ARG A 1 324 ? -1.149 -6.283 -21.138 1.00 87.44 324 ARG A CA 1
ATOM 2350 C C . ARG A 1 324 ? -0.217 -5.085 -21.044 1.00 87.44 324 ARG A C 1
ATOM 2352 O O . ARG A 1 324 ? -0.596 -4.051 -20.492 1.00 87.44 324 ARG A O 1
ATOM 2359 N N . ILE A 1 325 ? 0.996 -5.214 -21.570 1.00 89.25 325 ILE A N 1
ATOM 2360 C CA . ILE A 1 325 ? 1.996 -4.150 -21.537 1.00 89.25 325 ILE A CA 1
ATOM 2361 C C . ILE A 1 325 ? 2.474 -3.778 -22.937 1.00 89.25 325 ILE A C 1
ATOM 2363 O O . ILE A 1 325 ? 2.768 -4.631 -23.770 1.00 89.25 325 ILE A O 1
ATOM 2367 N N . VAL A 1 326 ? 2.614 -2.472 -23.148 1.00 88.50 326 VAL A N 1
ATOM 2368 C CA . VAL A 1 326 ? 3.220 -1.882 -24.337 1.00 88.50 326 VAL A CA 1
ATOM 2369 C C . VAL A 1 326 ? 4.508 -1.146 -23.968 1.00 88.50 326 VAL A C 1
ATOM 2371 O O . VAL A 1 326 ? 4.509 -0.323 -23.058 1.00 88.50 326 VAL A O 1
ATOM 2374 N N . ASN A 1 327 ? 5.590 -1.370 -24.715 1.00 89.88 327 ASN A N 1
ATOM 2375 C CA . ASN A 1 327 ? 6.816 -0.571 -24.636 1.00 89.88 327 ASN A CA 1
ATOM 2376 C C . ASN A 1 327 ? 7.123 0.098 -25.980 1.00 89.88 327 ASN A C 1
ATOM 2378 O O . ASN A 1 327 ? 7.128 -0.575 -27.011 1.00 89.88 327 ASN A O 1
ATOM 2382 N N . HIS A 1 328 ? 7.409 1.404 -25.981 1.00 85.81 328 HIS A N 1
ATOM 2383 C CA . HIS A 1 328 ? 7.670 2.139 -27.220 1.00 85.81 328 HIS A CA 1
ATOM 2384 C C . HIS A 1 328 ? 8.633 3.329 -27.057 1.00 85.81 328 HIS A C 1
ATOM 2386 O O . HIS A 1 328 ? 8.363 4.288 -26.331 1.00 85.81 328 HIS A O 1
ATOM 2392 N N . ASN A 1 329 ? 9.692 3.361 -27.869 1.00 81.62 329 ASN A N 1
ATOM 2393 C CA . ASN A 1 329 ? 10.479 4.573 -28.102 1.00 81.62 329 ASN A CA 1
ATOM 2394 C C . ASN A 1 329 ? 9.812 5.448 -29.181 1.00 81.62 329 ASN A C 1
ATOM 2396 O O . ASN A 1 329 ? 9.684 5.027 -30.331 1.00 81.62 329 ASN A O 1
ATOM 2400 N N . ILE A 1 330 ? 9.360 6.655 -28.825 1.00 75.06 330 ILE A N 1
ATOM 2401 C CA . ILE A 1 330 ? 8.495 7.477 -29.697 1.00 75.06 330 ILE A CA 1
ATOM 2402 C C . ILE A 1 330 ? 9.242 8.465 -30.611 1.00 75.06 330 ILE A C 1
ATOM 2404 O O . ILE A 1 330 ? 8.589 9.210 -31.336 1.00 75.06 330 ILE A O 1
ATOM 2408 N N . LEU A 1 331 ? 10.583 8.500 -30.569 1.00 69.38 331 LEU A N 1
ATOM 2409 C CA . LEU A 1 331 ? 11.471 9.244 -31.485 1.00 69.38 331 LEU A CA 1
ATOM 2410 C C . LEU A 1 331 ? 10.948 10.608 -31.989 1.00 69.38 331 LEU A C 1
ATOM 2412 O O . LEU A 1 331 ? 10.526 10.781 -33.133 1.00 69.38 331 LEU A O 1
ATOM 2416 N N . GLN A 1 332 ? 11.064 11.646 -31.163 1.00 55.34 332 GLN A N 1
ATOM 2417 C CA . GLN A 1 332 ? 10.446 12.951 -31.450 1.00 55.34 332 GLN A CA 1
ATOM 2418 C C . GLN A 1 332 ? 11.143 13.824 -32.500 1.00 55.34 332 GLN A C 1
ATOM 2420 O O . GLN A 1 332 ? 10.601 14.861 -32.883 1.00 55.34 332 GLN A O 1
ATOM 2425 N N . ASN A 1 333 ? 12.345 13.462 -32.959 1.00 48.16 333 ASN A N 1
ATOM 2426 C CA . ASN A 1 333 ? 13.189 14.358 -33.762 1.00 48.16 333 ASN A CA 1
ATOM 2427 C C . ASN A 1 333 ? 13.208 14.060 -35.276 1.00 48.16 333 ASN A C 1
ATOM 2429 O O . ASN A 1 333 ? 14.014 14.641 -36.008 1.00 48.16 333 ASN A O 1
ATOM 2433 N N . ILE A 1 334 ? 12.335 13.191 -35.795 1.00 47.03 334 ILE A N 1
ATOM 2434 C CA . ILE A 1 334 ? 12.304 12.899 -37.240 1.00 47.03 334 ILE A CA 1
ATOM 2435 C C . ILE A 1 334 ? 11.466 13.960 -37.961 1.00 47.03 334 ILE A C 1
ATOM 2437 O O . ILE A 1 334 ? 10.300 13.771 -38.303 1.00 47.03 334 ILE A O 1
ATOM 2441 N N . SER A 1 335 ? 12.098 15.106 -38.207 1.00 40.34 335 SER A N 1
ATOM 2442 C CA . SER A 1 335 ? 11.550 16.207 -39.010 1.00 40.34 335 SER A CA 1
ATOM 2443 C C . SER A 1 335 ? 11.756 16.036 -40.523 1.00 40.34 335 SER A C 1
ATOM 2445 O O . SER A 1 335 ? 11.302 16.874 -41.298 1.00 40.34 335 SER A O 1
ATOM 2447 N N . THR A 1 336 ? 12.399 14.960 -40.988 1.00 38.44 336 THR A N 1
ATOM 2448 C CA . THR A 1 336 ? 12.662 14.745 -42.421 1.00 38.44 336 THR A CA 1
ATOM 2449 C C . THR A 1 336 ? 12.747 13.255 -42.747 1.00 38.44 336 THR A C 1
ATOM 2451 O O . THR A 1 336 ? 13.770 12.641 -42.460 1.00 38.44 336 THR A O 1
ATOM 2454 N N . GLY A 1 337 ? 11.711 12.668 -43.356 1.00 40.41 337 GLY A N 1
ATOM 2455 C CA . GLY A 1 337 ? 11.817 11.299 -43.883 1.00 40.41 337 GLY A CA 1
ATOM 2456 C C . GLY A 1 337 ? 10.507 10.653 -44.324 1.00 40.41 337 GLY A C 1
ATOM 2457 O O . GLY A 1 337 ? 10.414 10.200 -45.460 1.00 40.41 337 GLY A O 1
ATOM 2458 N N . ASN A 1 338 ? 9.479 10.659 -43.474 1.00 41.97 338 ASN A N 1
ATOM 2459 C CA . ASN A 1 338 ? 8.269 9.876 -43.757 1.00 41.97 338 ASN A CA 1
ATOM 2460 C C . ASN A 1 338 ? 7.338 10.633 -44.711 1.00 41.97 338 ASN A C 1
ATOM 2462 O O . ASN A 1 338 ? 6.722 11.640 -44.358 1.00 41.97 338 ASN A O 1
ATOM 2466 N N . VAL A 1 339 ? 7.285 10.154 -45.949 1.00 39.72 339 VAL A N 1
ATOM 2467 C CA . VAL A 1 339 ? 6.493 10.700 -47.052 1.00 39.72 339 VAL A CA 1
ATOM 2468 C C . VAL A 1 339 ? 4.993 10.613 -46.715 1.00 39.72 339 VAL A C 1
ATOM 2470 O O . VAL A 1 339 ? 4.426 9.532 -46.742 1.00 39.72 339 VAL A O 1
ATOM 2473 N N . GLY A 1 340 ? 4.324 11.729 -46.405 1.00 42.38 340 GLY A N 1
ATOM 2474 C CA . GLY A 1 340 ? 2.856 11.767 -46.236 1.00 42.38 340 GLY A CA 1
ATOM 2475 C C . GLY A 1 340 ? 2.315 12.162 -44.857 1.00 42.38 340 GLY A C 1
ATOM 2476 O O . GLY A 1 340 ? 1.100 12.219 -44.702 1.00 42.38 340 GLY A O 1
ATOM 2477 N N . PHE A 1 341 ? 3.173 12.489 -43.887 1.00 45.41 341 PHE A N 1
ATOM 2478 C CA . PHE A 1 341 ? 2.752 13.086 -42.614 1.00 45.41 341 PHE A CA 1
ATOM 2479 C C . PHE A 1 341 ? 3.418 14.451 -42.434 1.00 45.41 341 PHE A C 1
ATOM 2481 O O . PHE A 1 341 ? 4.600 14.512 -42.079 1.00 45.41 341 PHE A O 1
ATOM 2488 N N . ASP A 1 342 ? 2.655 15.517 -42.683 1.00 45.25 342 ASP A N 1
ATOM 2489 C CA . ASP A 1 342 ? 3.126 16.907 -42.637 1.00 45.25 342 ASP A CA 1
ATOM 2490 C C . ASP A 1 342 ? 3.111 17.513 -41.207 1.00 45.25 342 ASP A C 1
ATOM 2492 O O . ASP A 1 342 ? 3.686 18.584 -41.006 1.00 45.25 342 ASP A O 1
ATOM 2496 N N . ASP A 1 343 ? 2.515 16.833 -40.208 1.00 58.38 343 ASP A N 1
ATOM 2497 C CA . ASP A 1 343 ? 2.399 17.286 -38.804 1.00 58.38 343 ASP A CA 1
ATOM 2498 C C . ASP A 1 343 ? 2.768 16.174 -37.785 1.00 58.38 343 ASP A C 1
ATOM 2500 O O . ASP A 1 343 ? 2.383 15.012 -37.926 1.00 58.38 343 ASP A O 1
ATOM 2504 N N . LEU A 1 344 ? 3.526 16.532 -36.738 1.00 62.22 344 LEU A N 1
ATOM 2505 C CA . LEU A 1 344 ? 3.902 15.662 -35.612 1.00 62.22 344 LEU A CA 1
ATOM 2506 C C . LEU A 1 344 ? 2.679 15.251 -34.775 1.00 62.22 344 LEU A C 1
ATOM 2508 O O . LEU A 1 344 ? 2.661 14.153 -34.222 1.00 62.22 344 LEU A O 1
ATOM 2512 N N . ALA A 1 345 ? 1.662 16.112 -34.683 1.00 61.66 345 ALA A N 1
ATOM 2513 C CA . ALA A 1 345 ? 0.446 15.828 -33.926 1.00 61.66 345 ALA A CA 1
ATOM 2514 C C . ALA A 1 345 ? -0.331 14.639 -34.514 1.00 61.66 345 ALA A C 1
ATOM 2516 O O . ALA A 1 345 ? -0.718 13.741 -33.769 1.00 61.66 345 ALA A O 1
ATOM 2517 N N . ASP A 1 346 ? -0.475 14.580 -35.840 1.00 61.09 346 ASP A N 1
ATOM 2518 C CA . ASP A 1 346 ? -1.192 13.496 -36.520 1.00 61.09 346 ASP A CA 1
ATOM 2519 C C . ASP A 1 346 ? -0.508 12.140 -36.293 1.00 61.09 346 ASP A C 1
ATOM 2521 O O . ASP A 1 346 ? -1.174 11.139 -36.035 1.00 61.09 346 ASP A O 1
ATOM 2525 N N . ARG A 1 347 ? 0.832 12.102 -36.292 1.00 66.25 347 ARG A N 1
ATOM 2526 C CA . ARG A 1 347 ? 1.596 10.872 -36.005 1.00 66.25 347 ARG A CA 1
ATOM 2527 C C . ARG A 1 347 ? 1.390 10.370 -34.583 1.00 66.25 347 ARG A C 1
ATOM 2529 O O . ARG A 1 347 ? 1.280 9.169 -34.368 1.00 66.25 347 ARG A O 1
ATOM 2536 N N . LEU A 1 348 ? 1.352 11.279 -33.615 1.00 68.56 348 LEU A N 1
ATOM 2537 C CA . LEU A 1 348 ? 1.169 10.913 -32.214 1.00 68.56 348 LEU A CA 1
ATOM 2538 C C . LEU A 1 348 ? -0.268 10.482 -31.920 1.00 68.56 348 LEU A C 1
ATOM 2540 O O . LEU A 1 348 ? -0.464 9.559 -31.143 1.00 68.56 348 LEU A O 1
ATOM 2544 N N . ILE A 1 349 ? -1.259 11.070 -32.593 1.00 67.44 349 ILE A N 1
ATOM 2545 C CA . ILE A 1 349 ? -2.651 10.603 -32.531 1.00 67.44 349 ILE A CA 1
ATOM 2546 C C . ILE A 1 349 ? -2.770 9.188 -33.111 1.00 67.44 349 ILE A C 1
ATOM 2548 O O . ILE A 1 349 ? -3.457 8.349 -32.533 1.00 67.44 349 ILE A O 1
ATOM 2552 N N . LEU A 1 350 ? -2.078 8.897 -34.215 1.00 67.38 350 LEU A N 1
ATOM 2553 C CA . LEU A 1 350 ? -2.044 7.553 -34.800 1.00 67.38 350 LEU A CA 1
ATOM 2554 C C . LEU A 1 350 ? -1.333 6.537 -33.905 1.00 67.38 350 LEU A C 1
ATOM 2556 O O . LEU A 1 350 ? -1.784 5.403 -33.781 1.00 67.38 350 LEU A O 1
ATOM 2560 N N . LEU A 1 351 ? -0.244 6.941 -33.255 1.00 71.69 351 LEU A N 1
ATOM 2561 C CA . LEU A 1 351 ? 0.423 6.094 -32.275 1.00 71.69 351 LEU A CA 1
ATOM 2562 C C . LEU A 1 351 ? -0.488 5.824 -31.067 1.00 71.69 351 LEU A C 1
ATOM 2564 O O . LEU A 1 351 ? -0.575 4.688 -30.611 1.00 71.69 351 LEU A O 1
ATOM 2568 N N . ALA A 1 352 ? -1.216 6.836 -30.588 1.00 71.94 352 ALA A N 1
ATOM 2569 C CA . ALA A 1 352 ? -2.207 6.664 -29.529 1.00 71.94 352 ALA A CA 1
ATOM 2570 C C . ALA A 1 352 ? -3.316 5.683 -29.940 1.00 71.94 352 ALA A C 1
ATOM 2572 O O . ALA A 1 352 ? -3.724 4.859 -29.132 1.00 71.94 352 ALA A O 1
ATOM 2573 N N . ASP A 1 353 ? -3.778 5.747 -31.195 1.00 68.75 353 ASP A N 1
ATOM 2574 C CA . ASP A 1 353 ? -4.732 4.787 -31.763 1.00 68.75 353 ASP A CA 1
ATOM 2575 C C . ASP A 1 353 ? -4.202 3.361 -31.746 1.00 68.75 353 ASP A C 1
ATOM 2577 O O . ASP A 1 353 ? -4.896 2.449 -31.312 1.00 68.75 353 ASP A O 1
ATOM 2581 N N . GLN A 1 354 ? -2.967 3.164 -32.199 1.00 70.69 354 GLN A N 1
ATOM 2582 C CA . GLN A 1 354 ? -2.357 1.841 -32.233 1.00 70.69 354 GLN A CA 1
ATOM 2583 C C . GLN A 1 354 ? -2.218 1.257 -30.831 1.00 70.69 354 GLN A C 1
ATOM 2585 O O . GLN A 1 354 ? -2.646 0.131 -30.601 1.00 70.69 354 GLN A O 1
ATOM 2590 N N . ILE A 1 355 ? -1.701 2.045 -29.886 1.00 73.75 355 ILE A N 1
ATOM 2591 C CA . ILE A 1 355 ? -1.597 1.644 -28.479 1.00 73.75 355 ILE A CA 1
ATOM 2592 C C . ILE A 1 355 ? -2.987 1.326 -27.910 1.00 73.75 355 ILE A C 1
ATOM 2594 O O . ILE A 1 355 ? -3.125 0.398 -27.126 1.00 73.75 355 ILE A O 1
ATOM 2598 N N . ALA A 1 356 ? -4.034 2.039 -28.324 1.00 69.12 356 ALA A N 1
ATOM 2599 C CA . ALA A 1 356 ? -5.392 1.806 -27.846 1.00 69.12 356 ALA A CA 1
ATOM 2600 C C . ALA A 1 356 ? -6.016 0.483 -28.306 1.00 69.12 356 ALA A C 1
ATOM 2602 O O . ALA A 1 356 ? -6.795 -0.096 -27.554 1.00 69.12 356 ALA A O 1
ATOM 2603 N N . LEU A 1 357 ? -5.693 0.004 -29.515 1.00 65.81 357 LEU A N 1
ATOM 2604 C CA . LEU A 1 357 ? -6.209 -1.271 -30.048 1.00 65.81 357 LEU A CA 1
ATOM 2605 C C . LEU A 1 357 ? -5.863 -2.467 -29.156 1.00 65.81 357 LEU A C 1
ATOM 2607 O O . LEU A 1 357 ? -6.577 -3.465 -29.145 1.00 65.81 357 LEU A O 1
ATOM 2611 N N . VAL A 1 358 ? -4.765 -2.337 -28.421 1.00 70.50 358 VAL A N 1
ATOM 2612 C CA . VAL A 1 358 ? -4.220 -3.340 -27.508 1.00 70.50 358 VAL A CA 1
ATOM 2613 C C . VAL A 1 358 ? -4.948 -3.354 -26.164 1.00 70.50 358 VAL A C 1
ATOM 2615 O O . VAL A 1 358 ? -4.925 -4.356 -25.449 1.00 70.50 358 VAL A O 1
ATOM 2618 N N . GLU A 1 359 ? -5.601 -2.241 -25.814 1.00 75.56 359 GLU A N 1
ATOM 2619 C CA . GLU A 1 359 ? -6.166 -1.982 -24.487 1.00 75.56 359 GLU A CA 1
ATOM 2620 C C . GLU A 1 359 ? -5.167 -2.287 -23.345 1.00 75.56 359 GLU A C 1
ATOM 2622 O O . GLU A 1 359 ? -5.441 -3.127 -22.476 1.00 75.56 359 GLU A O 1
ATOM 2627 N N . PRO A 1 360 ? -3.987 -1.642 -23.341 1.00 84.25 360 PRO A N 1
ATOM 2628 C CA . PRO A 1 360 ? -2.925 -1.971 -22.406 1.00 84.25 360 PRO A CA 1
ATOM 2629 C C . PRO A 1 360 ? -3.303 -1.598 -20.973 1.00 84.25 360 PRO A C 1
ATOM 2631 O O . PRO A 1 360 ? -3.910 -0.557 -20.716 1.00 84.25 360 PRO A O 1
ATOM 2634 N N . ASP A 1 361 ? -2.863 -2.423 -20.027 1.00 89.25 361 ASP A N 1
ATOM 2635 C CA . ASP A 1 361 ? -2.905 -2.098 -18.603 1.00 89.25 361 ASP A CA 1
ATOM 2636 C C . ASP A 1 361 ? -1.723 -1.195 -18.221 1.00 89.25 361 ASP A C 1
ATOM 2638 O O . ASP A 1 361 ? -1.861 -0.325 -17.360 1.00 89.25 361 ASP A O 1
ATOM 2642 N N . LEU A 1 362 ? -0.578 -1.366 -18.896 1.00 91.69 362 LEU A N 1
ATOM 2643 C CA . LEU A 1 362 ? 0.651 -0.597 -18.694 1.00 91.69 362 LEU A CA 1
ATOM 2644 C C . LEU A 1 362 ? 1.276 -0.163 -20.027 1.00 91.69 362 LEU A C 1
ATOM 2646 O O . LEU A 1 362 ? 1.327 -0.928 -20.989 1.00 91.69 362 LEU A O 1
ATOM 2650 N N . VAL A 1 363 ? 1.827 1.050 -20.067 1.00 91.06 363 VAL A N 1
ATOM 2651 C CA . VAL A 1 363 ? 2.587 1.569 -21.213 1.00 91.06 363 VAL A CA 1
ATOM 2652 C C . VAL A 1 363 ? 3.887 2.203 -20.728 1.00 91.06 363 VAL A C 1
ATOM 2654 O O . VAL A 1 363 ? 3.864 3.066 -19.854 1.00 91.06 363 VAL A O 1
ATOM 2657 N N . THR A 1 364 ? 5.023 1.841 -21.316 1.00 92.38 364 THR A N 1
ATOM 2658 C CA . THR A 1 364 ? 6.323 2.479 -21.067 1.00 92.38 364 THR A CA 1
ATOM 2659 C C . THR A 1 364 ? 6.817 3.190 -22.319 1.00 92.38 364 THR A C 1
ATOM 2661 O O . THR A 1 364 ? 6.898 2.600 -23.394 1.00 92.38 364 THR A O 1
ATOM 2664 N N . LEU A 1 365 ? 7.168 4.469 -22.183 1.00 88.38 365 LEU A N 1
ATOM 2665 C CA . LEU A 1 365 ? 7.612 5.316 -23.288 1.00 88.38 365 LEU A CA 1
ATOM 2666 C C . LEU A 1 365 ? 9.011 5.884 -23.042 1.00 88.38 365 LEU A C 1
ATOM 2668 O O . LEU A 1 365 ? 9.338 6.281 -21.921 1.00 88.38 365 LEU A O 1
ATOM 2672 N N . GLN A 1 366 ? 9.805 6.000 -24.106 1.00 87.38 366 GLN A N 1
ATOM 2673 C CA . GLN A 1 366 ? 11.116 6.664 -24.119 1.00 87.38 366 GLN A CA 1
ATOM 2674 C C . GLN A 1 366 ? 11.160 7.774 -25.178 1.00 87.38 366 GLN A C 1
ATOM 2676 O O . GLN A 1 366 ? 10.337 7.793 -26.087 1.00 87.38 366 GLN A O 1
ATOM 2681 N N . GLU A 1 367 ? 12.126 8.697 -25.069 1.00 79.44 367 GLU A N 1
ATOM 2682 C CA . GLU A 1 367 ? 12.231 9.911 -25.911 1.00 79.44 367 GLU A CA 1
ATOM 2683 C C . GLU A 1 367 ? 11.050 10.886 -25.720 1.00 79.44 367 GLU A C 1
ATOM 2685 O O . GLU A 1 367 ? 10.674 11.615 -26.631 1.00 79.44 367 GLU A O 1
ATOM 2690 N N . VAL A 1 368 ? 10.479 10.948 -24.512 1.00 77.25 368 VAL A N 1
ATOM 2691 C CA . VAL A 1 368 ? 9.381 11.854 -24.133 1.00 77.25 368 VAL A CA 1
ATOM 2692 C C . VAL A 1 368 ? 9.921 13.231 -23.713 1.00 77.25 368 VAL A C 1
ATOM 2694 O O . VAL A 1 368 ? 10.378 13.390 -22.590 1.00 77.25 368 VAL A O 1
ATOM 2697 N N . THR A 1 369 ? 9.893 14.260 -24.561 1.00 69.69 369 THR A N 1
ATOM 2698 C CA . THR A 1 369 ? 10.313 15.625 -24.156 1.00 69.69 369 THR A CA 1
ATOM 2699 C C . THR A 1 369 ? 9.249 16.346 -23.323 1.00 69.69 369 THR A C 1
ATOM 2701 O O . THR A 1 369 ? 8.106 16.447 -23.759 1.00 69.69 369 THR A O 1
ATOM 2704 N N . LEU A 1 370 ? 9.599 16.943 -22.179 1.00 60.81 370 LEU A N 1
ATOM 2705 C CA . LEU A 1 370 ? 8.683 17.805 -21.425 1.00 60.81 370 LEU A CA 1
ATOM 2706 C C . LEU A 1 370 ? 9.107 19.279 -21.632 1.00 60.81 370 LEU A C 1
ATOM 2708 O O . LEU A 1 370 ? 10.279 19.629 -21.697 1.00 60.81 370 LEU A O 1
ATOM 2712 N N . GLY A 1 371 ? 8.155 20.192 -21.845 1.00 51.97 371 GLY A N 1
ATOM 2713 C CA . GLY A 1 371 ? 8.445 21.639 -21.837 1.00 51.97 371 GLY A CA 1
ATOM 2714 C C . GLY A 1 371 ? 8.662 22.362 -23.179 1.00 51.97 371 GLY A C 1
ATOM 2715 O O . GLY A 1 371 ? 8.789 23.589 -23.167 1.00 51.97 371 GLY A O 1
ATOM 2716 N N . PHE A 1 372 ? 8.606 21.691 -24.333 1.00 48.88 372 PHE A N 1
ATOM 2717 C CA . PHE A 1 372 ? 8.251 22.362 -25.595 1.00 48.88 372 PHE A CA 1
ATOM 2718 C C . PHE A 1 372 ? 6.748 22.196 -25.836 1.00 48.88 372 PHE A C 1
ATOM 2720 O O . PHE A 1 372 ? 6.194 21.135 -25.583 1.00 48.88 372 PHE A O 1
ATOM 2727 N N . ALA A 1 373 ? 6.066 23.246 -26.298 1.00 47.44 373 ALA A N 1
ATOM 2728 C CA . ALA A 1 373 ? 4.627 23.237 -26.584 1.00 47.44 373 ALA A CA 1
ATOM 2729 C C . ALA A 1 373 ? 4.264 22.401 -27.836 1.00 47.44 373 ALA A C 1
ATOM 2731 O O . ALA A 1 373 ? 3.558 22.884 -28.717 1.00 47.44 373 ALA A O 1
ATOM 2732 N N . GLY A 1 374 ? 4.767 21.173 -27.950 1.00 50.47 374 GLY A N 1
ATOM 2733 C CA . GLY A 1 374 ? 4.497 20.291 -29.075 1.00 50.47 374 GLY A CA 1
ATOM 2734 C C . GLY A 1 374 ? 4.856 18.846 -28.767 1.00 50.47 374 GLY A C 1
ATOM 2735 O O . GLY A 1 374 ? 5.837 18.598 -28.076 1.00 50.47 374 GLY A O 1
ATOM 2736 N N . GLY A 1 375 ? 4.055 17.932 -29.318 1.00 54.28 375 GLY A N 1
ATOM 2737 C CA . GLY A 1 375 ? 4.340 16.508 -29.466 1.00 54.28 375 GLY A CA 1
ATOM 2738 C C . GLY A 1 375 ? 3.923 15.628 -28.274 1.00 54.28 375 GLY A C 1
ATOM 2739 O O . GLY A 1 375 ? 2.751 15.322 -28.140 1.00 54.28 375 GLY A O 1
ATOM 2740 N N . PRO A 1 376 ? 4.841 15.164 -27.420 1.00 54.19 376 PRO A N 1
ATOM 2741 C CA . PRO A 1 376 ? 4.622 14.166 -26.356 1.00 54.19 376 PRO A CA 1
ATOM 2742 C C . PRO A 1 376 ? 3.523 14.426 -25.339 1.00 54.19 376 PRO A C 1
ATOM 2744 O O . PRO A 1 376 ? 2.866 13.469 -24.949 1.00 54.19 376 PRO A O 1
ATOM 2747 N N . THR A 1 377 ? 3.322 15.668 -24.885 1.00 60.62 377 THR A N 1
ATOM 2748 C CA . THR A 1 377 ? 2.156 15.966 -24.042 1.00 60.62 377 THR A CA 1
ATOM 2749 C C . THR A 1 377 ? 0.880 15.672 -24.806 1.00 60.62 377 THR A C 1
ATOM 2751 O O . THR A 1 377 ? -0.033 15.145 -24.215 1.00 60.62 377 THR A O 1
ATOM 2754 N N . ILE A 1 378 ? 0.835 15.872 -26.129 1.00 64.38 378 ILE A N 1
ATOM 2755 C CA . ILE A 1 378 ? -0.323 15.464 -26.933 1.00 64.38 378 ILE A CA 1
ATOM 2756 C C . ILE A 1 378 ? -0.523 13.956 -26.822 1.00 64.38 378 ILE A C 1
ATOM 2758 O O . ILE A 1 378 ? -1.625 13.560 -26.510 1.00 64.38 378 ILE A O 1
ATOM 2762 N N . LEU A 1 379 ? 0.504 13.118 -27.005 1.00 70.06 379 LEU A N 1
ATOM 2763 C CA . LEU A 1 379 ? 0.342 11.661 -26.879 1.00 70.06 379 LEU A CA 1
ATOM 2764 C C . LEU A 1 379 ? -0.099 11.245 -25.470 1.00 70.06 379 LEU A C 1
ATOM 2766 O O . LEU A 1 379 ? -1.018 10.452 -25.320 1.00 70.06 379 LEU A O 1
ATOM 2770 N N . VAL A 1 380 ? 0.567 11.763 -24.440 1.00 69.50 380 VAL A N 1
ATOM 2771 C CA . VAL A 1 380 ? 0.302 11.376 -23.052 1.00 69.50 380 VAL A CA 1
ATOM 2772 C C . VAL A 1 380 ? -1.048 11.914 -22.571 1.00 69.50 380 VAL A C 1
ATOM 2774 O O . VAL A 1 380 ? -1.813 11.153 -21.992 1.00 69.50 380 VAL A O 1
ATOM 2777 N N . ASP A 1 381 ? -1.380 13.171 -22.876 1.00 71.62 381 ASP A N 1
ATOM 2778 C CA . ASP A 1 381 ? -2.684 13.776 -22.581 1.00 71.62 381 ASP A CA 1
ATOM 2779 C C . ASP A 1 381 ? -3.797 13.082 -23.394 1.00 71.62 381 ASP A C 1
ATOM 2781 O O . ASP A 1 381 ? -4.913 12.921 -22.904 1.00 71.62 381 ASP A O 1
ATOM 2785 N N . ASP A 1 382 ? -3.524 12.650 -24.632 1.00 69.38 382 ASP A N 1
ATOM 2786 C CA . ASP A 1 382 ? -4.463 11.884 -25.465 1.00 69.38 382 ASP A CA 1
ATOM 2787 C C . ASP A 1 382 ? -4.725 10.503 -24.858 1.00 69.38 382 ASP A C 1
ATOM 2789 O O . ASP A 1 382 ? -5.879 10.118 -24.705 1.00 69.38 382 ASP A O 1
ATOM 2793 N N . LEU A 1 383 ? -3.678 9.794 -24.429 1.00 72.06 383 LEU A N 1
ATOM 2794 C CA . LEU A 1 383 ? -3.808 8.494 -23.771 1.00 72.06 383 LEU A CA 1
ATOM 2795 C C . LEU A 1 383 ? -4.500 8.599 -22.398 1.00 72.06 383 LEU A C 1
ATOM 2797 O O . LEU A 1 383 ? -5.405 7.815 -22.115 1.00 72.06 383 LEU A O 1
ATOM 2801 N N . GLU A 1 384 ? -4.134 9.581 -21.567 1.00 75.44 384 GLU A N 1
ATOM 2802 C CA . GLU A 1 384 ? -4.786 9.851 -20.276 1.00 75.44 384 GLU A CA 1
ATOM 2803 C C . GLU A 1 384 ? -6.268 10.189 -20.479 1.00 75.44 384 GLU A C 1
ATOM 2805 O O . GLU A 1 384 ? -7.144 9.575 -19.870 1.00 75.44 384 GLU A O 1
ATOM 2810 N N . SER A 1 385 ? -6.570 11.147 -21.361 1.00 70.19 385 SER A N 1
ATOM 2811 C CA . SER A 1 385 ? -7.942 11.622 -21.557 1.00 70.19 385 SER A CA 1
ATOM 2812 C C . SER A 1 385 ? -8.858 10.592 -22.213 1.00 70.19 385 SER A C 1
ATOM 2814 O O . SER A 1 385 ? -10.050 10.580 -21.904 1.00 70.19 385 SER A O 1
ATOM 2816 N N . ARG A 1 386 ? -8.336 9.739 -23.104 1.00 65.75 386 ARG A N 1
ATOM 2817 C CA . ARG A 1 386 ? -9.142 8.754 -23.843 1.00 65.75 386 ARG A CA 1
ATOM 2818 C C . ARG A 1 386 ? -9.284 7.418 -23.136 1.00 65.75 386 ARG A C 1
ATOM 2820 O O . ARG A 1 386 ? -10.317 6.782 -23.302 1.00 65.75 386 ARG A O 1
ATOM 2827 N N . PHE A 1 387 ? -8.273 6.998 -22.379 1.00 67.31 387 PHE A N 1
ATOM 2828 C CA . PHE A 1 387 ? -8.223 5.653 -21.792 1.00 67.31 387 PHE A CA 1
ATOM 2829 C C . PHE A 1 387 ? -8.177 5.666 -20.265 1.00 67.31 387 PHE A C 1
ATOM 2831 O O . PHE A 1 387 ? -8.090 4.613 -19.640 1.00 67.31 387 PHE A O 1
ATOM 2838 N N . GLY A 1 388 ? -8.240 6.853 -19.652 1.00 70.88 388 GLY A N 1
ATOM 2839 C CA . GLY A 1 388 ? -8.236 7.004 -18.199 1.00 70.88 388 GLY A CA 1
ATOM 2840 C C . GLY A 1 388 ? -6.937 6.536 -17.549 1.00 70.88 388 GLY A C 1
ATOM 2841 O O . GLY A 1 388 ? -6.945 6.213 -16.364 1.00 70.88 388 GLY A O 1
ATOM 2842 N N . LEU A 1 389 ? -5.842 6.468 -18.314 1.00 80.81 389 LEU A N 1
ATOM 2843 C CA . LEU A 1 389 ? -4.552 6.023 -17.803 1.00 80.81 389 LEU A CA 1
ATOM 2844 C C . LEU A 1 389 ? -3.928 7.128 -16.949 1.00 80.81 389 LEU A C 1
ATOM 2846 O O . LEU A 1 389 ? -3.717 8.242 -17.430 1.00 80.81 389 LEU A O 1
ATOM 2850 N N . GLU A 1 390 ? -3.566 6.817 -15.707 1.00 83.12 390 GLU A N 1
ATOM 2851 C CA . GLU A 1 390 ? -2.690 7.692 -14.936 1.00 83.12 390 GLU A CA 1
ATOM 2852 C C . GLU A 1 390 ? -1.275 7.592 -15.506 1.00 83.12 390 GLU A C 1
ATOM 2854 O O . GLU A 1 390 ? -0.809 6.504 -15.847 1.00 83.12 390 GLU A O 1
ATOM 2859 N N . TYR A 1 391 ? -0.561 8.715 -15.586 1.00 84.56 391 TYR A N 1
ATOM 2860 C CA . TYR A 1 391 ? 0.817 8.708 -16.048 1.00 84.56 391 TYR A CA 1
ATOM 2861 C C . TYR A 1 391 ? 1.798 9.370 -15.087 1.00 84.56 391 TYR A C 1
ATOM 2863 O O . TYR A 1 391 ? 1.492 10.256 -14.283 1.00 84.56 391 TYR A O 1
ATOM 2871 N N . PHE A 1 392 ? 3.046 8.950 -15.230 1.00 84.62 392 PHE A N 1
ATOM 2872 C CA . PHE A 1 392 ? 4.215 9.627 -14.715 1.00 84.62 392 PHE A CA 1
ATOM 2873 C C . PHE A 1 392 ? 5.199 9.832 -15.856 1.00 84.62 392 PHE A C 1
ATOM 2875 O O . PHE A 1 392 ? 5.568 8.883 -16.537 1.00 84.62 392 PHE A O 1
ATOM 2882 N N . ALA A 1 393 ? 5.662 11.064 -16.033 1.00 81.06 393 ALA A N 1
ATOM 2883 C CA . ALA A 1 393 ? 6.751 11.376 -16.940 1.00 81.06 393 ALA A CA 1
ATOM 2884 C C . ALA A 1 393 ? 7.824 12.160 -16.192 1.00 81.06 393 ALA A C 1
ATOM 2886 O O . ALA A 1 393 ? 7.528 13.033 -15.372 1.00 81.06 393 ALA A O 1
ATOM 2887 N N . ALA A 1 394 ? 9.077 11.864 -16.503 1.00 75.94 394 ALA A N 1
ATOM 2888 C CA . ALA A 1 394 ? 10.209 12.625 -16.013 1.00 75.94 394 ALA A CA 1
ATOM 2889 C C . ALA A 1 394 ? 11.140 12.980 -17.166 1.00 75.94 394 ALA A C 1
ATOM 2891 O O . ALA A 1 394 ? 11.188 12.305 -18.192 1.00 75.94 394 ALA A O 1
ATOM 2892 N N . GLU A 1 395 ? 11.902 14.048 -16.979 1.00 72.31 395 GLU A N 1
ATOM 2893 C CA . GLU A 1 395 ? 12.981 14.413 -17.879 1.00 72.31 395 GLU A CA 1
ATOM 2894 C C . GLU A 1 395 ? 14.182 14.907 -17.082 1.00 72.31 395 GLU A C 1
ATOM 2896 O O . GLU A 1 395 ? 14.062 15.401 -15.956 1.00 72.31 395 GLU A O 1
ATOM 2901 N N . TYR A 1 396 ? 15.354 14.813 -17.697 1.00 63.50 396 TYR A N 1
ATOM 2902 C CA . TYR A 1 396 ? 16.567 15.399 -17.158 1.00 63.50 396 TYR A CA 1
ATOM 2903 C C . TYR A 1 396 ? 17.174 16.330 -18.207 1.00 63.50 396 TYR A C 1
ATOM 2905 O O . TYR A 1 396 ? 17.536 15.904 -19.300 1.00 63.50 396 TYR A O 1
ATOM 2913 N N . GLY A 1 397 ? 17.299 17.623 -17.906 1.00 61.59 397 GLY A N 1
ATOM 2914 C CA . GLY A 1 397 ? 17.789 18.614 -18.871 1.00 61.59 397 GLY A CA 1
ATOM 2915 C C . GLY A 1 397 ? 16.707 19.085 -19.852 1.00 61.59 397 GLY A C 1
ATOM 2916 O O . GLY A 1 397 ? 15.623 19.423 -19.417 1.00 61.59 397 GLY A O 1
ATOM 2917 N N . VAL A 1 398 ? 17.029 19.221 -21.146 1.00 51.72 398 VAL A N 1
ATOM 2918 C CA . VAL A 1 398 ? 16.245 20.045 -22.102 1.00 51.72 398 VAL A CA 1
ATOM 2919 C C . VAL A 1 398 ? 15.638 19.300 -23.306 1.00 51.72 398 VAL A C 1
ATOM 2921 O O . VAL A 1 398 ? 15.336 19.971 -24.287 1.00 51.72 398 VAL A O 1
ATOM 2924 N N . ALA A 1 399 ? 15.569 17.958 -23.351 1.00 55.28 399 ALA A N 1
ATOM 2925 C CA . ALA A 1 399 ? 15.140 17.325 -24.618 1.00 55.28 399 ALA A CA 1
ATOM 2926 C C . ALA A 1 399 ? 14.673 15.857 -24.628 1.00 55.28 399 ALA A C 1
ATOM 2928 O O . ALA A 1 399 ? 14.231 15.441 -25.683 1.00 55.28 399 ALA A O 1
ATOM 2929 N N . THR A 1 400 ? 14.813 15.045 -23.574 1.00 62.72 400 THR A N 1
ATOM 2930 C CA . THR A 1 400 ? 14.467 13.607 -23.668 1.00 62.72 400 THR A CA 1
ATOM 2931 C C . THR A 1 400 ? 14.113 13.032 -22.304 1.00 62.72 400 THR A C 1
ATOM 2933 O O . THR A 1 400 ? 14.905 13.148 -21.363 1.00 62.72 400 THR A O 1
ATOM 2936 N N . GLY A 1 401 ? 12.952 12.395 -22.220 1.00 76.44 401 GLY A N 1
ATOM 2937 C CA . GLY A 1 401 ? 12.372 11.831 -21.008 1.00 76.44 401 GLY A CA 1
ATOM 2938 C C . GLY A 1 401 ? 11.855 10.411 -21.202 1.00 76.44 401 GLY A C 1
ATOM 2939 O O . GLY A 1 401 ? 11.866 9.874 -22.310 1.00 76.44 401 GLY A O 1
ATOM 2940 N N . ASN A 1 402 ? 11.394 9.826 -20.107 1.00 85.31 402 ASN A N 1
ATOM 2941 C CA . ASN A 1 402 ? 10.735 8.529 -20.058 1.00 85.31 402 ASN A CA 1
ATOM 2942 C C . ASN A 1 402 ? 9.381 8.729 -19.380 1.00 85.31 402 ASN A C 1
ATOM 2944 O O . ASN A 1 402 ? 9.267 9.557 -18.466 1.00 85.31 402 ASN A O 1
ATOM 2948 N N . ALA A 1 403 ? 8.381 7.966 -19.803 1.00 87.12 403 ALA A N 1
ATOM 2949 C CA . ALA A 1 403 ? 7.068 7.964 -19.182 1.00 87.12 403 ALA A CA 1
ATOM 2950 C C . ALA A 1 403 ? 6.568 6.543 -18.923 1.00 87.12 403 ALA A C 1
ATOM 2952 O O . ALA A 1 403 ? 6.938 5.600 -19.619 1.00 87.12 403 ALA A O 1
ATOM 2953 N N . VAL A 1 404 ? 5.717 6.421 -17.914 1.00 91.44 404 VAL A N 1
ATOM 2954 C CA . VAL A 1 404 ? 4.922 5.234 -17.614 1.00 91.44 404 VAL A CA 1
ATOM 2955 C C . VAL A 1 404 ? 3.469 5.678 -17.560 1.00 91.44 404 VAL A C 1
ATOM 2957 O O . VAL A 1 404 ? 3.170 6.672 -16.899 1.00 91.44 404 VAL A O 1
ATOM 2960 N N . LEU A 1 405 ? 2.586 4.961 -18.245 1.00 91.00 405 LEU A N 1
ATOM 2961 C CA . LEU A 1 405 ? 1.140 5.101 -18.144 1.00 91.00 405 LEU A CA 1
ATOM 2962 C C . LEU A 1 405 ? 0.560 3.794 -17.609 1.00 91.00 405 LEU A C 1
ATOM 2964 O O . LEU A 1 405 ? 1.090 2.719 -17.888 1.00 91.00 405 LEU A O 1
ATOM 2968 N N . SER A 1 406 ? -0.507 3.891 -16.830 1.00 90.94 406 SER A N 1
ATOM 2969 C CA . SER A 1 406 ? -1.112 2.762 -16.137 1.00 90.94 406 SER A CA 1
ATOM 2970 C C . SER A 1 406 ? -2.614 2.947 -16.026 1.00 90.94 406 SER A C 1
ATOM 2972 O O . SER A 1 406 ? -3.092 4.035 -15.713 1.00 90.94 406 SER A O 1
ATOM 2974 N N . LYS A 1 407 ? -3.362 1.862 -16.222 1.00 87.56 407 LYS A N 1
ATOM 2975 C CA . LYS A 1 407 ? -4.799 1.803 -15.923 1.00 87.56 407 LYS A CA 1
ATOM 2976 C C . LYS A 1 407 ? -5.076 1.928 -14.424 1.00 87.56 407 LYS A C 1
ATOM 2978 O O . LYS A 1 407 ? -6.170 2.314 -14.018 1.00 87.56 407 LYS A O 1
ATOM 2983 N N . TRP A 1 408 ? -4.084 1.598 -13.604 1.00 88.25 408 TRP A N 1
ATOM 2984 C CA . TRP A 1 408 ? -4.155 1.638 -12.149 1.00 88.25 408 TRP A CA 1
ATOM 2985 C C . TRP A 1 408 ? -3.438 2.860 -11.563 1.00 88.25 408 TRP A C 1
ATOM 2987 O O . TRP A 1 408 ? -2.498 3.361 -12.192 1.00 88.25 408 TRP A O 1
ATOM 2997 N N . PRO A 1 409 ? -3.820 3.310 -10.351 1.00 86.81 409 PRO A N 1
ATOM 2998 C CA . PRO A 1 409 ? -3.194 4.454 -9.700 1.00 86.81 409 PRO A CA 1
ATOM 2999 C C . PRO A 1 409 ? -1.675 4.319 -9.534 1.00 86.81 409 PRO A C 1
ATOM 3001 O O . PRO A 1 409 ? -1.162 3.231 -9.267 1.00 86.81 409 PRO A O 1
ATOM 3004 N N . LEU A 1 410 ? -0.960 5.443 -9.636 1.00 85.62 410 LEU A N 1
ATOM 3005 C CA . LEU A 1 410 ? 0.500 5.509 -9.514 1.00 85.62 410 LEU A CA 1
ATOM 3006 C C . LEU A 1 410 ? 0.923 6.243 -8.229 1.00 85.62 410 LEU A C 1
ATOM 3008 O O . LEU A 1 410 ? 0.820 7.471 -8.132 1.00 85.62 410 LEU A O 1
ATOM 3012 N N . THR A 1 411 ? 1.467 5.526 -7.244 1.00 80.69 411 THR A N 1
ATOM 3013 C CA . THR A 1 411 ? 1.702 6.062 -5.883 1.00 80.69 411 THR A CA 1
ATOM 3014 C C . THR A 1 411 ? 3.138 6.525 -5.624 1.00 80.69 411 THR A C 1
ATOM 3016 O O . THR A 1 411 ? 3.351 7.621 -5.094 1.00 80.69 411 THR A O 1
ATOM 3019 N N . LEU A 1 412 ? 4.137 5.728 -6.011 1.00 78.50 412 LEU A N 1
ATOM 3020 C CA . LEU A 1 412 ? 5.563 6.021 -5.841 1.00 78.50 412 LEU A CA 1
ATOM 3021 C C . LEU A 1 412 ? 6.195 6.344 -7.193 1.00 78.50 412 LEU A C 1
ATOM 3023 O O . LEU A 1 412 ? 6.004 5.605 -8.148 1.00 78.50 412 LEU A O 1
ATOM 3027 N N . LYS A 1 413 ? 6.937 7.453 -7.272 1.00 82.38 413 LYS A N 1
ATOM 3028 C CA . LYS A 1 413 ? 7.525 7.989 -8.509 1.00 82.38 413 LYS A CA 1
ATOM 3029 C C . LYS A 1 413 ? 8.973 8.387 -8.222 1.00 82.38 413 LYS A C 1
ATOM 3031 O O . LYS A 1 413 ? 9.222 9.418 -7.596 1.00 82.38 413 LYS A O 1
ATOM 3036 N N . GLU A 1 414 ? 9.923 7.556 -8.634 1.00 84.56 414 GLU A N 1
ATOM 3037 C CA . GLU A 1 414 ? 11.352 7.739 -8.366 1.00 84.56 414 GLU A CA 1
ATOM 3038 C C . GLU A 1 414 ? 12.145 7.793 -9.669 1.00 84.56 414 GLU A C 1
ATOM 3040 O O . GLU A 1 414 ? 11.813 7.134 -10.652 1.00 84.56 414 GLU A O 1
ATOM 3045 N N . VAL A 1 415 ? 13.221 8.577 -9.677 1.00 83.19 415 VAL A N 1
ATOM 3046 C CA . VAL A 1 415 ? 14.154 8.621 -10.802 1.00 83.19 415 VAL A CA 1
ATOM 3047 C C . VAL A 1 415 ? 15.583 8.523 -10.310 1.00 83.19 415 VAL A C 1
ATOM 3049 O O . VAL A 1 415 ? 15.957 9.166 -9.326 1.00 83.19 415 VAL A O 1
ATOM 3052 N N . VAL A 1 416 ? 16.401 7.758 -11.025 1.00 83.12 416 VAL A N 1
ATOM 3053 C CA . VAL A 1 416 ? 17.844 7.696 -10.793 1.00 83.12 416 VAL A CA 1
ATOM 3054 C C . VAL A 1 416 ? 18.579 8.159 -12.035 1.00 83.12 416 VAL A C 1
ATOM 3056 O O . VAL A 1 416 ? 18.260 7.767 -13.155 1.00 83.12 416 VAL A O 1
ATOM 3059 N N . ARG A 1 417 ? 19.590 9.005 -11.844 1.00 81.94 417 ARG A N 1
ATOM 3060 C CA . ARG A 1 417 ? 20.486 9.382 -12.933 1.00 81.94 417 ARG A CA 1
ATOM 3061 C C . ARG A 1 417 ? 21.385 8.198 -13.268 1.00 81.94 417 ARG A C 1
ATOM 3063 O O . ARG A 1 417 ? 22.047 7.672 -12.378 1.00 81.94 417 ARG A O 1
ATOM 3070 N N . ILE A 1 418 ? 21.480 7.868 -14.548 1.00 82.31 418 ILE A N 1
ATOM 3071 C CA . ILE A 1 418 ? 22.429 6.876 -15.042 1.00 82.31 418 ILE A CA 1
ATOM 3072 C C . ILE A 1 418 ? 23.656 7.608 -15.596 1.00 82.31 418 ILE A C 1
ATOM 3074 O O . ILE A 1 418 ? 23.489 8.575 -16.340 1.00 82.31 418 ILE A O 1
ATOM 3078 N N . PRO A 1 419 ? 24.880 7.226 -15.204 1.00 71.81 419 PRO A N 1
ATOM 3079 C CA . PRO A 1 419 ? 26.090 7.894 -15.662 1.00 71.81 419 PRO A CA 1
ATOM 3080 C C . PRO A 1 419 ? 26.447 7.547 -17.115 1.00 71.81 419 PRO A C 1
ATOM 3082 O O . PRO A 1 419 ? 26.165 6.457 -17.610 1.00 71.81 419 PRO A O 1
ATOM 3085 N N . SER A 1 420 ? 27.142 8.471 -17.769 1.00 65.94 420 SER A N 1
ATOM 3086 C CA . SER A 1 420 ? 27.948 8.253 -18.965 1.00 65.94 420 SER A CA 1
ATOM 3087 C C . SER A 1 420 ? 29.334 8.881 -18.723 1.00 65.94 420 SER A C 1
ATOM 3089 O O . SER A 1 420 ? 29.443 10.009 -18.229 1.00 65.94 420 SER A O 1
ATOM 3091 N N . GLU A 1 421 ? 30.404 8.119 -18.966 1.00 57.22 421 GLU A N 1
ATOM 3092 C CA . GLU A 1 421 ? 31.787 8.508 -18.644 1.00 57.22 421 GLU A CA 1
ATOM 3093 C C . GLU A 1 421 ? 32.622 8.948 -19.862 1.00 57.22 421 GLU A C 1
ATOM 3095 O O . GLU A 1 421 ? 33.705 9.503 -19.662 1.00 57.22 421 GLU A O 1
ATOM 3100 N N . GLU A 1 422 ? 32.152 8.805 -21.110 1.00 51.31 422 GLU A N 1
ATOM 3101 C CA . GLU A 1 422 ? 32.940 9.199 -22.289 1.00 51.31 422 GLU A CA 1
ATOM 3102 C C . GLU A 1 422 ? 32.399 10.413 -23.065 1.00 51.31 422 GLU A C 1
ATOM 3104 O O . GLU A 1 422 ? 31.225 10.770 -23.101 1.00 51.31 422 GLU A O 1
ATOM 3109 N N . THR A 1 423 ? 33.348 11.134 -23.654 1.00 49.94 423 THR A N 1
ATOM 3110 C CA . THR A 1 423 ? 33.226 12.442 -24.293 1.00 49.94 423 THR A CA 1
ATOM 3111 C C . THR A 1 423 ? 32.164 12.510 -25.398 1.00 49.94 423 THR A C 1
ATOM 3113 O O . THR A 1 423 ? 32.477 12.245 -26.558 1.00 49.94 423 THR A O 1
ATOM 3116 N N . VAL A 1 424 ? 30.965 13.017 -25.094 1.00 49.50 424 VAL A N 1
ATOM 3117 C CA . VAL A 1 424 ? 30.054 13.587 -26.106 1.00 49.50 424 VAL A CA 1
ATOM 3118 C C . VAL A 1 424 ? 30.069 15.119 -25.973 1.00 49.50 424 VAL A C 1
ATOM 3120 O O . VAL A 1 424 ? 29.402 15.673 -25.099 1.00 49.50 424 VAL A O 1
ATOM 3123 N N . PRO A 1 425 ? 30.824 15.857 -26.815 1.00 46.06 425 PRO A N 1
ATOM 3124 C CA . PRO A 1 425 ? 31.041 17.302 -26.659 1.00 46.06 425 PRO A CA 1
ATOM 3125 C C . PRO A 1 425 ? 29.786 18.181 -26.785 1.00 46.06 425 PRO A C 1
ATOM 3127 O O . PRO A 1 425 ? 29.872 19.384 -26.545 1.00 46.06 425 PRO A O 1
ATOM 3130 N N . VAL A 1 426 ? 28.642 17.618 -27.196 1.00 47.28 426 VAL A N 1
ATOM 3131 C CA . VAL A 1 426 ? 27.416 18.375 -27.514 1.00 47.28 426 VAL A CA 1
ATOM 3132 C C . VAL A 1 426 ? 26.226 18.004 -26.618 1.00 47.28 426 VAL A C 1
ATOM 3134 O O . VAL A 1 426 ? 25.295 18.796 -26.500 1.00 47.28 426 VAL A O 1
ATOM 3137 N N . PHE A 1 427 ? 26.273 16.891 -25.881 1.00 51.44 427 PHE A N 1
ATOM 3138 C CA . PHE A 1 427 ? 25.200 16.499 -24.965 1.00 51.44 427 PHE A CA 1
ATOM 3139 C C . PHE A 1 427 ? 25.793 15.786 -23.751 1.00 51.44 427 PHE A C 1
ATOM 3141 O O . PHE A 1 427 ? 25.870 14.565 -23.722 1.00 51.44 427 PHE A O 1
ATOM 3148 N N . SER A 1 428 ? 26.236 16.548 -22.746 1.00 48.69 428 SER A N 1
ATOM 3149 C CA . SER A 1 428 ? 26.649 15.977 -21.463 1.00 48.69 428 SER A CA 1
ATOM 3150 C C . SER A 1 428 ? 25.431 15.355 -20.763 1.00 48.69 428 SER A C 1
ATOM 3152 O O . SER A 1 428 ? 24.685 16.046 -20.071 1.00 48.69 428 SER A O 1
ATOM 3154 N N . ASP A 1 429 ? 25.220 14.074 -21.044 1.00 52.03 429 ASP A N 1
ATOM 3155 C CA . ASP A 1 429 ? 24.704 13.023 -20.173 1.00 52.03 429 ASP A CA 1
ATOM 3156 C C . ASP A 1 429 ? 23.401 13.321 -19.388 1.00 52.03 429 ASP A C 1
ATOM 3158 O O . ASP A 1 429 ? 23.406 13.910 -18.295 1.00 52.03 429 ASP A O 1
ATOM 3162 N N . ARG A 1 430 ? 22.271 12.895 -19.978 1.00 63.06 430 ARG A N 1
ATOM 3163 C CA . ARG A 1 430 ? 20.886 13.105 -19.501 1.00 63.06 430 ARG A CA 1
ATOM 3164 C C . ARG A 1 430 ? 20.078 11.807 -19.326 1.00 63.06 430 ARG A C 1
ATOM 3166 O O . ARG A 1 430 ? 18.855 11.879 -19.239 1.00 63.06 430 ARG A O 1
ATOM 3173 N N . ARG A 1 431 ? 20.710 10.626 -19.324 1.00 77.44 431 ARG A N 1
ATOM 3174 C CA . ARG A 1 431 ? 19.963 9.367 -19.167 1.00 77.44 431 ARG A CA 1
ATOM 3175 C C . ARG A 1 431 ? 19.564 9.160 -17.705 1.00 77.44 431 ARG A C 1
ATOM 3177 O O . ARG A 1 431 ? 20.303 9.491 -16.775 1.00 77.44 431 ARG A O 1
ATOM 3184 N N . PHE A 1 432 ? 18.369 8.631 -17.501 1.00 82.44 432 PHE A N 1
ATOM 3185 C CA . PHE A 1 432 ? 17.849 8.305 -16.183 1.00 82.44 432 PHE A CA 1
ATOM 3186 C C . PHE A 1 432 ? 16.916 7.098 -16.296 1.00 82.44 432 PHE A C 1
ATOM 3188 O O . PHE A 1 432 ? 16.357 6.846 -17.364 1.00 82.44 432 PHE A O 1
ATOM 3195 N N . ALA A 1 433 ? 16.756 6.372 -15.194 1.00 88.62 433 ALA A N 1
ATOM 3196 C CA . ALA A 1 433 ? 15.706 5.374 -15.039 1.00 88.62 433 ALA A CA 1
ATOM 3197 C C . ALA A 1 433 ? 14.545 6.002 -14.287 1.00 88.62 433 ALA A C 1
ATOM 3199 O O . ALA A 1 433 ? 14.785 6.742 -13.329 1.00 88.62 433 ALA A O 1
ATOM 3200 N N . ALA A 1 434 ? 13.320 5.671 -14.669 1.00 89.25 434 ALA A N 1
ATOM 3201 C CA . ALA A 1 434 ? 12.161 5.893 -13.820 1.00 89.25 434 ALA A CA 1
ATOM 3202 C C . ALA A 1 434 ? 11.715 4.572 -13.203 1.00 89.25 434 ALA A C 1
ATOM 3204 O O . ALA A 1 434 ? 11.735 3.538 -13.868 1.00 89.25 434 ALA A O 1
ATOM 3205 N N . ARG A 1 435 ? 11.284 4.651 -11.947 1.00 91.75 435 ARG A N 1
ATOM 3206 C CA . ARG A 1 435 ? 10.497 3.634 -11.264 1.00 91.75 435 ARG A CA 1
ATOM 3207 C C . ARG A 1 435 ? 9.155 4.236 -10.897 1.00 91.75 435 ARG A C 1
ATOM 3209 O O . ARG A 1 435 ? 9.102 5.335 -10.334 1.00 91.75 435 ARG A O 1
ATOM 3216 N N . VAL A 1 436 ? 8.100 3.483 -11.156 1.00 92.19 436 VAL A N 1
ATOM 3217 C CA . VAL A 1 436 ? 6.755 3.789 -10.697 1.00 92.19 436 VAL A CA 1
ATOM 3218 C C . VAL A 1 436 ? 6.130 2.546 -10.078 1.00 92.19 436 VAL A C 1
ATOM 3220 O O . VAL A 1 436 ? 6.359 1.445 -10.564 1.00 92.19 436 VAL A O 1
ATOM 3223 N N . VAL A 1 437 ? 5.351 2.714 -9.015 1.00 90.81 437 VAL A N 1
ATOM 3224 C CA . VAL A 1 437 ? 4.506 1.640 -8.473 1.00 90.81 437 VAL A CA 1
ATOM 3225 C C . VAL A 1 437 ? 3.094 1.812 -9.016 1.00 90.81 437 VAL A C 1
ATOM 3227 O O . VAL A 1 437 ? 2.493 2.866 -8.799 1.00 90.81 437 VAL A O 1
ATOM 3230 N N . ALA A 1 438 ? 2.595 0.797 -9.722 1.00 90.25 438 ALA A N 1
ATOM 3231 C CA . ALA A 1 438 ? 1.214 0.715 -10.181 1.00 90.25 438 ALA A CA 1
ATOM 3232 C C . ALA A 1 438 ? 0.398 -0.144 -9.204 1.00 90.25 438 ALA A C 1
ATOM 3234 O O . ALA A 1 438 ? 0.726 -1.309 -8.980 1.00 90.25 438 ALA A O 1
ATOM 3235 N N . GLU A 1 439 ? -0.649 0.425 -8.613 1.00 85.75 439 GLU A N 1
ATOM 3236 C CA . GLU A 1 439 ? -1.493 -0.242 -7.610 1.00 85.75 439 GLU A CA 1
ATOM 3237 C C . GLU A 1 439 ? -2.507 -1.177 -8.282 1.00 85.75 439 GLU A C 1
ATOM 3239 O O . GLU A 1 439 ? -3.678 -0.834 -8.445 1.00 85.75 439 GLU A O 1
ATOM 3244 N N . SER A 1 440 ? -2.037 -2.335 -8.750 1.00 84.25 440 SER A N 1
ATOM 3245 C CA . SER A 1 440 ? -2.881 -3.285 -9.477 1.00 84.25 440 SER A CA 1
ATOM 3246 C C . SER A 1 440 ? -3.890 -3.988 -8.558 1.00 84.25 440 SER A C 1
ATOM 3248 O O . SER A 1 440 ? -3.653 -4.085 -7.352 1.00 84.25 440 SER A O 1
ATOM 3250 N N . PRO A 1 441 ? -4.969 -4.571 -9.113 1.00 76.56 441 PRO A N 1
ATOM 3251 C CA . PRO A 1 441 ? -5.926 -5.358 -8.347 1.00 76.56 441 PRO A CA 1
ATOM 3252 C C . PRO A 1 441 ? -5.316 -6.548 -7.619 1.00 76.56 441 PRO A C 1
ATOM 3254 O O . PRO A 1 441 ? -5.904 -7.008 -6.659 1.00 76.56 441 PRO A O 1
ATOM 3257 N N . VAL A 1 442 ? -4.149 -7.053 -8.032 1.00 74.44 442 VAL A N 1
ATOM 3258 C CA . VAL A 1 442 ? -3.459 -8.141 -7.317 1.00 74.44 442 VAL A CA 1
ATOM 3259 C C . VAL A 1 442 ? -2.419 -7.642 -6.317 1.00 74.44 442 VAL A C 1
ATOM 3261 O O . VAL A 1 442 ? -1.784 -8.452 -5.662 1.00 74.44 442 VAL A O 1
ATOM 3264 N N . GLY A 1 443 ? -2.269 -6.326 -6.160 1.00 76.25 443 GLY A N 1
ATOM 3265 C CA . GLY A 1 443 ? -1.259 -5.690 -5.320 1.00 76.25 443 GLY A CA 1
ATOM 3266 C C . GLY A 1 443 ? -0.304 -4.788 -6.115 1.00 76.25 443 GLY A C 1
ATOM 3267 O O . GLY A 1 443 ? -0.381 -4.703 -7.345 1.00 76.25 443 GLY A O 1
ATOM 3268 N N . PRO A 1 444 ? 0.620 -4.086 -5.439 1.00 82.94 444 PRO A N 1
ATOM 3269 C CA . PRO A 1 444 ? 1.506 -3.127 -6.093 1.00 82.94 444 PRO A CA 1
ATOM 3270 C C . PRO A 1 444 ? 2.461 -3.826 -7.068 1.00 82.94 444 PRO A C 1
ATOM 3272 O O . PRO A 1 444 ? 3.149 -4.765 -6.676 1.00 82.94 444 PRO A O 1
ATOM 3275 N N . ILE A 1 445 ? 2.569 -3.354 -8.310 1.00 88.81 445 ILE A N 1
ATOM 3276 C CA . ILE A 1 445 ? 3.536 -3.835 -9.309 1.00 88.81 445 ILE A CA 1
ATOM 3277 C C . ILE A 1 445 ? 4.579 -2.742 -9.545 1.00 88.81 445 ILE A C 1
ATOM 3279 O O . ILE A 1 445 ? 4.248 -1.601 -9.870 1.00 88.81 445 ILE A O 1
ATOM 3283 N N . ASP A 1 446 ? 5.855 -3.092 -9.382 1.00 92.56 446 ASP A N 1
ATOM 3284 C CA . ASP A 1 446 ? 6.962 -2.191 -9.693 1.00 92.56 446 ASP A CA 1
ATOM 3285 C C . ASP A 1 446 ? 7.198 -2.149 -11.214 1.00 92.56 446 ASP A C 1
ATOM 3287 O O . ASP A 1 446 ? 7.500 -3.170 -11.836 1.00 92.56 446 ASP A O 1
ATOM 3291 N N . VAL A 1 447 ? 7.091 -0.959 -11.806 1.00 95.44 447 VAL A N 1
ATOM 3292 C CA . VAL A 1 447 ? 7.291 -0.709 -13.239 1.00 95.44 447 VAL A CA 1
ATOM 3293 C C . VAL A 1 447 ? 8.492 0.207 -13.440 1.00 95.44 447 VAL A C 1
ATOM 3295 O O . VAL A 1 447 ? 8.567 1.297 -12.867 1.00 95.44 447 VAL A O 1
ATOM 3298 N N . TYR A 1 448 ? 9.428 -0.208 -14.288 1.00 95.50 448 TYR A N 1
ATOM 3299 C CA . TYR A 1 448 ? 10.624 0.558 -14.614 1.00 95.50 448 TYR A CA 1
ATOM 3300 C C . TYR A 1 448 ? 10.687 0.885 -16.103 1.00 95.50 448 TYR A C 1
ATOM 3302 O O . TYR A 1 448 ? 10.312 0.082 -16.954 1.00 95.50 448 TYR A O 1
ATOM 3310 N N . THR A 1 449 ? 11.219 2.065 -16.419 1.00 94.19 449 THR A N 1
ATOM 3311 C CA . THR A 1 449 ? 11.508 2.467 -17.798 1.00 94.19 449 THR A CA 1
ATOM 3312 C C . THR A 1 449 ? 12.858 3.166 -17.914 1.00 94.19 449 THR A C 1
ATOM 3314 O O . THR A 1 449 ? 13.267 3.937 -17.036 1.00 94.19 449 THR A O 1
ATOM 3317 N N . MET A 1 450 ? 13.570 2.861 -18.998 1.00 90.12 450 MET A N 1
ATOM 3318 C CA . MET A 1 450 ? 14.945 3.278 -19.264 1.00 90.12 450 MET A CA 1
ATOM 3319 C C . MET A 1 450 ? 15.162 3.524 -20.756 1.00 90.12 450 MET A C 1
ATOM 3321 O O . MET A 1 450 ? 14.555 2.869 -21.598 1.00 90.12 450 MET A O 1
ATOM 3325 N N . HIS A 1 451 ? 16.106 4.409 -21.074 1.00 88.81 451 HIS A N 1
ATOM 3326 C CA . HIS A 1 451 ? 16.667 4.545 -22.412 1.00 88.81 451 HIS A CA 1
ATOM 3327 C C . HIS A 1 451 ? 18.197 4.619 -22.315 1.00 88.81 451 HIS A C 1
ATOM 3329 O O . HIS A 1 451 ? 18.747 5.636 -21.875 1.00 88.81 451 HIS A O 1
ATOM 3335 N N . PHE A 1 452 ? 18.906 3.561 -22.718 1.00 88.12 452 PHE A N 1
ATOM 3336 C CA . PHE A 1 452 ? 20.372 3.583 -22.749 1.00 88.12 452 PHE A CA 1
ATOM 3337 C C . PHE A 1 452 ? 20.909 4.549 -23.810 1.00 88.12 452 PHE A C 1
ATOM 3339 O O . PHE A 1 452 ? 20.216 5.061 -24.690 1.00 88.12 452 PHE A O 1
ATOM 3346 N N . CYS A 1 453 ? 22.174 4.919 -23.679 1.00 81.94 453 CYS A N 1
ATOM 3347 C CA . CYS A 1 453 ? 22.834 5.775 -24.653 1.00 81.94 453 CYS A CA 1
ATOM 3348 C C . CYS A 1 453 ? 22.999 5.059 -26.012 1.00 81.94 453 CYS A C 1
ATOM 3350 O O . CYS A 1 453 ? 23.501 3.935 -26.101 1.00 81.94 453 CYS A O 1
ATOM 3352 N N . ALA A 1 454 ? 22.631 5.739 -27.098 1.00 78.88 454 ALA A N 1
ATOM 3353 C CA . ALA A 1 454 ? 22.731 5.180 -28.442 1.00 78.88 454 ALA A CA 1
ATOM 3354 C C . ALA A 1 454 ? 24.164 5.244 -29.001 1.00 78.88 454 ALA A C 1
ATOM 3356 O O . ALA A 1 454 ? 24.914 6.199 -28.768 1.00 78.88 454 ALA A O 1
ATOM 3357 N N . GLY A 1 455 ? 24.540 4.259 -29.821 1.00 71.88 455 GLY A N 1
ATOM 3358 C CA . GLY A 1 455 ? 25.808 4.291 -30.563 1.00 71.88 455 GLY A CA 1
ATOM 3359 C C . GLY A 1 455 ? 25.887 5.446 -31.571 1.00 71.88 455 GLY A C 1
ATOM 3360 O O . GLY A 1 455 ? 26.965 5.993 -31.804 1.00 71.88 455 GLY A O 1
ATOM 3361 N N . SER A 1 456 ? 24.742 5.881 -32.108 1.00 67.56 456 SER A N 1
ATOM 3362 C CA . SER A 1 456 ? 24.615 6.991 -33.068 1.00 67.56 456 SER A CA 1
ATOM 3363 C C . SER A 1 456 ? 25.098 8.342 -32.524 1.00 67.56 456 SER A C 1
ATOM 3365 O O . SER A 1 456 ? 25.528 9.197 -33.297 1.00 67.56 456 SER A O 1
ATOM 3367 N N . ILE A 1 457 ? 25.089 8.521 -31.200 1.00 67.69 457 ILE A N 1
ATOM 3368 C CA . ILE A 1 457 ? 25.594 9.723 -30.517 1.00 67.69 457 ILE A CA 1
ATOM 3369 C C . ILE A 1 457 ? 26.995 9.529 -29.915 1.00 67.69 457 ILE A C 1
ATOM 3371 O O . ILE A 1 457 ? 27.488 10.410 -29.212 1.00 67.69 457 ILE A O 1
ATOM 3375 N N . GLY A 1 458 ? 27.651 8.402 -30.219 1.00 69.12 458 GLY A N 1
ATOM 3376 C CA . GLY A 1 458 ? 29.027 8.101 -29.822 1.00 69.12 458 GLY A CA 1
ATOM 3377 C C . GLY A 1 458 ? 29.180 7.206 -28.591 1.00 69.12 458 GLY A C 1
ATOM 3378 O O . GLY A 1 458 ? 30.308 7.042 -28.138 1.00 69.12 458 GLY A O 1
ATOM 3379 N N . CYS A 1 459 ? 28.098 6.621 -28.061 1.00 78.38 459 CYS A N 1
ATOM 3380 C CA . CYS A 1 459 ? 28.181 5.795 -26.856 1.00 78.38 459 CYS A CA 1
ATOM 3381 C C . CYS A 1 459 ? 28.745 4.395 -27.134 1.00 78.38 459 CYS A C 1
ATOM 3383 O O . CYS A 1 459 ? 28.230 3.657 -27.988 1.00 78.38 459 CYS A O 1
ATOM 3385 N N . SER A 1 460 ? 29.782 4.010 -26.390 1.00 84.56 460 SER A N 1
ATOM 3386 C CA . SER A 1 460 ? 30.421 2.700 -26.533 1.00 84.56 460 SER A CA 1
ATOM 3387 C C . SER A 1 460 ? 29.603 1.581 -25.875 1.00 84.56 460 SER A C 1
ATOM 3389 O O . SER A 1 460 ? 28.740 1.823 -25.033 1.00 84.56 460 SER A O 1
ATOM 3391 N N . MET A 1 461 ? 29.884 0.325 -26.242 1.00 86.69 461 MET A N 1
ATOM 3392 C CA . MET A 1 461 ? 29.250 -0.818 -25.575 1.00 86.69 461 MET A CA 1
ATOM 3393 C C . MET A 1 461 ? 29.630 -0.892 -24.092 1.00 86.69 461 MET A C 1
ATOM 3395 O O . MET A 1 461 ? 28.775 -1.169 -23.263 1.00 86.69 461 MET A O 1
ATOM 3399 N N . ALA A 1 462 ? 30.887 -0.584 -23.755 1.00 85.94 462 ALA A N 1
ATOM 3400 C CA . ALA A 1 462 ? 31.357 -0.562 -22.370 1.00 85.94 462 ALA A CA 1
ATOM 3401 C C . ALA A 1 462 ? 30.594 0.468 -21.525 1.00 85.94 462 ALA A C 1
ATOM 3403 O O . ALA A 1 462 ? 30.280 0.208 -20.369 1.00 85.94 462 ALA A O 1
ATOM 3404 N N . GLU A 1 463 ? 30.253 1.614 -22.112 1.00 84.69 463 GLU A N 1
ATOM 3405 C CA . GLU A 1 463 ? 29.447 2.625 -21.439 1.00 84.69 463 GLU A CA 1
ATOM 3406 C C . GLU A 1 463 ? 28.024 2.118 -21.187 1.00 84.69 463 GLU A C 1
ATOM 3408 O O . GLU A 1 463 ? 27.568 2.175 -20.049 1.00 84.69 463 GLU A O 1
ATOM 3413 N N . ARG A 1 464 ? 27.365 1.496 -22.178 1.00 88.38 464 ARG A N 1
ATOM 3414 C CA . ARG A 1 464 ? 26.067 0.823 -21.961 1.00 88.38 464 ARG A CA 1
ATOM 3415 C C . ARG A 1 464 ? 26.132 -0.280 -20.900 1.00 88.38 464 ARG A C 1
ATOM 3417 O O . ARG A 1 464 ? 25.178 -0.446 -20.150 1.00 88.38 464 ARG A O 1
ATOM 3424 N N . THR A 1 465 ? 27.243 -1.008 -20.796 1.00 90.50 465 THR A N 1
ATOM 3425 C CA . THR A 1 465 ? 27.444 -2.012 -19.737 1.00 90.50 465 THR A CA 1
ATOM 3426 C C . THR A 1 465 ? 27.434 -1.367 -18.351 1.00 90.50 465 THR A C 1
ATOM 3428 O O . THR A 1 465 ? 26.717 -1.838 -17.477 1.00 90.50 465 THR A O 1
ATOM 3431 N N . VAL A 1 466 ? 28.128 -0.239 -18.167 1.00 88.00 466 VAL A N 1
ATOM 3432 C CA . VAL A 1 466 ? 28.082 0.526 -16.906 1.00 88.00 466 VAL A CA 1
ATOM 3433 C C . VAL A 1 466 ? 26.668 1.053 -16.629 1.00 88.00 466 VAL A C 1
ATOM 3435 O O . VAL A 1 466 ? 26.211 1.031 -15.489 1.00 88.00 466 VAL A O 1
ATOM 3438 N N . GLN A 1 467 ? 25.943 1.494 -17.663 1.00 89.38 467 GLN A N 1
ATOM 3439 C CA . GLN A 1 467 ? 24.547 1.923 -17.518 1.00 89.38 467 GLN A CA 1
ATOM 3440 C C . GLN A 1 467 ? 23.638 0.790 -17.030 1.00 89.38 467 GLN A C 1
ATOM 3442 O O . GLN A 1 467 ? 22.785 1.026 -16.173 1.00 89.38 467 GLN A O 1
ATOM 3447 N N . ALA A 1 468 ? 23.848 -0.428 -17.533 1.00 92.38 468 ALA A N 1
ATOM 3448 C CA . ALA A 1 468 ? 23.127 -1.613 -17.089 1.00 92.38 468 ALA A CA 1
ATOM 3449 C C . ALA A 1 468 ? 23.445 -1.987 -15.641 1.00 92.38 468 ALA A C 1
ATOM 3451 O O . ALA A 1 468 ? 22.510 -2.223 -14.887 1.00 92.38 468 ALA A O 1
ATOM 3452 N N . GLU A 1 469 ? 24.715 -1.965 -15.225 1.00 91.88 469 GLU A N 1
ATOM 3453 C CA . GLU A 1 469 ? 25.100 -2.226 -13.828 1.00 91.88 469 GLU A CA 1
ATOM 3454 C C . GLU A 1 469 ? 24.384 -1.271 -12.862 1.00 91.88 469 GLU A C 1
ATOM 3456 O O . GLU A 1 469 ? 23.739 -1.707 -11.912 1.00 91.88 469 GLU A O 1
ATOM 3461 N N . VAL A 1 470 ? 24.409 0.035 -13.150 1.00 90.25 470 VAL A N 1
ATOM 3462 C CA . VAL A 1 470 ? 23.745 1.045 -12.308 1.00 90.25 470 VAL A CA 1
ATOM 3463 C C . VAL A 1 470 ? 22.226 0.867 -12.296 1.00 90.25 470 VAL A C 1
ATOM 3465 O O . VAL A 1 470 ? 21.581 1.115 -11.277 1.00 90.25 470 VAL A O 1
ATOM 3468 N N . PHE A 1 471 ? 21.635 0.467 -13.422 1.00 92.44 471 PHE A N 1
ATOM 3469 C CA . PHE A 1 471 ? 20.196 0.248 -13.505 1.00 92.44 471 PHE A CA 1
ATOM 3470 C C . PHE A 1 471 ? 19.752 -1.017 -12.760 1.00 92.44 471 PHE A C 1
ATOM 3472 O O . PHE A 1 471 ? 18.737 -0.973 -12.067 1.00 92.44 471 PHE A O 1
ATOM 3479 N N . ILE A 1 472 ? 20.532 -2.099 -12.836 1.00 93.19 472 ILE A N 1
ATOM 3480 C CA . ILE A 1 472 ? 20.315 -3.320 -12.051 1.00 93.19 472 ILE A CA 1
ATOM 3481 C C . ILE A 1 472 ? 20.418 -2.995 -10.559 1.00 93.19 472 ILE A C 1
ATOM 3483 O O . ILE A 1 472 ? 19.476 -3.277 -9.826 1.00 93.19 472 ILE A O 1
ATOM 3487 N N . ASP A 1 473 ? 21.480 -2.305 -10.126 1.00 90.62 473 ASP A N 1
ATOM 3488 C CA . ASP A 1 473 ? 21.646 -1.876 -8.729 1.00 90.62 473 ASP A CA 1
ATOM 3489 C C . ASP A 1 473 ? 20.460 -1.020 -8.252 1.00 90.62 473 ASP A C 1
ATOM 3491 O O . ASP A 1 473 ? 19.990 -1.158 -7.120 1.00 90.62 473 ASP A O 1
ATOM 3495 N N . PHE A 1 474 ? 19.958 -0.124 -9.108 1.00 90.44 474 PHE A N 1
ATOM 3496 C CA . PHE A 1 474 ? 18.785 0.686 -8.798 1.00 90.44 474 PHE A CA 1
ATOM 3497 C C . PHE A 1 474 ? 17.529 -0.167 -8.633 1.00 90.44 474 PHE A C 1
ATOM 3499 O O . PHE A 1 474 ? 16.817 0.017 -7.645 1.00 90.44 474 PHE A O 1
ATOM 3506 N N . LEU A 1 475 ? 17.255 -1.089 -9.559 1.00 92.56 475 LEU A N 1
ATOM 3507 C CA . LEU A 1 475 ? 16.104 -1.981 -9.461 1.00 92.56 475 LEU A CA 1
ATOM 3508 C C . LEU A 1 475 ? 16.210 -2.854 -8.209 1.00 92.56 475 LEU A C 1
ATOM 3510 O O . LEU A 1 475 ? 15.292 -2.847 -7.399 1.00 92.56 475 LEU A O 1
ATOM 3514 N N . GLU A 1 476 ? 17.338 -3.526 -7.983 1.00 87.12 476 GLU A N 1
ATOM 3515 C CA . GLU A 1 476 ? 17.535 -4.398 -6.818 1.00 87.12 476 GLU A CA 1
ATOM 3516 C C . GLU A 1 476 ? 17.414 -3.645 -5.486 1.00 87.12 476 GLU A C 1
ATOM 3518 O O . GLU A 1 476 ? 16.868 -4.173 -4.519 1.00 87.12 476 GLU A O 1
ATOM 3523 N N . ALA A 1 477 ? 17.880 -2.396 -5.418 1.00 83.88 477 ALA A N 1
ATOM 3524 C CA . ALA A 1 477 ? 17.785 -1.590 -4.204 1.00 83.88 477 ALA A CA 1
ATOM 3525 C C . ALA A 1 477 ? 16.374 -1.044 -3.928 1.00 83.88 477 ALA A C 1
ATOM 3527 O O . ALA A 1 477 ? 16.097 -0.636 -2.797 1.00 83.88 477 ALA A O 1
ATOM 3528 N N . THR A 1 478 ? 15.509 -0.974 -4.943 1.00 85.19 478 THR A N 1
ATOM 3529 C CA . THR A 1 478 ? 14.215 -0.280 -4.852 1.00 85.19 478 THR A CA 1
ATOM 3530 C C . THR A 1 478 ? 13.014 -1.206 -4.991 1.00 85.19 478 THR A C 1
ATOM 3532 O O . THR A 1 478 ? 11.978 -0.925 -4.389 1.00 85.19 478 THR A O 1
ATOM 3535 N N . HIS A 1 479 ? 13.142 -2.319 -5.711 1.00 86.12 479 HIS A N 1
ATOM 3536 C CA . HIS A 1 479 ? 12.071 -3.279 -5.933 1.00 86.12 479 HIS A CA 1
ATOM 3537 C C . HIS A 1 479 ? 11.667 -3.942 -4.612 1.00 86.12 479 HIS A C 1
ATOM 3539 O O . HIS A 1 479 ? 12.464 -4.624 -3.963 1.00 86.12 479 HIS A O 1
ATOM 3545 N N . VAL A 1 480 ? 10.420 -3.726 -4.198 1.00 74.50 480 VAL A N 1
ATOM 3546 C CA . VAL A 1 480 ? 9.878 -4.239 -2.923 1.00 74.50 480 VAL A CA 1
ATOM 3547 C C . VAL A 1 480 ? 8.548 -4.963 -3.089 1.00 74.50 480 VAL A C 1
ATOM 3549 O O . VAL A 1 480 ? 8.059 -5.530 -2.113 1.00 74.50 480 VAL A O 1
ATOM 3552 N N . SER A 1 481 ? 7.970 -4.944 -4.293 1.00 74.94 481 SER A N 1
ATOM 3553 C CA . SER A 1 481 ? 6.754 -5.690 -4.600 1.00 74.94 481 SER A CA 1
ATOM 3554 C C . SER A 1 481 ? 6.959 -7.206 -4.453 1.00 74.94 481 SER A C 1
ATOM 3556 O O . SER A 1 481 ? 8.045 -7.739 -4.696 1.00 74.94 481 SER A O 1
ATOM 3558 N N . ALA A 1 482 ? 5.886 -7.893 -4.046 1.00 72.31 482 ALA A N 1
ATOM 3559 C CA . ALA A 1 482 ? 5.804 -9.352 -3.991 1.00 72.31 482 ALA A CA 1
ATOM 3560 C C . ALA A 1 482 ? 5.576 -9.994 -5.379 1.00 72.31 482 ALA A C 1
ATOM 3562 O O . ALA A 1 482 ? 5.680 -11.220 -5.514 1.00 72.31 482 ALA A O 1
ATOM 3563 N N . HIS A 1 483 ? 5.290 -9.171 -6.395 1.00 83.81 483 HIS A N 1
ATOM 3564 C CA . HIS A 1 483 ? 5.201 -9.547 -7.802 1.00 83.81 483 HIS A CA 1
ATOM 3565 C C . HIS A 1 483 ? 6.511 -9.245 -8.540 1.00 83.81 483 HIS A C 1
ATOM 3567 O O . HIS A 1 483 ? 7.272 -8.386 -8.097 1.00 83.81 483 HIS A O 1
ATOM 3573 N N . PRO A 1 484 ? 6.789 -9.920 -9.669 1.00 87.44 484 PRO A N 1
ATOM 3574 C CA . PRO A 1 484 ? 7.906 -9.568 -10.541 1.00 87.44 484 PRO A CA 1
ATOM 3575 C C . PRO A 1 484 ? 7.835 -8.107 -10.998 1.00 87.44 484 PRO A C 1
ATOM 3577 O O . PRO A 1 484 ? 6.750 -7.594 -11.279 1.00 87.44 484 PRO A O 1
ATOM 3580 N N . ALA A 1 485 ? 8.986 -7.444 -11.100 1.00 92.44 485 ALA A N 1
ATOM 3581 C CA . ALA A 1 485 ? 9.034 -6.102 -11.668 1.00 92.44 485 ALA A CA 1
ATOM 3582 C C . ALA A 1 485 ? 8.985 -6.164 -13.196 1.00 92.44 485 ALA A C 1
ATOM 3584 O O . ALA A 1 485 ? 9.611 -7.025 -13.821 1.00 92.44 485 ALA A O 1
ATOM 3585 N N . ILE A 1 486 ? 8.283 -5.205 -13.793 1.00 94.94 486 ILE A N 1
ATOM 3586 C CA . ILE A 1 486 ? 8.148 -5.089 -15.242 1.00 94.94 486 ILE A CA 1
ATOM 3587 C C . ILE A 1 486 ? 9.035 -3.949 -15.733 1.00 94.94 486 ILE A C 1
ATOM 3589 O O . ILE A 1 486 ? 8.957 -2.826 -15.234 1.00 94.94 486 ILE A O 1
ATOM 3593 N N . VAL A 1 487 ? 9.885 -4.224 -16.717 1.00 95.38 487 VAL A N 1
ATOM 3594 C CA . VAL A 1 487 ? 10.880 -3.278 -17.225 1.00 95.38 487 VAL A CA 1
ATOM 3595 C C . VAL A 1 487 ? 10.698 -3.093 -18.725 1.00 95.38 487 VAL A C 1
ATOM 3597 O O . VAL A 1 487 ? 11.109 -3.942 -19.508 1.00 95.38 487 VAL A O 1
ATOM 3600 N N . GLY A 1 488 ? 10.117 -1.972 -19.142 1.00 93.88 488 GLY A N 1
ATOM 3601 C CA . GLY A 1 488 ? 10.018 -1.615 -20.558 1.00 93.88 488 GLY A CA 1
ATOM 3602 C C . GLY A 1 488 ? 11.049 -0.555 -20.931 1.00 93.88 488 GLY A C 1
ATOM 3603 O O . GLY A 1 488 ? 11.074 0.524 -20.337 1.00 93.88 488 GLY A O 1
ATOM 3604 N N . ALA A 1 489 ? 11.931 -0.849 -21.885 1.00 91.94 489 ALA A N 1
ATOM 3605 C CA . ALA A 1 489 ? 13.043 0.042 -22.207 1.00 91.94 489 ALA A CA 1
ATOM 3606 C C . ALA A 1 489 ? 13.487 -0.020 -23.673 1.00 91.94 489 ALA A C 1
ATOM 3608 O O . ALA A 1 489 ? 13.304 -1.030 -24.354 1.00 91.94 489 ALA A O 1
ATOM 3609 N N . ASP A 1 490 ? 14.154 1.051 -24.111 1.00 90.31 490 ASP A N 1
ATOM 3610 C CA . ASP A 1 490 ? 15.084 1.011 -25.243 1.00 90.31 490 ASP A CA 1
ATOM 3611 C C . ASP A 1 490 ? 16.498 0.798 -24.690 1.00 90.31 490 ASP A C 1
ATOM 3613 O O . ASP A 1 490 ? 17.159 1.717 -24.182 1.00 90.31 490 ASP A O 1
ATOM 3617 N N . PHE A 1 491 ? 16.966 -0.444 -24.769 1.00 90.88 491 PHE A N 1
ATOM 3618 C CA . PHE A 1 491 ? 18.272 -0.826 -24.256 1.00 90.88 491 PHE A CA 1
ATOM 3619 C C . PHE A 1 491 ? 19.412 -0.431 -25.200 1.00 90.88 491 PHE A C 1
ATOM 3621 O O . PHE A 1 491 ? 20.569 -0.491 -24.793 1.00 90.88 491 PHE A O 1
ATOM 3628 N N . ASN A 1 492 ? 19.161 -0.033 -26.455 1.00 87.94 492 ASN A N 1
ATOM 3629 C CA . ASN A 1 492 ? 20.226 0.187 -27.451 1.00 87.94 492 ASN A CA 1
ATOM 3630 C C . ASN A 1 492 ? 21.289 -0.943 -27.488 1.00 87.94 492 ASN A C 1
ATOM 3632 O O . ASN A 1 492 ? 22.458 -0.725 -27.823 1.00 87.94 492 ASN A O 1
ATOM 3636 N N . ALA A 1 493 ? 20.886 -2.143 -27.085 1.00 88.00 493 ALA A N 1
ATOM 3637 C CA . ALA A 1 493 ? 21.698 -3.330 -26.898 1.00 88.00 493 ALA A CA 1
ATOM 3638 C C . ALA A 1 493 ? 20.811 -4.498 -27.297 1.00 88.00 493 ALA A C 1
ATOM 3640 O O . ALA A 1 493 ? 19.657 -4.566 -26.867 1.00 88.00 493 ALA A O 1
ATOM 3641 N N . HIS A 1 494 ? 21.315 -5.352 -28.178 1.00 82.94 494 HIS A N 1
ATOM 3642 C CA . HIS A 1 494 ? 20.470 -6.360 -28.780 1.00 82.94 494 HIS A CA 1
ATOM 3643 C C . HIS A 1 494 ? 20.395 -7.630 -27.935 1.00 82.94 494 HIS A C 1
ATOM 3645 O O . HIS A 1 494 ? 21.368 -8.050 -27.301 1.00 82.94 494 HIS A O 1
ATOM 3651 N N . THR A 1 495 ? 19.220 -8.245 -27.946 1.00 78.75 495 THR A N 1
ATOM 3652 C CA . THR A 1 495 ? 19.014 -9.618 -27.489 1.00 78.75 495 THR A CA 1
ATOM 3653 C C . THR A 1 495 ? 19.416 -10.560 -28.626 1.00 78.75 495 THR A C 1
ATOM 3655 O O . THR A 1 495 ? 19.157 -10.276 -29.794 1.00 78.75 495 THR A O 1
ATOM 3658 N N . GLY A 1 496 ? 20.161 -11.617 -28.311 1.00 69.25 496 GLY A N 1
ATOM 3659 C CA . GLY A 1 496 ? 20.668 -12.587 -29.276 1.00 69.25 496 GLY A CA 1
ATOM 3660 C C . GLY A 1 496 ? 19.878 -13.879 -29.181 1.00 69.25 496 GLY A C 1
ATOM 3661 O O . GLY A 1 496 ? 20.162 -14.728 -28.337 1.00 69.25 496 GLY A O 1
ATOM 3662 N N . THR A 1 497 ? 18.871 -14.032 -30.035 1.00 67.50 497 THR A N 1
ATOM 3663 C CA . THR A 1 497 ? 18.088 -15.267 -30.126 1.00 67.50 497 THR A CA 1
ATOM 3664 C C . THR A 1 497 ? 18.538 -16.102 -31.327 1.00 67.50 497 THR A C 1
ATOM 3666 O O . THR A 1 497 ? 19.133 -15.599 -32.278 1.00 67.50 497 THR A O 1
ATOM 3669 N N . ALA A 1 498 ? 18.297 -17.420 -31.292 1.00 56.47 498 ALA A N 1
ATOM 3670 C CA . ALA A 1 498 ? 18.780 -18.356 -32.315 1.00 56.47 498 ALA A CA 1
ATOM 3671 C C . ALA A 1 498 ? 18.426 -18.003 -33.780 1.00 56.47 498 ALA A C 1
ATOM 3673 O O . ALA A 1 498 ? 19.160 -18.461 -34.662 1.00 56.47 498 ALA A O 1
ATOM 3674 N N . PRO A 1 499 ? 17.348 -17.250 -34.074 1.00 58.06 499 PRO A N 1
ATOM 3675 C CA . PRO A 1 499 ? 17.086 -16.806 -35.432 1.00 58.06 499 PRO A CA 1
ATOM 3676 C C . PRO A 1 499 ? 17.506 -15.345 -35.735 1.00 58.06 499 PRO A C 1
ATOM 3678 O O . PRO A 1 499 ? 17.337 -14.919 -36.874 1.00 58.06 499 PRO A O 1
ATOM 3681 N N . ASP A 1 500 ? 18.079 -14.590 -34.789 1.00 67.06 500 ASP A N 1
ATOM 3682 C CA . ASP A 1 500 ? 18.569 -13.224 -35.036 1.00 67.06 500 ASP A CA 1
ATOM 3683 C C . ASP A 1 500 ? 19.864 -13.187 -35.868 1.00 67.06 500 ASP A C 1
ATOM 3685 O O . ASP A 1 500 ? 20.684 -14.109 -35.854 1.00 67.06 500 ASP A O 1
ATOM 3689 N N . SER A 1 501 ? 20.081 -12.065 -36.564 1.00 64.75 501 SER A N 1
ATOM 3690 C CA . SER A 1 501 ? 21.286 -11.810 -37.374 1.00 64.75 501 SER A CA 1
ATOM 3691 C C . SER A 1 501 ? 22.607 -11.875 -36.584 1.00 64.75 501 SER A C 1
ATOM 3693 O O . SER A 1 501 ? 23.650 -12.198 -37.162 1.00 64.75 501 SER A O 1
ATOM 3695 N N . ASP A 1 502 ? 22.570 -11.617 -35.272 1.00 72.75 502 ASP A N 1
ATOM 3696 C CA . ASP A 1 502 ? 23.619 -11.983 -34.314 1.00 72.75 502 ASP A CA 1
ATOM 3697 C C . ASP A 1 502 ? 22.975 -12.791 -33.174 1.00 72.75 502 ASP A C 1
ATOM 3699 O O . ASP A 1 502 ? 22.126 -12.261 -32.456 1.00 72.75 502 ASP A O 1
ATOM 3703 N N . PRO A 1 503 ? 23.334 -14.074 -33.001 1.00 71.94 503 PRO A N 1
ATOM 3704 C CA . PRO A 1 503 ? 22.701 -14.939 -32.013 1.00 71.94 503 PRO A CA 1
ATOM 3705 C C . PRO A 1 503 ? 23.239 -14.739 -30.589 1.00 71.94 503 PRO A C 1
ATOM 3707 O O . PRO A 1 503 ? 22.835 -15.476 -29.694 1.00 71.94 503 PRO A O 1
ATOM 3710 N N . ASN A 1 504 ? 24.192 -13.830 -30.363 1.00 81.62 504 ASN A N 1
ATOM 3711 C CA . ASN A 1 504 ? 24.748 -13.575 -29.031 1.00 81.62 504 ASN A CA 1
ATOM 3712 C C . ASN A 1 504 ? 24.159 -12.298 -28.462 1.00 81.62 504 ASN A C 1
ATOM 3714 O O . ASN A 1 504 ? 24.128 -11.304 -29.159 1.00 81.62 504 ASN A O 1
ATOM 3718 N N . ASN A 1 505 ? 23.760 -12.284 -27.200 1.00 85.88 505 ASN A N 1
ATOM 3719 C CA . ASN A 1 505 ? 23.371 -11.035 -26.558 1.00 85.88 505 ASN A CA 1
ATOM 3720 C C . ASN A 1 505 ? 24.522 -10.021 -26.535 1.00 85.88 505 ASN A C 1
ATOM 3722 O O . ASN A 1 505 ? 25.698 -10.377 -26.399 1.00 85.88 505 ASN A O 1
ATOM 3726 N N . ASP A 1 506 ? 24.163 -8.741 -26.534 1.00 90.31 506 ASP A N 1
ATOM 3727 C CA . ASP A 1 506 ? 25.093 -7.698 -26.130 1.00 90.31 506 ASP A CA 1
ATOM 3728 C C . ASP A 1 506 ? 25.375 -7.759 -24.609 1.00 90.31 506 ASP A C 1
ATOM 3730 O O . ASP A 1 506 ? 24.494 -8.117 -23.820 1.00 90.31 506 ASP A O 1
ATOM 3734 N N . PRO A 1 507 ? 26.564 -7.321 -24.142 1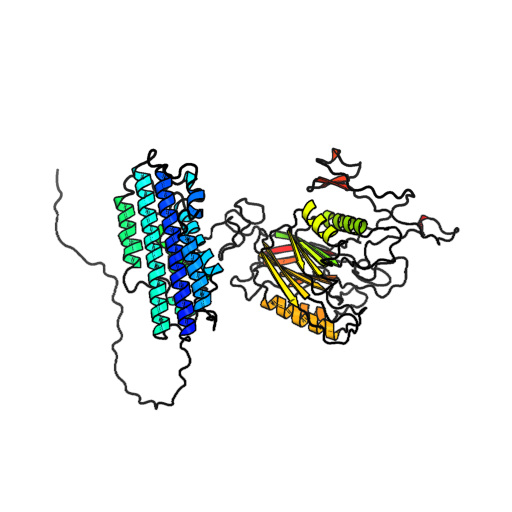.00 93.25 507 PRO A N 1
ATOM 3735 C CA . PRO A 1 507 ? 26.948 -7.402 -22.728 1.00 93.25 507 PRO A CA 1
ATOM 3736 C C . PRO A 1 507 ? 25.953 -6.811 -21.706 1.00 93.25 507 PRO A C 1
ATOM 3738 O O . PRO A 1 507 ? 25.803 -7.401 -20.637 1.00 93.25 507 PRO A O 1
ATOM 3741 N N . PRO A 1 508 ? 25.262 -5.677 -21.965 1.00 92.56 508 PRO A N 1
ATOM 3742 C CA . PRO A 1 508 ? 24.213 -5.176 -21.072 1.00 92.56 508 PRO A CA 1
ATOM 3743 C C . PRO A 1 508 ? 23.068 -6.175 -20.847 1.00 92.56 508 PRO A C 1
ATOM 3745 O O . PRO A 1 508 ? 22.580 -6.294 -19.727 1.00 92.56 508 PRO A O 1
ATOM 3748 N N . ILE A 1 509 ? 22.665 -6.903 -21.893 1.00 91.81 509 ILE A N 1
ATOM 3749 C CA . ILE A 1 509 ? 21.596 -7.906 -21.831 1.00 91.81 509 ILE A CA 1
ATOM 3750 C C . ILE A 1 509 ? 22.075 -9.141 -21.060 1.00 91.81 509 ILE A C 1
ATOM 3752 O O . ILE A 1 509 ? 21.354 -9.636 -20.194 1.00 91.81 509 ILE A O 1
ATOM 3756 N N . ASP A 1 510 ? 23.315 -9.588 -21.289 1.00 92.12 510 ASP A N 1
ATOM 3757 C CA . ASP A 1 510 ? 23.917 -10.693 -20.528 1.00 92.12 510 ASP A CA 1
ATOM 3758 C C . ASP A 1 510 ? 23.964 -10.410 -19.019 1.00 92.12 510 ASP A C 1
ATOM 3760 O O . ASP A 1 510 ? 23.734 -11.312 -18.212 1.00 92.12 510 ASP A O 1
ATOM 3764 N N . LEU A 1 511 ? 24.235 -9.162 -18.615 1.00 93.94 511 LEU A N 1
ATOM 3765 C CA . LEU A 1 511 ? 24.214 -8.773 -17.201 1.00 93.94 511 LEU A CA 1
ATOM 3766 C C . LEU A 1 511 ? 22.815 -8.893 -16.589 1.00 93.94 511 LEU A C 1
ATOM 3768 O O . LEU A 1 511 ? 22.681 -9.418 -15.485 1.00 93.94 511 LEU A O 1
ATOM 3772 N N . MET A 1 512 ? 21.780 -8.447 -17.303 1.00 93.06 512 MET A N 1
ATOM 3773 C CA . MET A 1 512 ? 20.392 -8.542 -16.834 1.00 93.06 512 MET A CA 1
ATOM 3774 C C . MET A 1 512 ? 19.948 -10.004 -16.721 1.00 93.06 512 MET A C 1
ATOM 3776 O O . MET A 1 512 ? 19.390 -10.405 -15.700 1.00 93.06 512 MET A O 1
ATOM 3780 N N . GLN A 1 513 ? 20.279 -10.838 -17.710 1.00 90.56 513 GLN A N 1
ATOM 3781 C CA . GLN A 1 513 ? 20.007 -12.276 -17.645 1.00 90.56 513 GLN A CA 1
ATOM 3782 C C . GLN A 1 513 ? 20.775 -12.963 -16.508 1.00 90.56 513 GLN A C 1
ATOM 3784 O O . GLN A 1 513 ? 20.232 -13.828 -15.821 1.00 90.56 513 GLN A O 1
ATOM 3789 N N . ALA A 1 514 ? 22.021 -12.555 -16.244 1.00 91.25 514 ALA A N 1
ATOM 3790 C CA . ALA A 1 514 ? 22.794 -13.051 -15.106 1.00 91.25 514 ALA A CA 1
ATOM 3791 C C . ALA A 1 514 ? 22.196 -12.633 -13.748 1.00 91.25 514 ALA A C 1
ATOM 3793 O O . ALA A 1 514 ? 22.332 -13.380 -12.776 1.00 91.25 514 ALA A O 1
ATOM 3794 N N . ALA A 1 515 ? 21.502 -11.491 -13.691 1.00 89.62 515 ALA A N 1
ATOM 3795 C CA . ALA A 1 515 ? 20.689 -11.059 -12.551 1.00 89.62 515 ALA A CA 1
ATOM 3796 C C . ALA A 1 515 ? 19.328 -11.789 -12.464 1.00 89.62 515 ALA A C 1
ATOM 3798 O O . ALA A 1 515 ? 18.529 -11.526 -11.566 1.00 89.62 515 ALA A O 1
ATOM 3799 N N . GLY A 1 516 ? 19.061 -12.736 -13.369 1.00 88.88 516 GLY A N 1
ATOM 3800 C CA . GLY A 1 516 ? 17.852 -13.558 -13.385 1.00 88.88 516 GLY A CA 1
ATOM 3801 C C . GLY A 1 516 ? 16.673 -12.933 -14.125 1.00 88.88 516 GLY A C 1
ATOM 3802 O O . GLY A 1 516 ? 15.559 -13.430 -13.984 1.00 88.88 516 GLY A O 1
ATOM 3803 N N . TRP A 1 517 ? 16.889 -11.855 -14.882 1.00 90.88 517 TRP A N 1
ATOM 3804 C CA . TRP A 1 517 ? 15.841 -11.254 -15.700 1.00 90.88 517 TRP A CA 1
ATOM 3805 C C . TRP A 1 517 ? 15.633 -12.082 -16.969 1.00 90.88 517 TRP A C 1
ATOM 3807 O O . TRP A 1 517 ? 16.566 -12.716 -17.466 1.00 90.88 517 TRP A O 1
ATOM 3817 N N . PHE A 1 518 ? 14.426 -12.052 -17.521 1.00 85.88 518 PHE A N 1
ATOM 3818 C CA . PHE A 1 518 ? 14.130 -12.676 -18.810 1.00 85.88 518 PHE A CA 1
ATOM 3819 C C . PHE A 1 518 ? 13.379 -11.711 -19.722 1.00 85.88 518 PHE A C 1
ATOM 3821 O O . PHE A 1 518 ? 12.672 -10.822 -19.243 1.00 85.88 518 PHE A O 1
ATOM 3828 N N . SER A 1 519 ? 13.564 -11.866 -21.033 1.00 83.94 519 SER A N 1
ATOM 3829 C CA . SER A 1 519 ? 12.843 -11.076 -22.027 1.00 83.94 519 SER A CA 1
ATOM 3830 C C . SER A 1 519 ? 11.490 -11.725 -22.272 1.00 83.94 519 SER A C 1
ATOM 3832 O O . SER A 1 519 ? 11.398 -12.946 -22.311 1.00 83.94 519 SER A O 1
ATOM 3834 N N . LEU A 1 520 ? 10.441 -10.929 -22.459 1.00 77.88 520 LEU A N 1
ATOM 3835 C CA . LEU A 1 520 ? 9.204 -11.458 -23.036 1.00 77.88 520 LEU A CA 1
ATOM 3836 C C . LEU A 1 520 ? 9.390 -11.708 -24.535 1.00 77.88 520 LEU A C 1
ATOM 3838 O O . LEU A 1 520 ? 8.886 -12.673 -25.074 1.00 77.88 520 LEU A O 1
ATOM 3842 N N . PHE A 1 521 ? 10.231 -10.912 -25.195 1.00 70.50 521 PHE A N 1
ATOM 3843 C CA . PHE A 1 521 ? 10.429 -10.969 -26.641 1.00 70.50 521 PHE A CA 1
ATOM 3844 C C . PHE A 1 521 ? 11.480 -12.010 -27.083 1.00 70.50 521 PHE A C 1
ATOM 3846 O O . PHE A 1 521 ? 12.396 -11.674 -27.840 1.00 70.50 521 PHE A O 1
ATOM 3853 N N . ASP A 1 522 ? 11.468 -13.231 -26.530 1.00 63.41 522 ASP A N 1
ATOM 3854 C CA . ASP A 1 522 ? 12.477 -14.274 -26.818 1.00 63.41 522 ASP A CA 1
ATOM 3855 C C . ASP A 1 522 ? 11.949 -15.720 -26.982 1.00 63.41 522 ASP A C 1
ATOM 3857 O O . ASP A 1 522 ? 12.725 -16.611 -27.355 1.00 63.41 522 ASP A O 1
ATOM 3861 N N . GLY A 1 523 ? 10.645 -15.958 -26.786 1.00 59.41 523 GLY A N 1
ATOM 3862 C CA . GLY A 1 523 ? 10.055 -17.302 -26.789 1.00 59.41 523 GLY A CA 1
ATOM 3863 C C . GLY A 1 523 ? 9.360 -17.707 -28.092 1.00 59.41 523 GLY A C 1
ATOM 3864 O O . GLY A 1 523 ? 9.685 -18.742 -28.686 1.00 59.41 523 GLY A O 1
ATOM 3865 N N . PHE A 1 524 ? 8.373 -16.918 -28.526 1.00 58.81 524 PHE A N 1
ATOM 3866 C CA . PHE A 1 524 ? 7.446 -17.272 -29.615 1.00 58.81 524 PHE A CA 1
ATOM 3867 C C . PHE A 1 524 ? 7.584 -16.400 -30.871 1.00 58.81 524 PHE A C 1
ATOM 3869 O O . PHE A 1 524 ? 6.921 -16.672 -31.877 1.00 58.81 524 PHE A O 1
ATOM 3876 N N . ASP A 1 525 ? 8.437 -15.380 -30.824 1.00 70.44 525 ASP A N 1
ATOM 3877 C CA . ASP A 1 525 ? 8.431 -14.287 -31.795 1.00 70.44 525 ASP A CA 1
ATOM 3878 C C . ASP A 1 525 ? 9.228 -14.576 -33.064 1.00 70.44 525 ASP A C 1
ATOM 3880 O O . ASP A 1 525 ? 10.153 -15.395 -33.103 1.00 70.44 525 ASP A O 1
ATOM 3884 N N . ALA A 1 526 ? 8.875 -13.849 -34.126 1.00 70.19 526 ALA A N 1
ATOM 3885 C CA . ALA A 1 526 ? 9.653 -13.838 -35.352 1.00 70.19 526 ALA A CA 1
ATOM 3886 C C . ALA A 1 526 ? 11.053 -13.270 -35.098 1.00 70.19 526 ALA A C 1
ATOM 3888 O O . ALA A 1 526 ? 11.285 -12.510 -34.164 1.00 70.19 526 ALA A O 1
ATOM 3889 N N . ALA A 1 527 ? 12.003 -13.639 -35.940 1.00 72.69 527 ALA A N 1
ATOM 3890 C CA . ALA A 1 527 ? 13.400 -13.284 -35.772 1.00 72.69 527 ALA A CA 1
ATOM 3891 C C . ALA A 1 527 ? 13.747 -11.901 -36.323 1.00 72.69 527 ALA A C 1
ATOM 3893 O O . ALA A 1 527 ? 13.139 -11.448 -37.292 1.00 72.69 527 ALA A O 1
ATOM 3894 N N . CYS A 1 528 ? 14.764 -11.243 -35.767 1.00 77.31 528 CYS A N 1
ATOM 3895 C CA . CYS A 1 528 ? 15.383 -10.085 -36.401 1.00 77.31 528 CYS A CA 1
ATOM 3896 C C . CYS A 1 528 ? 16.523 -10.521 -37.341 1.00 77.31 528 CYS A C 1
ATOM 3898 O O . CYS A 1 528 ? 17.710 -10.461 -37.000 1.00 77.31 528 CYS A O 1
ATOM 3900 N N . ASP A 1 529 ? 16.164 -10.941 -38.555 1.00 72.44 529 ASP A N 1
ATOM 3901 C CA . ASP A 1 529 ? 17.080 -11.435 -39.589 1.00 72.44 529 ASP A CA 1
ATOM 3902 C C . ASP A 1 529 ? 17.283 -10.388 -40.697 1.00 72.44 529 ASP A C 1
ATOM 3904 O O . ASP A 1 529 ? 16.799 -10.501 -41.824 1.00 72.44 529 ASP A O 1
ATOM 3908 N N . ALA A 1 530 ? 17.982 -9.300 -40.373 1.00 68.62 530 ALA A N 1
ATOM 3909 C CA . ALA A 1 530 ? 18.328 -8.277 -41.355 1.00 68.62 530 ALA A CA 1
ATOM 3910 C C . ALA A 1 530 ? 19.401 -8.789 -42.346 1.00 68.62 530 ALA A C 1
ATOM 3912 O O . ALA A 1 530 ? 20.392 -9.380 -41.913 1.00 68.62 530 ALA A O 1
ATOM 3913 N N . PRO A 1 531 ? 19.288 -8.513 -43.662 1.00 64.25 531 PRO A N 1
ATOM 3914 C CA . PRO A 1 531 ? 18.343 -7.596 -44.306 1.00 64.25 531 PRO A CA 1
ATOM 3915 C C . PRO A 1 531 ? 17.034 -8.255 -44.787 1.00 64.25 531 PRO A C 1
ATOM 3917 O O . PRO A 1 531 ? 16.194 -7.544 -45.339 1.00 64.25 531 PRO A O 1
ATOM 3920 N N . THR A 1 532 ? 16.884 -9.573 -44.617 1.00 64.44 532 THR A N 1
ATOM 3921 C CA . THR A 1 532 ? 15.861 -10.444 -45.219 1.00 64.44 532 THR A CA 1
ATOM 3922 C C . THR A 1 532 ? 14.493 -10.338 -44.563 1.00 64.44 532 THR A C 1
ATOM 3924 O O . THR A 1 532 ? 13.534 -9.928 -45.215 1.00 64.44 532 THR A O 1
ATOM 3927 N N . ASP A 1 533 ? 14.397 -10.717 -43.296 1.00 67.62 533 ASP A N 1
ATOM 3928 C CA . ASP A 1 533 ? 13.170 -10.679 -42.518 1.00 67.62 533 ASP A CA 1
ATOM 3929 C C . ASP A 1 533 ? 13.387 -9.795 -41.294 1.00 67.62 533 ASP A C 1
ATOM 3931 O O . ASP A 1 533 ? 14.067 -10.151 -40.336 1.00 67.62 533 ASP A O 1
ATOM 3935 N N . ARG A 1 534 ? 12.807 -8.598 -41.342 1.00 67.62 534 ARG A N 1
ATOM 3936 C CA . ARG A 1 534 ? 12.880 -7.636 -40.240 1.00 67.62 534 ARG A CA 1
ATOM 3937 C C . ARG A 1 534 ? 11.669 -7.738 -39.326 1.00 67.62 534 ARG A C 1
ATOM 3939 O O . ARG A 1 534 ? 11.440 -6.806 -38.558 1.00 67.62 534 ARG A O 1
ATOM 3946 N N . SER A 1 535 ? 10.887 -8.819 -39.416 1.00 65.44 535 SER A N 1
ATOM 3947 C CA . SER A 1 535 ? 9.655 -8.983 -38.647 1.00 65.44 535 SER A CA 1
ATOM 3948 C C . SER A 1 535 ? 9.866 -9.169 -37.140 1.00 65.44 535 SER A C 1
ATOM 3950 O O . SER A 1 535 ? 8.934 -9.012 -36.370 1.00 65.44 535 SER A O 1
ATOM 3952 N N . GLY A 1 536 ? 11.094 -9.431 -36.692 1.00 69.44 536 GLY A N 1
ATOM 3953 C CA . GLY A 1 536 ? 11.451 -9.454 -35.272 1.00 69.44 536 GLY A CA 1
ATOM 3954 C C . GLY A 1 536 ? 12.305 -8.278 -34.794 1.00 69.44 536 GLY A C 1
ATOM 3955 O O . GLY A 1 536 ? 12.761 -8.306 -33.651 1.00 69.44 536 GLY A O 1
ATOM 3956 N N . CYS A 1 537 ? 12.590 -7.284 -35.647 1.00 76.56 537 CYS A N 1
ATOM 3957 C CA . CYS A 1 537 ? 13.432 -6.129 -35.305 1.00 76.56 537 CYS A CA 1
ATOM 3958 C C . CYS A 1 537 ? 12.600 -4.984 -34.713 1.00 76.56 537 CYS A C 1
ATOM 3960 O O . CYS A 1 537 ? 11.482 -4.746 -35.158 1.00 76.56 537 CYS A O 1
ATOM 3962 N N . THR A 1 538 ? 13.143 -4.224 -33.768 1.00 77.88 538 THR A N 1
ATOM 3963 C CA . THR A 1 538 ? 12.443 -3.064 -33.180 1.00 77.88 538 THR A CA 1
ATOM 3964 C C . THR A 1 538 ? 13.044 -1.731 -33.608 1.00 77.88 538 THR A C 1
ATOM 3966 O O . THR A 1 538 ? 12.387 -0.712 -33.464 1.00 77.88 538 THR A O 1
ATOM 3969 N N . SER A 1 539 ? 14.241 -1.735 -34.204 1.00 76.19 539 SER A N 1
ATOM 3970 C CA . SER A 1 539 ? 14.935 -0.555 -34.732 1.00 76.19 539 SER A CA 1
ATOM 3971 C C . SER A 1 539 ? 15.494 -0.814 -36.137 1.00 76.19 539 SER A C 1
ATOM 3973 O O . SER A 1 539 ? 15.743 -1.966 -36.509 1.00 76.19 539 SER A O 1
ATOM 3975 N N . GLY A 1 540 ? 15.704 0.251 -36.922 1.00 65.31 540 GLY A N 1
ATOM 3976 C CA . GLY A 1 540 ? 16.248 0.179 -38.291 1.00 65.31 540 GLY A CA 1
ATOM 3977 C C . GLY A 1 540 ? 15.222 -0.268 -39.342 1.00 65.31 540 GLY A C 1
ATOM 3978 O O . GLY A 1 540 ? 15.539 -0.991 -40.285 1.00 65.31 540 GLY A O 1
ATOM 3979 N N . ILE A 1 541 ? 13.959 0.115 -39.152 1.00 59.53 541 ILE A N 1
ATOM 3980 C CA . ILE A 1 541 ? 12.807 -0.336 -39.961 1.00 59.53 541 ILE A CA 1
ATOM 3981 C C . ILE A 1 541 ? 12.103 0.800 -40.720 1.00 59.53 541 ILE A C 1
ATOM 3983 O O . ILE A 1 541 ? 11.115 0.567 -41.410 1.00 59.53 541 ILE A O 1
ATOM 3987 N N . ALA A 1 542 ? 12.659 2.010 -40.638 1.00 50.28 542 ALA A N 1
ATOM 3988 C CA . ALA A 1 542 ? 12.154 3.248 -41.232 1.00 50.28 542 ALA A CA 1
ATOM 3989 C C . ALA A 1 542 ? 11.869 3.172 -42.740 1.00 50.28 542 ALA A C 1
ATOM 3991 O O . ALA A 1 542 ? 10.947 3.812 -43.241 1.00 50.28 542 ALA A O 1
ATOM 3992 N N . ASP A 1 543 ? 12.676 2.396 -43.470 1.00 49.59 543 ASP A N 1
ATOM 3993 C CA . ASP A 1 543 ? 12.625 2.315 -44.925 1.00 49.59 543 ASP A CA 1
ATOM 3994 C C . ASP A 1 543 ? 12.769 0.861 -45.400 1.00 49.59 543 ASP A C 1
ATOM 3996 O O . ASP A 1 543 ? 13.867 0.340 -45.616 1.00 49.59 543 ASP A O 1
ATOM 4000 N N . LEU A 1 544 ? 11.630 0.188 -45.585 1.00 45.81 544 LEU A N 1
ATOM 4001 C CA . LEU A 1 544 ? 11.586 -1.158 -46.164 1.00 45.81 544 LEU A CA 1
ATOM 4002 C C . LEU A 1 544 ? 11.887 -1.178 -47.677 1.00 45.81 544 LEU A C 1
ATOM 4004 O O . LEU A 1 544 ? 12.007 -2.261 -48.249 1.00 45.81 544 LEU A O 1
ATOM 4008 N N . THR A 1 545 ? 12.037 -0.024 -48.346 1.00 44.03 545 THR A N 1
ATOM 4009 C CA . THR A 1 545 ? 12.486 0.022 -49.754 1.00 44.03 545 THR A CA 1
ATOM 4010 C C . THR A 1 545 ? 13.989 -0.212 -49.887 1.00 44.03 545 THR A C 1
ATOM 4012 O O . THR A 1 545 ? 14.467 -0.641 -50.943 1.00 44.03 545 THR A O 1
ATOM 4015 N N . MET A 1 546 ? 14.739 -0.017 -48.797 1.00 47.53 546 MET A N 1
ATOM 4016 C CA . MET A 1 546 ? 16.138 -0.410 -48.688 1.00 47.53 546 MET A CA 1
ATOM 4017 C C . MET A 1 546 ? 16.219 -1.933 -48.530 1.00 47.53 546 MET A C 1
ATOM 4019 O O . MET A 1 546 ? 16.217 -2.463 -47.419 1.00 47.53 546 MET A O 1
ATOM 4023 N N . MET A 1 547 ? 16.322 -2.648 -49.654 1.00 47.91 547 MET A N 1
ATOM 4024 C CA . MET A 1 547 ? 16.462 -4.115 -49.715 1.00 47.91 547 MET A CA 1
ATOM 4025 C C . MET A 1 547 ? 17.665 -4.692 -48.935 1.00 47.91 547 MET A C 1
ATOM 4027 O O . MET A 1 547 ? 17.745 -5.907 -48.795 1.00 47.91 547 MET A O 1
ATOM 4031 N N . ASP A 1 548 ? 18.595 -3.863 -48.445 1.00 53.81 548 ASP A N 1
ATOM 4032 C CA . ASP A 1 548 ? 19.878 -4.304 -47.873 1.00 53.81 548 ASP A CA 1
ATOM 4033 C C . ASP A 1 548 ? 20.286 -3.519 -46.608 1.00 53.81 548 ASP A C 1
ATOM 4035 O O . ASP A 1 548 ? 21.467 -3.281 -46.359 1.00 53.81 548 ASP A O 1
ATOM 4039 N N . ASP A 1 549 ? 19.319 -3.057 -45.807 1.00 59.25 549 ASP A N 1
ATOM 4040 C CA . ASP A 1 549 ? 19.641 -2.493 -44.492 1.00 59.25 549 ASP A CA 1
ATOM 4041 C C . ASP A 1 549 ? 19.961 -3.626 -43.507 1.00 59.25 549 ASP A C 1
ATOM 4043 O O . ASP A 1 549 ? 19.085 -4.307 -42.970 1.00 59.25 549 ASP A O 1
ATOM 4047 N N . THR A 1 550 ? 21.259 -3.839 -43.305 1.00 64.69 550 THR A N 1
ATOM 4048 C CA . THR A 1 550 ? 21.829 -4.822 -42.378 1.00 64.69 550 THR A CA 1
ATOM 4049 C C . THR A 1 550 ? 21.903 -4.316 -40.933 1.00 64.69 550 THR A C 1
ATOM 4051 O O . THR A 1 550 ? 22.466 -4.999 -40.074 1.00 64.69 550 THR A O 1
ATOM 4054 N N . THR A 1 551 ? 21.439 -3.092 -40.661 1.00 66.50 551 THR A N 1
ATOM 4055 C CA . THR A 1 551 ? 21.579 -2.421 -39.357 1.00 66.50 551 THR A CA 1
ATOM 4056 C C . THR A 1 551 ? 20.377 -2.604 -38.438 1.00 66.50 551 THR A C 1
ATOM 4058 O O . THR A 1 551 ? 20.484 -2.272 -37.260 1.00 66.50 551 THR A O 1
ATOM 4061 N N . ALA A 1 552 ? 19.281 -3.192 -38.931 1.00 72.12 552 ALA A N 1
ATOM 4062 C CA . ALA A 1 552 ? 18.100 -3.463 -38.119 1.00 72.12 552 ALA A CA 1
ATOM 4063 C C . ALA A 1 552 ? 18.405 -4.456 -36.987 1.00 72.12 552 ALA A C 1
ATOM 4065 O O . ALA A 1 552 ? 19.118 -5.448 -37.181 1.00 72.12 552 ALA A O 1
ATOM 4066 N N . ARG A 1 553 ? 17.905 -4.153 -35.788 1.00 78.50 553 ARG A N 1
ATOM 4067 C CA . ARG A 1 553 ? 18.170 -4.898 -34.548 1.00 78.50 553 ARG A CA 1
ATOM 4068 C C . ARG A 1 553 ? 16.932 -4.903 -33.653 1.00 78.50 553 ARG A C 1
ATOM 4070 O O . ARG A 1 553 ? 16.061 -4.043 -33.774 1.00 78.50 553 ARG A O 1
ATOM 4077 N N . ARG A 1 554 ? 16.878 -5.865 -32.735 1.00 82.00 554 ARG A N 1
ATOM 4078 C CA . ARG A 1 554 ? 15.933 -5.911 -31.615 1.00 82.00 554 ARG A CA 1
ATOM 4079 C C . ARG A 1 554 ? 16.591 -5.277 -30.396 1.00 82.00 554 ARG A C 1
ATOM 4081 O O . ARG A 1 554 ? 17.458 -5.899 -29.798 1.00 82.00 554 ARG A O 1
ATOM 4088 N N . ILE A 1 555 ? 16.230 -4.040 -30.071 1.00 84.69 555 ILE A N 1
ATOM 4089 C CA . ILE A 1 555 ? 16.844 -3.265 -28.974 1.00 84.69 555 ILE A CA 1
ATOM 4090 C C . ILE A 1 555 ? 15.823 -2.685 -27.988 1.00 84.69 555 ILE A C 1
ATOM 4092 O O . ILE A 1 555 ? 16.194 -2.313 -26.876 1.00 84.69 555 ILE A O 1
ATOM 4096 N N . ASP A 1 556 ? 14.547 -2.670 -28.365 1.00 86.88 556 ASP A N 1
ATOM 4097 C CA . ASP A 1 556 ? 13.421 -2.305 -27.514 1.00 86.88 556 ASP A CA 1
ATOM 4098 C C . ASP A 1 556 ? 12.814 -3.602 -26.983 1.00 86.88 556 ASP A C 1
ATOM 4100 O O . ASP A 1 556 ? 12.458 -4.485 -27.762 1.00 86.88 556 ASP A O 1
ATOM 4104 N N . ASN A 1 557 ? 12.736 -3.756 -25.664 1.00 85.38 557 ASN A N 1
ATOM 4105 C CA . ASN A 1 557 ? 12.243 -4.992 -25.060 1.00 85.38 557 ASN A CA 1
ATOM 4106 C C . ASN A 1 557 ? 11.450 -4.702 -23.787 1.00 85.38 557 ASN A C 1
ATOM 4108 O O . ASN A 1 557 ? 11.648 -3.680 -23.121 1.00 85.38 557 ASN A O 1
ATOM 4112 N N . ILE A 1 558 ? 10.593 -5.659 -23.439 1.00 89.69 558 ILE A N 1
ATOM 4113 C CA . ILE A 1 558 ? 10.013 -5.783 -22.108 1.00 89.69 558 ILE A CA 1
ATOM 4114 C C . ILE A 1 558 ? 10.744 -6.928 -21.409 1.00 89.69 558 ILE A C 1
ATOM 4116 O O . ILE A 1 558 ? 10.742 -8.063 -21.885 1.00 89.69 558 ILE A O 1
ATOM 4120 N N . MET A 1 559 ? 11.396 -6.610 -20.299 1.00 90.88 559 MET A N 1
ATOM 4121 C CA . MET A 1 559 ? 12.096 -7.558 -19.443 1.00 90.88 559 MET A CA 1
ATOM 4122 C C . MET A 1 559 ? 11.333 -7.713 -18.133 1.00 90.88 559 MET A C 1
ATOM 4124 O O . MET A 1 559 ? 10.816 -6.739 -17.584 1.00 90.88 559 MET A O 1
ATOM 4128 N N . ILE A 1 560 ? 11.304 -8.931 -17.609 1.00 91.94 560 ILE A N 1
ATOM 4129 C CA . ILE A 1 560 ? 10.777 -9.222 -16.282 1.00 91.94 560 ILE A CA 1
ATOM 4130 C C . ILE A 1 560 ? 11.947 -9.481 -15.346 1.00 91.94 560 ILE A C 1
ATOM 4132 O O . ILE A 1 560 ? 12.756 -10.381 -15.582 1.00 91.94 560 ILE A O 1
ATOM 4136 N N . ALA A 1 561 ? 12.016 -8.705 -14.268 1.00 91.44 561 ALA A N 1
ATOM 4137 C CA . ALA A 1 561 ? 12.934 -8.968 -13.172 1.00 91.44 561 ALA A CA 1
ATOM 4138 C C . ALA A 1 561 ? 12.225 -9.808 -12.091 1.00 91.44 561 ALA A C 1
ATOM 4140 O O . ALA A 1 561 ? 11.041 -9.582 -11.824 1.00 91.44 561 ALA A O 1
ATOM 4141 N N . PRO A 1 562 ? 12.916 -10.770 -11.451 1.00 81.75 562 PRO A N 1
ATOM 4142 C CA . PRO A 1 562 ? 12.322 -11.596 -10.404 1.00 81.75 562 PRO A CA 1
ATOM 4143 C C . PRO A 1 562 ? 11.722 -10.766 -9.267 1.00 81.75 562 PRO A C 1
ATOM 4145 O O . PRO A 1 562 ? 12.259 -9.719 -8.911 1.00 81.75 562 PRO A O 1
ATOM 4148 N N . ALA A 1 563 ? 10.658 -11.291 -8.655 1.00 72.56 563 ALA A N 1
ATOM 4149 C CA . ALA A 1 563 ? 10.043 -10.692 -7.476 1.00 72.56 563 ALA A CA 1
ATOM 4150 C C . ALA A 1 563 ? 11.061 -10.485 -6.339 1.00 72.56 563 ALA A C 1
ATOM 4152 O O . ALA A 1 563 ? 11.964 -11.309 -6.121 1.00 72.56 563 ALA A O 1
ATOM 4153 N N . SER A 1 564 ? 10.894 -9.391 -5.592 1.00 68.00 564 SER A N 1
ATOM 4154 C CA . SER A 1 564 ? 11.856 -8.962 -4.581 1.00 68.00 564 SER A CA 1
ATOM 4155 C C . SER A 1 564 ? 12.043 -10.002 -3.477 1.00 68.00 564 SER A C 1
ATOM 4157 O O . SER A 1 564 ? 11.098 -10.472 -2.849 1.00 68.00 564 SER A O 1
ATOM 4159 N N . GLN A 1 565 ? 13.305 -10.309 -3.177 1.00 57.22 565 GLN A N 1
ATOM 4160 C CA . GLN A 1 565 ? 13.702 -11.093 -1.999 1.00 57.22 565 GLN A CA 1
ATOM 4161 C C . GLN A 1 565 ? 13.948 -10.203 -0.766 1.00 57.22 565 GLN A C 1
ATOM 4163 O O . GLN A 1 565 ? 14.254 -10.705 0.316 1.00 57.22 565 GLN A O 1
ATOM 4168 N N . ILE A 1 566 ? 13.900 -8.878 -0.945 1.00 47.41 566 ILE A N 1
ATOM 4169 C CA . ILE A 1 566 ? 14.293 -7.863 0.045 1.00 47.41 566 ILE A CA 1
ATOM 4170 C C . ILE A 1 566 ? 13.050 -7.227 0.697 1.00 47.41 566 ILE A C 1
ATOM 4172 O O . ILE A 1 566 ? 13.144 -6.652 1.785 1.00 47.41 566 ILE A O 1
ATOM 4176 N N . GLY A 1 567 ? 11.879 -7.366 0.065 1.00 47.50 567 GLY A N 1
ATOM 4177 C CA . GLY A 1 567 ? 10.592 -6.930 0.598 1.00 47.50 567 GLY A CA 1
ATOM 4178 C C . GLY A 1 567 ? 10.179 -7.666 1.886 1.00 47.50 567 GLY A C 1
ATOM 4179 O O . GLY A 1 567 ? 10.667 -8.757 2.184 1.00 47.50 567 GLY A O 1
ATOM 4180 N N . PRO A 1 568 ? 9.272 -7.081 2.691 1.00 40.09 568 PRO A N 1
ATOM 4181 C CA . PRO A 1 568 ? 8.773 -7.708 3.918 1.00 40.09 568 PRO A CA 1
ATOM 4182 C C . PRO A 1 568 ? 7.939 -8.972 3.653 1.00 40.09 568 PRO A C 1
ATOM 4184 O O . PRO A 1 568 ? 7.725 -9.755 4.579 1.00 40.09 568 PRO A O 1
ATOM 4187 N N . ILE A 1 569 ? 7.476 -9.159 2.416 1.00 46.06 569 ILE A N 1
ATOM 4188 C CA . ILE A 1 569 ? 6.610 -10.249 1.974 1.00 46.06 569 ILE A CA 1
ATOM 4189 C C . ILE A 1 569 ? 7.423 -11.109 0.994 1.00 46.06 569 ILE A C 1
ATOM 4191 O O . ILE A 1 569 ? 8.037 -10.552 0.083 1.00 46.06 569 ILE A O 1
ATOM 4195 N N . PRO A 1 570 ? 7.495 -12.439 1.190 1.00 53.66 570 PRO A N 1
ATOM 4196 C CA . PRO A 1 570 ? 8.176 -13.320 0.248 1.00 53.66 570 PRO A CA 1
ATOM 4197 C C . PRO A 1 570 ? 7.485 -13.270 -1.123 1.00 53.66 570 PRO A C 1
ATOM 4199 O O . PRO A 1 570 ? 6.282 -13.024 -1.173 1.00 53.66 570 PRO A O 1
ATOM 4202 N N . PRO A 1 571 ? 8.201 -13.555 -2.223 1.00 65.06 571 PRO A N 1
ATOM 4203 C CA . PRO A 1 571 ? 7.586 -13.696 -3.536 1.00 65.06 571 PRO A CA 1
ATOM 4204 C C . PRO A 1 571 ? 6.367 -14.612 -3.482 1.00 65.06 571 PRO A C 1
ATOM 4206 O O . PRO A 1 571 ? 6.447 -15.709 -2.920 1.00 65.06 571 PRO A O 1
ATOM 4209 N N . ILE A 1 572 ? 5.263 -14.175 -4.082 1.00 58.62 572 ILE A N 1
ATOM 4210 C CA . ILE A 1 572 ? 4.019 -14.959 -4.142 1.00 58.62 572 ILE A CA 1
ATOM 4211 C C . ILE A 1 572 ? 3.651 -15.373 -5.565 1.00 58.62 572 ILE A C 1
ATOM 4213 O O . ILE A 1 572 ? 2.828 -16.272 -5.747 1.00 58.62 572 ILE A O 1
ATOM 4217 N N . SER A 1 573 ? 4.269 -14.750 -6.570 1.00 67.62 573 SER A N 1
ATOM 4218 C CA . SER A 1 573 ? 3.938 -14.962 -7.976 1.00 67.62 573 SER A CA 1
ATOM 4219 C C . SER A 1 573 ? 5.155 -14.952 -8.899 1.00 67.62 573 SER A C 1
ATOM 4221 O O . SER A 1 573 ? 6.145 -14.273 -8.628 1.00 67.62 573 SER A O 1
ATOM 4223 N N . GLU A 1 574 ? 5.036 -15.653 -10.018 1.00 78.81 574 GLU A N 1
ATOM 4224 C CA . GLU A 1 574 ? 5.913 -15.555 -11.186 1.00 78.81 574 GLU A CA 1
ATOM 4225 C C . GLU A 1 574 ? 5.139 -14.976 -12.373 1.00 78.81 574 GLU A C 1
ATOM 4227 O O . GLU A 1 574 ? 3.909 -14.965 -12.365 1.00 78.81 574 GLU A O 1
ATOM 4232 N N . ALA A 1 575 ? 5.851 -14.464 -13.376 1.00 77.94 575 ALA A N 1
ATOM 4233 C CA . ALA A 1 575 ? 5.241 -13.993 -14.613 1.00 77.94 575 ALA A CA 1
ATOM 4234 C C . ALA A 1 575 ? 5.600 -14.945 -15.755 1.00 77.94 575 ALA A C 1
ATOM 4236 O O . ALA A 1 575 ? 6.737 -15.410 -15.844 1.00 77.94 575 ALA A O 1
ATOM 4237 N N . VAL A 1 576 ? 4.634 -15.212 -16.627 1.00 77.75 576 VAL A N 1
ATOM 4238 C CA . VAL A 1 576 ? 4.801 -16.045 -17.821 1.00 77.75 576 VAL A CA 1
ATOM 4239 C C . VAL A 1 576 ? 4.214 -15.306 -19.018 1.00 77.75 576 VAL A C 1
ATOM 4241 O O . VAL A 1 576 ? 3.145 -14.715 -18.914 1.00 77.75 576 VAL A O 1
ATOM 4244 N N . GLU A 1 577 ? 4.895 -15.328 -20.159 1.00 78.69 577 GLU A N 1
ATOM 4245 C CA . GLU A 1 577 ? 4.369 -14.749 -21.397 1.00 78.69 577 GLU A CA 1
ATOM 4246 C C . GLU A 1 577 ? 3.207 -15.597 -21.954 1.00 78.69 577 GLU A C 1
ATOM 4248 O O . GLU A 1 577 ? 3.309 -16.823 -22.072 1.00 78.69 577 GLU A O 1
ATOM 4253 N N . LEU A 1 578 ? 2.096 -14.950 -22.317 1.00 66.06 578 LEU A N 1
ATOM 4254 C CA . LEU A 1 578 ? 0.929 -15.588 -22.928 1.00 66.06 578 LEU A CA 1
ATOM 4255 C C . LEU A 1 578 ? 0.930 -15.410 -24.449 1.00 66.06 578 LEU A C 1
ATOM 4257 O O . LEU A 1 578 ? 0.136 -14.657 -25.008 1.00 66.06 578 LEU A O 1
ATOM 4261 N N . GLY A 1 579 ? 1.783 -16.178 -25.125 1.00 65.50 579 GLY A N 1
ATOM 4262 C CA . GLY A 1 579 ? 1.869 -16.195 -26.588 1.00 65.50 579 GLY A CA 1
ATOM 4263 C C . GLY A 1 579 ? 2.864 -15.175 -27.147 1.00 65.50 579 GLY A C 1
ATOM 4264 O O . GLY A 1 579 ? 3.586 -14.571 -26.371 1.00 65.50 579 GLY A O 1
ATOM 4265 N N . PRO A 1 580 ? 2.951 -15.030 -28.482 1.00 62.66 580 PRO A N 1
ATOM 4266 C CA . PRO A 1 580 ? 3.933 -14.148 -29.101 1.00 62.66 580 PRO A CA 1
ATOM 4267 C C . PRO A 1 580 ? 3.636 -12.684 -28.793 1.00 62.66 580 PRO A C 1
ATOM 4269 O O . PRO A 1 580 ? 2.494 -12.229 -28.909 1.00 62.66 580 PRO A O 1
ATOM 4272 N N . THR A 1 581 ? 4.691 -11.955 -28.470 1.00 66.00 581 THR A N 1
ATOM 4273 C CA . THR A 1 581 ? 4.717 -10.502 -28.433 1.00 66.00 581 THR A CA 1
ATOM 4274 C C . THR A 1 581 ? 4.479 -9.974 -29.845 1.00 66.00 581 THR A C 1
ATOM 4276 O O . THR A 1 581 ? 5.151 -10.338 -30.814 1.00 66.00 581 THR A O 1
ATOM 4279 N N . GLN A 1 582 ? 3.499 -9.089 -29.977 1.00 64.19 582 GLN A N 1
ATOM 4280 C CA . GLN A 1 582 ? 3.178 -8.463 -31.248 1.00 64.19 582 GLN A CA 1
ATOM 4281 C C . GLN A 1 582 ? 3.934 -7.153 -31.365 1.00 64.19 582 GLN A C 1
ATOM 4283 O O . GLN A 1 582 ? 4.032 -6.369 -30.422 1.00 64.19 582 GLN A O 1
ATOM 4288 N N . ARG A 1 583 ? 4.458 -6.867 -32.549 1.00 64.62 583 ARG A N 1
ATOM 4289 C CA . ARG A 1 583 ? 4.835 -5.498 -32.868 1.00 64.62 583 ARG A CA 1
ATOM 4290 C C . ARG A 1 583 ? 3.617 -4.776 -33.403 1.00 64.62 583 ARG A C 1
ATOM 4292 O O . ARG A 1 583 ? 2.843 -5.340 -34.179 1.00 64.62 583 ARG A O 1
ATOM 4299 N N . PHE A 1 584 ? 3.574 -3.464 -33.197 1.00 55.56 584 PHE A N 1
ATOM 4300 C CA . PHE A 1 584 ? 2.653 -2.595 -33.944 1.00 55.56 584 PHE A CA 1
ATOM 4301 C C . PHE A 1 584 ? 2.870 -2.650 -35.478 1.00 55.56 584 PHE A C 1
ATOM 4303 O O . PHE A 1 584 ? 2.121 -2.035 -36.235 1.00 55.56 584 PHE A O 1
ATOM 4310 N N . ALA A 1 585 ? 3.880 -3.403 -35.943 1.00 47.91 585 ALA A N 1
ATOM 4311 C CA . ALA A 1 585 ? 4.251 -3.629 -37.333 1.00 47.91 585 ALA A CA 1
ATOM 4312 C C . ALA A 1 585 ? 3.842 -4.966 -37.969 1.00 47.91 585 ALA A C 1
ATOM 4314 O O . ALA A 1 585 ? 4.039 -5.139 -39.173 1.00 47.91 585 ALA A O 1
ATOM 4315 N N . ASP A 1 586 ? 3.278 -5.918 -37.228 1.00 40.72 586 ASP A N 1
ATOM 4316 C CA . ASP A 1 586 ? 3.099 -7.282 -37.757 1.00 40.72 586 ASP A CA 1
ATOM 4317 C C . ASP A 1 586 ? 1.805 -7.500 -38.556 1.00 40.72 586 ASP A C 1
ATOM 4319 O O . ASP A 1 586 ? 1.557 -8.589 -39.077 1.00 40.72 586 ASP A O 1
ATOM 4323 N N . THR A 1 587 ? 1.018 -6.444 -38.774 1.00 38.12 587 THR A N 1
ATOM 4324 C CA . THR A 1 587 ? -0.013 -6.420 -39.817 1.00 38.12 587 THR A CA 1
ATOM 4325 C C . THR A 1 587 ? 0.535 -5.717 -41.066 1.00 38.12 587 THR A C 1
ATOM 4327 O O . THR A 1 587 ? 0.671 -4.493 -41.080 1.00 38.12 587 THR A O 1
ATOM 4330 N N . PRO A 1 588 ? 0.870 -6.443 -42.155 1.00 34.44 588 PRO A N 1
ATOM 4331 C CA . PRO A 1 588 ? 1.249 -5.803 -43.408 1.00 34.44 588 PRO A CA 1
ATOM 4332 C C . PRO A 1 588 ? 0.049 -5.025 -43.955 1.00 34.44 588 PRO A C 1
ATOM 4334 O O . PRO A 1 588 ? -0.868 -5.591 -44.550 1.00 34.44 588 PRO A O 1
ATOM 4337 N N . PHE A 1 589 ? 0.053 -3.708 -43.763 1.00 37.91 589 PHE A N 1
ATOM 4338 C CA . PHE A 1 589 ? -0.938 -2.826 -44.362 1.00 37.91 589 PHE A CA 1
ATOM 4339 C C . PHE A 1 589 ? -0.675 -2.733 -45.867 1.00 37.91 589 PHE A C 1
ATOM 4341 O O . PHE A 1 589 ? 0.227 -2.035 -46.331 1.00 37.91 589 PHE A O 1
ATOM 4348 N N . ALA A 1 590 ? -1.462 -3.472 -46.644 1.00 33.56 590 ALA A N 1
ATOM 4349 C CA . ALA A 1 590 ? -1.514 -3.356 -48.092 1.00 33.56 590 ALA A CA 1
ATOM 4350 C C . ALA A 1 590 ? -2.884 -2.797 -48.501 1.00 33.56 590 ALA A C 1
ATOM 4352 O O . ALA A 1 590 ? -3.885 -3.494 -48.358 1.00 33.56 590 ALA A O 1
ATOM 4353 N N . ASP A 1 591 ? -2.933 -1.590 -49.077 1.00 35.69 591 ASP A N 1
ATOM 4354 C CA . ASP A 1 591 ? -4.127 -1.091 -49.782 1.00 35.69 591 ASP A CA 1
ATOM 4355 C C . ASP A 1 591 ? -3.792 -0.658 -51.231 1.00 35.69 591 ASP A C 1
ATOM 4357 O O . ASP A 1 591 ? -2.768 -0.010 -51.461 1.00 35.69 591 ASP A O 1
ATOM 4361 N N . PRO A 1 592 ? -4.606 -1.051 -52.233 1.00 35.38 592 PRO A N 1
ATOM 4362 C CA . PRO A 1 592 ? -4.513 -0.625 -53.633 1.00 35.38 592 PRO A CA 1
ATOM 4363 C C . PRO A 1 592 ? -5.166 0.730 -54.035 1.00 35.38 592 PRO A C 1
ATOM 4365 O O . PRO A 1 592 ? -5.215 0.992 -55.240 1.00 35.38 592 PRO A O 1
ATOM 4368 N N . ASN A 1 593 ? -5.701 1.577 -53.144 1.00 32.53 593 ASN A N 1
ATOM 4369 C CA . ASN A 1 593 ? -6.608 2.676 -53.552 1.00 32.53 593 ASN A CA 1
ATOM 4370 C C . ASN A 1 593 ? -5.980 4.108 -53.642 1.00 32.53 593 ASN A C 1
ATOM 4372 O O . ASN A 1 593 ? -5.159 4.459 -52.798 1.00 32.53 593 ASN A O 1
ATOM 4376 N N . PRO A 1 594 ? -6.365 4.980 -54.614 1.00 35.53 594 PRO A N 1
ATOM 4377 C CA . PRO A 1 594 ? -5.680 6.242 -54.932 1.00 35.53 594 PRO A CA 1
ATOM 4378 C C . PRO A 1 594 ? -6.346 7.546 -54.419 1.00 35.53 594 PRO A C 1
ATOM 4380 O O . PRO A 1 594 ? -6.131 8.601 -55.015 1.00 35.53 594 PRO A O 1
ATOM 4383 N N . GLU A 1 595 ? -7.137 7.531 -53.340 1.00 35.72 595 GLU A N 1
ATOM 4384 C CA . GLU A 1 595 ? -7.733 8.757 -52.761 1.00 35.72 595 GLU A CA 1
ATOM 4385 C C . GLU A 1 595 ? -7.402 8.882 -51.263 1.00 35.72 595 GLU A C 1
ATOM 4387 O O . GLU A 1 595 ? -8.065 8.303 -50.407 1.00 35.72 595 GLU A O 1
ATOM 4392 N N . CYS A 1 596 ? -6.336 9.625 -50.951 1.00 45.84 596 CYS A N 1
ATOM 4393 C CA . CYS A 1 596 ? -5.784 9.762 -49.602 1.00 45.84 596 CYS A CA 1
ATOM 4394 C C . CYS A 1 596 ? -6.470 10.897 -48.819 1.00 45.84 596 CYS A C 1
ATOM 4396 O O . CYS A 1 596 ? -6.182 12.073 -49.046 1.00 45.84 596 CYS A O 1
ATOM 4398 N N . HIS A 1 597 ? -7.333 10.549 -47.865 1.00 37.16 597 HIS A N 1
ATOM 4399 C CA . HIS A 1 597 ? -7.864 11.456 -46.844 1.00 37.16 597 HIS A CA 1
ATOM 4400 C C . HIS A 1 597 ? -7.735 10.785 -45.464 1.00 37.16 597 HIS A C 1
ATOM 4402 O O . HIS A 1 597 ? -8.170 9.648 -45.305 1.00 37.16 597 HIS A O 1
ATOM 4408 N N . PHE A 1 598 ? -7.126 11.469 -44.485 1.00 42.28 598 PHE A N 1
ATOM 4409 C CA . PHE A 1 598 ? -7.186 11.078 -43.070 1.00 42.28 598 PHE A CA 1
ATOM 4410 C C . PHE A 1 598 ? -8.594 11.386 -42.560 1.00 42.28 598 PHE A C 1
ATOM 4412 O O . PHE A 1 598 ? -9.007 12.549 -42.597 1.00 42.28 598 PHE A O 1
ATOM 4419 N N . ASP A 1 599 ? -9.330 10.359 -42.137 1.00 44.50 599 ASP A N 1
ATOM 4420 C CA . ASP A 1 599 ? -10.627 10.537 -41.488 1.00 44.50 599 ASP A CA 1
ATOM 4421 C C . ASP A 1 599 ? -10.409 10.411 -39.971 1.00 44.50 599 ASP A C 1
ATOM 4423 O O . ASP A 1 599 ? -10.082 9.320 -39.496 1.00 44.50 599 ASP A O 1
ATOM 4427 N N . PRO A 1 600 ? -10.475 11.511 -39.199 1.00 49.19 600 PRO A N 1
ATOM 4428 C CA . PRO A 1 600 ? -10.357 11.436 -37.751 1.00 49.19 600 PRO A CA 1
ATOM 4429 C C . PRO A 1 600 ? -11.463 10.547 -37.165 1.00 49.19 600 PRO A C 1
ATOM 4431 O O . PRO A 1 600 ? -12.581 10.502 -37.678 1.00 49.19 600 PRO A O 1
ATOM 4434 N N . ARG A 1 601 ? -11.126 9.853 -36.071 1.00 58.41 601 ARG A N 1
ATOM 4435 C CA . ARG A 1 601 ? -11.972 8.866 -35.379 1.00 58.41 601 ARG A CA 1
ATOM 4436 C C . ARG A 1 601 ? -13.428 9.327 -35.229 1.00 58.41 601 ARG A C 1
ATOM 4438 O O . ARG A 1 601 ? -13.688 10.458 -34.814 1.00 58.41 601 ARG A O 1
ATOM 4445 N N . LEU A 1 602 ? -14.354 8.406 -35.496 1.00 61.53 602 LEU A N 1
ATOM 4446 C CA . LEU A 1 602 ? -15.787 8.556 -35.238 1.00 61.53 602 LEU A CA 1
ATOM 4447 C C . LEU A 1 602 ? -16.089 8.062 -33.811 1.00 61.53 602 LEU A C 1
ATOM 4449 O O . LEU A 1 602 ? -15.859 6.883 -33.538 1.00 61.53 602 LEU A O 1
ATOM 4453 N N . PRO A 1 603 ? -16.562 8.933 -32.900 1.00 64.44 603 PRO A N 1
ATOM 4454 C CA . PRO A 1 603 ? -17.127 8.502 -31.626 1.00 64.44 603 PRO A CA 1
ATOM 4455 C C . PRO A 1 603 ? -18.356 7.624 -31.862 1.00 64.44 603 PRO A C 1
ATOM 4457 O O . PRO A 1 603 ? -19.090 7.855 -32.827 1.00 64.44 603 PRO A O 1
ATOM 4460 N N . CYS A 1 604 ? -18.595 6.675 -30.969 1.00 68.50 604 CYS A N 1
ATOM 4461 C CA . CYS A 1 604 ? -19.757 5.799 -31.006 1.00 68.50 604 CYS A CA 1
ATOM 4462 C C . CYS A 1 604 ? -20.261 5.507 -29.600 1.00 68.50 604 CYS A C 1
ATOM 4464 O O . CYS A 1 604 ? -19.466 5.339 -28.688 1.00 68.50 604 CYS A O 1
ATOM 4466 N N . ASP A 1 605 ? -21.576 5.413 -29.445 1.00 76.69 605 ASP A N 1
ATOM 4467 C CA . ASP A 1 605 ? -22.185 4.841 -28.245 1.00 76.69 605 ASP A CA 1
ATOM 4468 C C . ASP A 1 605 ? -22.403 3.320 -28.427 1.00 76.69 605 ASP A C 1
ATOM 4470 O O . ASP A 1 605 ? -22.483 2.569 -27.453 1.00 76.69 605 ASP A O 1
ATOM 4474 N N . ASP A 1 606 ? -22.528 2.854 -29.678 1.00 79.38 606 ASP A N 1
ATOM 4475 C CA . ASP A 1 606 ? -22.598 1.439 -30.052 1.00 79.38 606 ASP A CA 1
ATOM 4476 C C . ASP A 1 606 ? -22.132 1.183 -31.505 1.00 79.38 606 ASP A C 1
ATOM 4478 O O . ASP A 1 606 ? -21.864 2.108 -32.274 1.00 79.38 606 ASP A O 1
ATOM 4482 N N . ASP A 1 607 ? -22.055 -0.090 -31.915 1.00 79.94 607 ASP A N 1
ATOM 4483 C CA . ASP A 1 607 ? -21.609 -0.501 -33.261 1.00 79.94 607 ASP A CA 1
ATOM 4484 C C . ASP A 1 607 ? -22.398 0.143 -34.416 1.00 79.94 607 ASP A C 1
ATOM 4486 O O . ASP A 1 607 ? -21.940 0.146 -35.561 1.00 79.94 607 ASP A O 1
ATOM 4490 N N . SER A 1 608 ? -23.607 0.659 -34.164 1.00 79.81 608 SER A N 1
ATOM 4491 C CA . SER A 1 608 ? -24.444 1.262 -35.203 1.00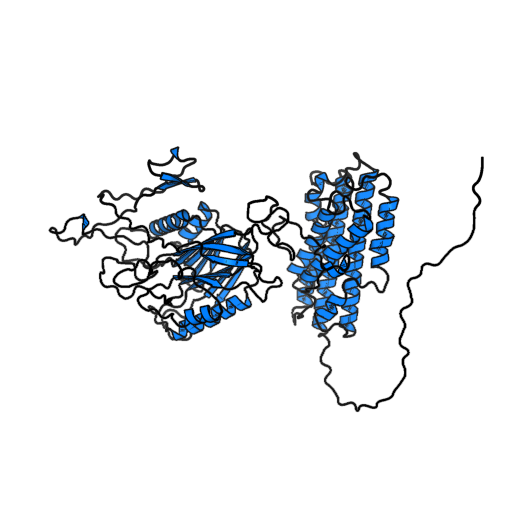 79.81 608 SER A CA 1
ATOM 4492 C C . SER A 1 608 ? -23.999 2.669 -35.598 1.00 79.81 608 SER A C 1
ATOM 4494 O O . SER A 1 608 ? -24.304 3.106 -36.714 1.00 79.81 608 SER A O 1
ATOM 4496 N N . ASP A 1 609 ? -23.231 3.332 -34.733 1.00 74.75 609 ASP A N 1
ATOM 4497 C CA . ASP A 1 609 ? -22.564 4.597 -35.037 1.00 74.75 609 ASP A CA 1
ATOM 4498 C C . ASP A 1 609 ? -21.327 4.392 -35.929 1.00 74.75 609 ASP A C 1
ATOM 4500 O O . ASP A 1 609 ? -20.792 5.351 -36.497 1.00 74.75 609 ASP A O 1
ATOM 4504 N N . CYS A 1 610 ? -20.903 3.136 -36.118 1.00 66.69 610 CYS A N 1
ATOM 4505 C CA . CYS A 1 610 ? -19.686 2.798 -36.832 1.00 66.69 610 CYS A CA 1
ATOM 4506 C C . CYS A 1 610 ? -19.885 2.467 -38.316 1.00 66.69 610 CYS A C 1
ATOM 4508 O O . CYS A 1 610 ? -20.871 1.843 -38.724 1.00 66.69 610 CYS A O 1
ATOM 4510 N N . PRO A 1 611 ? -18.924 2.860 -39.179 1.00 67.62 611 PRO A N 1
ATOM 4511 C CA . PRO A 1 611 ? -18.894 2.433 -40.571 1.00 67.62 611 PRO A CA 1
ATOM 4512 C C . PRO A 1 611 ? -18.953 0.905 -40.719 1.00 67.62 611 PRO A C 1
ATOM 4514 O O . PRO A 1 611 ? -18.548 0.141 -39.846 1.00 67.62 611 PRO A O 1
ATOM 4517 N N . SER A 1 612 ? -19.414 0.415 -41.870 1.00 58.56 612 SER A N 1
ATOM 4518 C CA . SER A 1 612 ? -19.446 -1.030 -42.121 1.00 58.56 612 SER A CA 1
ATOM 4519 C C . SER A 1 612 ? -18.032 -1.638 -42.077 1.00 58.56 612 SER A C 1
ATOM 4521 O O . SER A 1 612 ? -17.138 -1.186 -42.806 1.00 58.56 612 SER A O 1
ATOM 4523 N N . GLY A 1 613 ? -17.860 -2.674 -41.247 1.00 60.19 613 GLY A N 1
ATOM 4524 C CA . GLY A 1 613 ? -16.571 -3.326 -40.975 1.00 60.19 613 GLY A CA 1
ATOM 4525 C C . GLY A 1 613 ? -15.778 -2.721 -39.807 1.00 60.19 613 GLY A C 1
ATOM 4526 O O . GLY A 1 613 ? -14.589 -2.997 -39.699 1.00 60.19 613 GLY A O 1
ATOM 4527 N N . SER A 1 614 ? -16.412 -1.879 -38.986 1.00 63.97 614 SER A N 1
ATOM 4528 C CA . SER A 1 614 ? -15.887 -1.407 -37.698 1.00 63.97 614 SER A CA 1
ATOM 4529 C C . SER A 1 614 ? -16.823 -1.779 -36.556 1.00 63.97 614 SER A C 1
ATOM 4531 O O . SER A 1 614 ? -18.023 -1.931 -36.783 1.00 63.97 614 SER A O 1
ATOM 4533 N N . GLU A 1 615 ? -16.263 -1.875 -35.358 1.00 71.31 615 GLU A N 1
ATOM 4534 C CA . GLU A 1 615 ? -16.965 -2.114 -34.096 1.00 71.31 615 GLU A CA 1
ATOM 4535 C C . GLU A 1 615 ? -16.657 -0.973 -33.125 1.00 71.31 615 GLU A C 1
ATOM 4537 O O . GLU A 1 615 ? -15.602 -0.341 -33.212 1.00 71.31 615 GLU A O 1
ATOM 4542 N N . CYS A 1 616 ? -17.588 -0.674 -32.229 1.00 70.38 616 CYS A N 1
ATOM 4543 C CA . CYS A 1 616 ? -17.387 0.312 -31.184 1.00 70.38 616 CYS A CA 1
ATOM 4544 C C . CYS A 1 616 ? -16.607 -0.331 -30.034 1.00 70.38 616 CYS A C 1
ATOM 4546 O O . CYS A 1 616 ? -17.064 -1.314 -29.449 1.00 70.38 616 CYS A O 1
ATOM 4548 N N . ASN A 1 617 ? -15.418 0.185 -29.713 1.00 64.69 617 ASN A N 1
ATOM 4549 C CA . ASN A 1 617 ? -14.657 -0.355 -28.585 1.00 64.69 617 ASN A CA 1
ATOM 4550 C C . ASN A 1 617 ? -15.217 0.123 -27.234 1.00 64.69 617 ASN A C 1
ATOM 4552 O O . ASN A 1 617 ? -15.997 1.074 -27.188 1.00 64.69 617 ASN A O 1
ATOM 4556 N N . PRO A 1 618 ? -14.776 -0.473 -26.110 1.00 62.84 618 PRO A N 1
ATOM 4557 C CA . PRO A 1 618 ? -15.208 -0.076 -24.766 1.00 62.84 618 PRO A CA 1
ATOM 4558 C C . PRO A 1 618 ? -14.877 1.370 -24.357 1.00 62.84 618 PRO A C 1
ATOM 4560 O O . PRO A 1 618 ? -15.235 1.775 -23.255 1.00 62.84 618 PRO A O 1
ATOM 4563 N N . ASN A 1 619 ? -14.173 2.123 -25.208 1.00 57.47 619 ASN A N 1
ATOM 4564 C CA . ASN A 1 619 ? -13.817 3.523 -24.999 1.00 57.47 619 ASN A CA 1
ATOM 4565 C C . ASN A 1 619 ? -14.615 4.467 -25.919 1.00 57.47 619 ASN A C 1
ATOM 4567 O O . ASN A 1 619 ? -14.203 5.610 -26.096 1.00 57.47 619 ASN A O 1
ATOM 4571 N N . ASP A 1 620 ? -15.727 4.004 -26.501 1.00 68.06 620 ASP A N 1
ATOM 4572 C CA . ASP A 1 620 ? -16.685 4.799 -27.282 1.00 68.06 620 ASP A CA 1
ATOM 4573 C C . ASP A 1 620 ? -16.127 5.329 -28.624 1.00 68.06 620 ASP A C 1
ATOM 4575 O O . ASP A 1 620 ? -16.438 6.441 -29.072 1.00 68.06 620 ASP A O 1
ATOM 4579 N N . PHE A 1 621 ? -15.288 4.532 -29.304 1.00 65.94 621 PHE A N 1
ATOM 4580 C CA . PHE A 1 621 ? -14.775 4.855 -30.645 1.00 65.94 621 PHE A CA 1
ATOM 4581 C C . PHE A 1 621 ? -14.894 3.710 -31.648 1.00 65.94 621 PHE A C 1
ATOM 4583 O O . PHE A 1 621 ? -14.676 2.543 -31.326 1.00 65.94 621 PHE A O 1
ATOM 4590 N N . CYS A 1 622 ? -15.176 4.072 -32.902 1.00 64.31 622 CYS A N 1
ATOM 4591 C CA . CYS A 1 622 ? -15.253 3.122 -34.000 1.00 64.31 622 CYS A CA 1
ATOM 4592 C C . CYS A 1 622 ? -13.873 2.630 -34.405 1.00 64.31 622 CYS A C 1
ATOM 4594 O O . CYS A 1 622 ? -13.059 3.375 -34.956 1.00 64.31 622 CYS A O 1
ATOM 4596 N N . VAL A 1 623 ? -13.650 1.343 -34.188 1.00 58.28 623 VAL A N 1
ATOM 4597 C CA . VAL A 1 623 ? -12.425 0.634 -34.511 1.00 58.28 623 VAL A CA 1
ATOM 4598 C C . VAL A 1 623 ? -12.654 -0.173 -35.767 1.00 58.28 623 VAL A C 1
ATOM 4600 O O . VAL A 1 623 ? -13.521 -1.040 -35.817 1.00 58.28 623 VAL A O 1
ATOM 4603 N N . ARG A 1 624 ? -11.904 0.133 -36.820 1.00 55.06 624 ARG A N 1
ATOM 4604 C CA . ARG A 1 624 ? -12.022 -0.549 -38.107 1.00 55.06 624 ARG A CA 1
ATOM 4605 C C . ARG A 1 624 ? -10.792 -1.414 -38.324 1.00 55.06 624 ARG A C 1
ATOM 4607 O O . ARG A 1 624 ? -9.679 -0.905 -38.227 1.00 55.06 624 ARG A O 1
ATOM 4614 N N . GLU A 1 625 ? -10.976 -2.673 -38.714 1.00 43.72 625 GLU A N 1
ATOM 4615 C CA . GLU A 1 625 ? -9.903 -3.461 -39.335 1.00 43.72 625 GLU A CA 1
ATOM 4616 C C . GLU A 1 625 ? -9.629 -2.902 -40.749 1.00 43.72 625 GLU A C 1
ATOM 4618 O O . GLU A 1 625 ? -9.955 -3.533 -41.752 1.00 43.72 625 GLU A O 1
ATOM 4623 N N . THR A 1 626 ? -9.123 -1.669 -40.893 1.00 41.88 626 THR A N 1
ATOM 4624 C CA . THR A 1 626 ? -8.808 -1.114 -42.225 1.00 41.88 626 THR A CA 1
ATOM 4625 C C . THR A 1 626 ? -7.587 -0.185 -42.251 1.00 41.88 626 THR A C 1
ATOM 4627 O O . THR A 1 626 ? -7.322 0.499 -41.266 1.00 41.88 626 THR A O 1
ATOM 4630 N N . PRO A 1 627 ? -6.859 -0.156 -43.388 1.00 41.72 627 PRO A N 1
ATOM 4631 C CA . PRO A 1 627 ? -5.488 0.347 -43.512 1.00 41.72 627 PRO A CA 1
ATOM 4632 C C . PRO A 1 627 ? -5.344 1.877 -43.481 1.00 41.72 627 PRO A C 1
ATOM 4634 O O . PRO A 1 627 ? -6.223 2.611 -43.930 1.00 41.72 627 PRO A O 1
ATOM 4637 N N . MET A 1 628 ? -4.185 2.343 -42.996 1.00 39.22 628 MET A N 1
ATOM 4638 C CA . MET A 1 628 ? -3.764 3.754 -42.994 1.00 39.22 628 MET A CA 1
ATOM 4639 C C . MET A 1 628 ? -3.303 4.256 -44.385 1.00 39.22 628 MET A C 1
ATOM 4641 O O . MET A 1 628 ? -2.852 3.463 -45.216 1.00 39.22 628 MET A O 1
ATOM 4645 N N . PRO A 1 629 ? -3.371 5.578 -44.648 1.00 40.44 629 PRO A N 1
ATOM 4646 C CA . PRO A 1 629 ? -3.030 6.177 -45.942 1.00 40.44 629 PRO A CA 1
ATOM 4647 C C . PRO A 1 629 ? -1.515 6.201 -46.221 1.00 40.44 629 PRO A C 1
ATOM 4649 O O . PRO A 1 629 ? -0.715 6.481 -45.334 1.00 40.44 629 PRO A O 1
ATOM 4652 N N . CYS A 1 630 ? -1.122 5.965 -47.480 1.00 43.75 630 CYS A N 1
ATOM 4653 C CA . CYS A 1 630 ? 0.275 5.987 -47.943 1.00 43.75 630 CYS A CA 1
ATOM 4654 C C . CYS A 1 630 ? 0.490 6.923 -49.151 1.00 43.75 630 CYS A C 1
ATOM 4656 O O . CYS A 1 630 ? -0.450 7.261 -49.877 1.00 43.75 630 CYS A O 1
ATOM 4658 N N . SER A 1 631 ? 1.754 7.307 -49.380 1.00 36.97 631 SER A N 1
ATOM 4659 C CA . SER A 1 631 ? 2.232 8.060 -50.551 1.00 36.97 631 SER A CA 1
ATOM 4660 C C . SER A 1 631 ? 2.685 7.135 -51.692 1.00 36.97 631 SER A C 1
ATOM 4662 O O . SER A 1 631 ? 3.223 6.053 -51.463 1.00 36.97 631 SER A O 1
ATOM 4664 N N . ILE A 1 632 ? 2.528 7.605 -52.935 1.00 43.03 632 ILE A N 1
ATOM 4665 C CA . ILE A 1 632 ? 3.222 7.060 -54.113 1.00 43.03 632 ILE A CA 1
ATOM 4666 C C . ILE A 1 632 ? 4.627 7.678 -54.163 1.00 43.03 632 ILE A C 1
ATOM 4668 O O . ILE A 1 632 ? 4.759 8.896 -54.009 1.00 43.03 632 ILE A O 1
ATOM 4672 N N . ASP A 1 633 ? 5.660 6.868 -54.408 1.00 42.56 633 ASP A N 1
ATOM 4673 C CA . ASP A 1 633 ? 7.008 7.355 -54.718 1.00 42.56 633 ASP A CA 1
ATOM 4674 C C . ASP A 1 633 ? 6.990 8.162 -56.032 1.00 42.56 633 ASP A C 1
ATOM 4676 O O . ASP A 1 633 ? 6.667 7.647 -57.108 1.00 42.56 633 ASP A O 1
ATOM 4680 N N . ALA A 1 634 ? 7.355 9.444 -55.956 1.00 42.47 634 ALA A N 1
ATOM 4681 C CA . ALA A 1 634 ? 7.395 10.357 -57.098 1.00 42.47 634 ALA A CA 1
ATOM 4682 C C . ALA A 1 634 ? 8.399 9.936 -58.196 1.00 42.47 634 ALA A C 1
ATOM 4684 O O . ALA A 1 634 ? 8.351 10.486 -59.298 1.00 42.47 634 ALA A O 1
ATOM 4685 N N . ASN A 1 635 ? 9.286 8.971 -57.919 1.00 45.22 635 ASN A N 1
ATOM 4686 C CA . ASN A 1 635 ? 10.287 8.454 -58.854 1.00 45.22 635 ASN A CA 1
ATOM 4687 C C . ASN A 1 635 ? 9.951 7.080 -59.464 1.00 45.22 635 ASN A C 1
ATOM 4689 O O . ASN A 1 635 ? 10.803 6.517 -60.156 1.00 45.22 635 ASN A O 1
ATOM 4693 N N . CYS A 1 636 ? 8.740 6.541 -59.265 1.00 43.12 636 CYS A N 1
ATOM 4694 C CA . CYS A 1 636 ? 8.352 5.239 -59.820 1.00 43.12 636 CYS A CA 1
ATOM 4695 C C . CYS A 1 636 ? 8.492 5.230 -61.368 1.00 43.12 636 CYS A C 1
ATOM 4697 O O . CYS A 1 636 ? 7.809 5.996 -62.061 1.00 43.12 636 CYS A O 1
ATOM 4699 N N . PRO A 1 637 ? 9.385 4.399 -61.947 1.00 49.53 637 PRO A N 1
ATOM 4700 C CA . PRO A 1 637 ? 9.577 4.324 -63.392 1.00 49.53 637 PRO A CA 1
ATOM 4701 C C . PRO A 1 637 ? 8.294 3.842 -64.077 1.00 49.53 637 PRO A C 1
ATOM 4703 O O . PRO A 1 637 ? 7.724 2.832 -63.672 1.00 49.53 637 PRO A O 1
ATOM 4706 N N . GLY A 1 638 ? 7.868 4.513 -65.152 1.00 49.25 638 GLY A N 1
ATOM 4707 C CA . GLY A 1 638 ? 6.576 4.274 -65.824 1.00 49.25 638 GLY A CA 1
ATOM 4708 C C . GLY A 1 638 ? 6.350 2.878 -66.430 1.00 49.25 638 GLY A C 1
ATOM 4709 O O . GLY A 1 638 ? 5.287 2.639 -66.999 1.00 49.25 638 GLY A O 1
ATOM 4710 N N . ASP A 1 639 ? 7.318 1.971 -66.298 1.00 48.84 639 ASP A N 1
ATOM 4711 C CA . ASP A 1 639 ? 7.292 0.612 -66.842 1.00 48.84 639 ASP A CA 1
ATOM 4712 C C . ASP A 1 639 ? 7.044 -0.471 -65.766 1.00 48.84 639 ASP A C 1
ATOM 4714 O O . ASP A 1 639 ? 6.976 -1.657 -66.093 1.00 48.84 639 ASP A O 1
ATOM 4718 N N . ILE A 1 640 ? 6.908 -0.093 -64.487 1.00 43.03 640 ILE A N 1
ATOM 4719 C CA . ILE A 1 640 ? 6.630 -1.010 -63.368 1.00 43.03 640 ILE A CA 1
ATOM 4720 C C . ILE A 1 640 ? 5.137 -0.934 -63.006 1.00 43.03 640 ILE A C 1
ATOM 4722 O O . ILE A 1 640 ? 4.547 0.145 -62.982 1.00 43.03 640 ILE A O 1
ATOM 4726 N N . ALA A 1 641 ? 4.498 -2.082 -62.741 1.00 42.59 641 ALA A N 1
ATOM 4727 C CA . ALA A 1 641 ? 3.093 -2.112 -62.333 1.00 42.59 641 ALA A CA 1
ATOM 4728 C C . ALA A 1 641 ? 2.904 -1.322 -61.016 1.00 42.59 641 ALA A C 1
ATOM 4730 O O . ALA A 1 641 ? 3.728 -1.488 -60.113 1.00 42.59 641 ALA A O 1
ATOM 4731 N N . PRO A 1 642 ? 1.831 -0.519 -60.853 1.00 42.81 642 PRO A N 1
ATOM 4732 C CA . PRO A 1 642 ? 1.613 0.319 -59.662 1.00 42.81 642 PRO A CA 1
ATOM 4733 C C . PRO A 1 642 ? 1.648 -0.461 -58.341 1.00 42.81 642 PRO A C 1
ATOM 4735 O O . PRO A 1 642 ? 2.050 0.058 -57.306 1.00 42.81 642 PRO A O 1
ATOM 4738 N N . GLU A 1 643 ? 1.273 -1.740 -58.389 1.00 40.72 643 GLU A N 1
ATOM 4739 C CA . GLU A 1 643 ? 1.276 -2.662 -57.249 1.00 40.72 643 GLU A CA 1
ATOM 4740 C C . GLU A 1 643 ? 2.684 -2.972 -56.712 1.00 40.72 643 GLU A C 1
ATOM 4742 O O . GLU A 1 643 ? 2.828 -3.339 -55.552 1.00 40.72 643 GLU A O 1
ATOM 4747 N N . SER A 1 644 ? 3.712 -2.779 -57.540 1.00 38.84 644 SER A N 1
ATOM 4748 C CA . SER A 1 644 ? 5.133 -2.994 -57.226 1.00 38.84 644 SER A CA 1
ATOM 4749 C C . SER A 1 644 ? 5.872 -1.717 -56.785 1.00 38.84 644 SER A C 1
ATOM 4751 O O . SER A 1 644 ? 7.057 -1.791 -56.484 1.00 38.84 644 SER A O 1
ATOM 4753 N N . CYS A 1 645 ? 5.186 -0.568 -56.726 1.00 38.88 645 CYS A N 1
ATOM 4754 C CA . CYS A 1 645 ? 5.696 0.710 -56.195 1.00 38.88 645 CYS A CA 1
ATOM 4755 C C . CYS A 1 645 ? 5.011 1.099 -54.866 1.00 38.88 645 CYS A C 1
ATOM 4757 O O . CYS A 1 645 ? 4.898 2.280 -54.543 1.00 38.88 645 CYS A O 1
ATOM 4759 N N . ARG A 1 646 ? 4.497 0.119 -54.112 1.00 41.50 646 ARG A N 1
ATOM 4760 C CA . ARG A 1 646 ? 3.843 0.348 -52.817 1.00 41.50 646 ARG A CA 1
ATOM 4761 C C . ARG A 1 646 ? 4.895 0.483 -51.716 1.00 41.50 646 ARG A C 1
ATOM 4763 O O . ARG A 1 646 ? 5.656 -0.451 -51.487 1.00 41.50 646 ARG A O 1
ATOM 4770 N N . THR A 1 647 ? 4.910 1.619 -51.029 1.00 38.34 647 THR A N 1
ATOM 4771 C CA . THR A 1 647 ? 5.709 1.854 -49.818 1.00 38.34 647 THR A CA 1
ATOM 4772 C C . THR A 1 647 ? 4.832 1.671 -48.586 1.00 38.34 647 THR A C 1
ATOM 4774 O O . THR A 1 647 ? 3.843 2.383 -48.435 1.00 38.34 647 THR A O 1
ATOM 4777 N N . THR A 1 648 ? 5.190 0.738 -47.702 1.00 39.22 648 THR A N 1
ATOM 4778 C CA . THR A 1 648 ? 4.640 0.681 -46.340 1.00 39.22 648 THR A CA 1
ATOM 4779 C C . THR A 1 648 ? 5.245 1.838 -45.549 1.00 39.22 648 THR A C 1
ATOM 4781 O O . THR A 1 648 ? 6.464 1.908 -45.405 1.00 39.22 648 THR A O 1
ATOM 4784 N N . LEU A 1 649 ? 4.412 2.777 -45.099 1.00 41.66 649 LEU A N 1
ATOM 4785 C CA . LEU A 1 649 ? 4.842 3.931 -44.312 1.00 41.66 649 LEU A CA 1
ATOM 4786 C C . LEU A 1 649 ? 4.797 3.599 -42.821 1.00 41.66 649 LEU A C 1
ATOM 4788 O O . LEU A 1 649 ? 3.723 3.412 -42.257 1.00 41.66 649 LEU A O 1
ATOM 4792 N N . TRP A 1 650 ? 5.970 3.542 -42.194 1.00 48.06 650 TRP A N 1
ATOM 4793 C CA . TRP A 1 650 ? 6.110 3.370 -40.750 1.00 48.06 650 TRP A CA 1
ATOM 4794 C C . TRP A 1 650 ? 6.049 4.723 -40.036 1.00 48.06 650 TRP A C 1
ATOM 4796 O O . TRP A 1 650 ? 6.572 5.726 -40.525 1.00 48.06 650 TRP A O 1
ATOM 4806 N N . ILE A 1 651 ? 5.389 4.767 -38.876 1.00 47.28 651 ILE A N 1
ATOM 4807 C CA . ILE A 1 651 ? 5.189 6.000 -38.092 1.00 47.28 651 ILE A CA 1
ATOM 4808 C C . ILE A 1 651 ? 6.517 6.472 -37.455 1.00 47.28 651 ILE A C 1
ATOM 4810 O O . ILE A 1 651 ? 6.699 7.676 -37.255 1.00 47.28 651 ILE A O 1
ATOM 4814 N N . SER A 1 652 ? 7.464 5.552 -37.216 1.00 52.59 652 SER A N 1
ATOM 4815 C CA . SER A 1 652 ? 8.752 5.776 -36.541 1.00 52.59 652 SER A CA 1
ATOM 4816 C C . SER A 1 652 ? 9.845 4.803 -37.035 1.00 52.59 652 SER A C 1
ATOM 4818 O O . SER A 1 652 ? 9.533 3.737 -37.566 1.00 52.59 652 SER A O 1
ATOM 4820 N N . ASP A 1 653 ? 11.124 5.163 -36.843 1.00 56.31 653 ASP A N 1
ATOM 4821 C CA . ASP A 1 653 ? 12.293 4.298 -37.112 1.00 56.31 653 ASP A CA 1
ATOM 4822 C C . ASP A 1 653 ? 12.434 3.167 -36.073 1.00 56.31 653 ASP A C 1
ATOM 4824 O O . ASP A 1 653 ? 13.193 2.216 -36.291 1.00 56.31 653 ASP A O 1
ATOM 4828 N N . HIS A 1 654 ? 11.710 3.294 -34.954 1.00 61.06 654 HIS A N 1
ATOM 4829 C CA . HIS A 1 654 ? 11.497 2.261 -33.947 1.00 61.06 654 HIS A CA 1
ATOM 4830 C C . HIS A 1 654 ? 10.034 1.822 -33.953 1.00 61.06 654 HIS A C 1
ATOM 4832 O O . HIS A 1 654 ? 9.137 2.649 -34.125 1.00 61.06 654 HIS A O 1
ATOM 4838 N N . VAL A 1 655 ? 9.785 0.544 -33.693 1.00 64.44 655 VAL A N 1
ATOM 4839 C CA . VAL A 1 655 ? 8.434 0.010 -33.503 1.00 64.44 655 VAL A CA 1
ATOM 4840 C C . VAL A 1 655 ? 8.300 -0.518 -32.091 1.00 64.44 655 VAL A C 1
ATOM 4842 O O . VAL A 1 655 ? 9.143 -1.281 -31.622 1.00 64.44 655 VAL A O 1
ATOM 4845 N N . GLY A 1 656 ? 7.226 -0.096 -31.426 1.00 59.28 656 GLY A N 1
ATOM 4846 C CA . GLY A 1 656 ? 6.877 -0.605 -30.113 1.00 59.28 656 GLY A CA 1
ATOM 4847 C C . GLY A 1 656 ? 6.522 -2.087 -30.133 1.00 59.28 656 GLY A C 1
ATOM 4848 O O . GLY A 1 656 ? 6.097 -2.647 -31.149 1.00 59.28 656 GLY A O 1
ATOM 4849 N N . VAL A 1 657 ? 6.681 -2.690 -28.967 1.00 65.06 657 VAL A N 1
ATOM 4850 C CA . VAL A 1 657 ? 6.362 -4.087 -28.690 1.00 65.06 657 VAL A CA 1
ATOM 4851 C C . VAL A 1 657 ? 5.209 -4.150 -27.697 1.00 65.06 657 VAL A C 1
ATOM 4853 O O . VAL A 1 657 ? 5.148 -3.363 -26.750 1.00 65.06 657 VAL A O 1
ATOM 4856 N N . GLU A 1 658 ? 4.298 -5.081 -27.935 1.00 75.44 658 GLU A N 1
ATOM 4857 C CA . GLU A 1 658 ? 3.170 -5.426 -27.081 1.00 75.44 658 GLU A CA 1
ATOM 4858 C C . GLU A 1 658 ? 3.327 -6.869 -26.619 1.00 75.44 658 GLU A C 1
ATOM 4860 O O . GLU A 1 658 ? 3.391 -7.783 -27.441 1.00 75.44 658 GLU A O 1
ATOM 4865 N N . SER A 1 659 ? 3.276 -7.081 -25.309 1.00 74.75 659 SER A N 1
ATOM 4866 C CA . SER A 1 659 ? 3.270 -8.418 -24.725 1.00 74.75 659 SER A CA 1
ATOM 4867 C C . SER A 1 659 ? 2.117 -8.562 -23.740 1.00 74.75 659 SER A C 1
ATOM 4869 O O . SER A 1 659 ? 1.745 -7.623 -23.032 1.00 74.75 659 SER A O 1
ATOM 4871 N N . THR A 1 660 ? 1.586 -9.777 -23.648 1.00 77.25 660 THR A N 1
ATOM 4872 C CA . THR A 1 660 ? 0.652 -10.159 -22.589 1.00 77.25 660 THR A CA 1
ATOM 4873 C C . THR A 1 660 ? 1.374 -11.070 -21.609 1.00 77.25 660 THR A C 1
ATOM 4875 O O . THR A 1 660 ? 1.913 -12.103 -22.006 1.00 77.25 660 THR A O 1
ATOM 4878 N N . ILE A 1 661 ? 1.377 -10.705 -20.329 1.00 80.69 661 ILE A N 1
ATOM 4879 C CA . ILE A 1 661 ? 1.930 -11.537 -19.258 1.00 80.69 661 ILE A CA 1
ATOM 4880 C C . ILE A 1 661 ? 0.826 -12.061 -18.354 1.00 80.69 661 ILE A C 1
ATOM 4882 O O . ILE A 1 661 ? -0.128 -11.356 -18.039 1.00 80.69 661 ILE A O 1
ATOM 4886 N N . GLU A 1 662 ? 0.985 -13.291 -17.892 1.00 81.44 662 GLU A N 1
ATOM 4887 C CA . GLU A 1 662 ? 0.199 -13.865 -16.812 1.00 81.44 662 GLU A CA 1
ATOM 4888 C C . GLU A 1 662 ? 1.028 -13.855 -15.536 1.00 81.44 662 GLU A C 1
ATOM 4890 O O . GLU A 1 662 ? 2.064 -14.515 -15.453 1.00 81.44 662 GLU A O 1
ATOM 4895 N N . ILE A 1 663 ? 0.564 -13.119 -14.533 1.00 79.06 663 ILE A N 1
ATOM 4896 C CA . ILE A 1 663 ? 1.042 -13.233 -13.163 1.00 79.06 663 ILE A CA 1
ATOM 4897 C C . ILE A 1 663 ? 0.340 -14.451 -12.560 1.00 79.06 663 ILE A C 1
ATOM 4899 O O . ILE A 1 663 ? -0.881 -14.477 -12.386 1.00 79.06 663 ILE A O 1
ATOM 4903 N N . GLN A 1 664 ? 1.116 -15.488 -12.270 1.00 77.88 664 GLN A N 1
ATOM 4904 C CA . GLN A 1 664 ? 0.646 -16.755 -11.721 1.00 77.88 664 GLN A CA 1
ATOM 4905 C C . GLN A 1 664 ? 1.176 -16.947 -10.307 1.00 77.88 664 GLN A C 1
ATOM 4907 O O . GLN A 1 664 ? 2.252 -16.465 -9.963 1.00 77.88 664 GLN A O 1
ATOM 4912 N N . ARG A 1 665 ? 0.442 -17.690 -9.474 1.00 70.69 665 ARG A N 1
ATOM 4913 C CA . ARG A 1 665 ? 0.904 -18.030 -8.123 1.00 70.69 665 ARG A CA 1
ATOM 4914 C C . ARG A 1 665 ? 2.146 -18.916 -8.210 1.00 70.69 665 ARG A C 1
ATOM 4916 O O . ARG A 1 665 ? 2.147 -19.876 -8.978 1.00 70.69 665 ARG A O 1
ATOM 4923 N N . LEU A 1 666 ? 3.160 -18.631 -7.394 1.00 64.31 666 LEU A N 1
ATOM 4924 C CA . LEU A 1 666 ? 4.314 -19.519 -7.272 1.00 64.31 666 LEU A CA 1
ATOM 4925 C C . LEU A 1 666 ? 3.865 -20.911 -6.778 1.00 64.31 666 LEU A C 1
ATOM 4927 O O . LEU A 1 666 ? 2.954 -20.992 -5.945 1.00 64.31 666 LEU A O 1
ATOM 4931 N N . PRO A 1 667 ? 4.475 -21.993 -7.294 1.00 44.78 667 PRO A N 1
ATOM 4932 C CA . PRO A 1 667 ? 4.091 -23.372 -6.986 1.00 44.78 667 PRO A CA 1
ATOM 4933 C C . PRO A 1 667 ? 4.357 -23.832 -5.545 1.00 44.78 667 PRO A C 1
ATOM 4935 O O . PRO A 1 667 ? 5.300 -23.326 -4.891 1.00 44.78 667 PRO A O 1
#